Protein AF-A0A925CBU4-F1 (afdb_monomer)

Structure (mmCIF, N/CA/C/O backbone):
data_AF-A0A925CBU4-F1
#
_entry.id   AF-A0A925CBU4-F1
#
loop_
_atom_site.group_PDB
_atom_site.id
_atom_site.type_symbol
_atom_site.label_atom_id
_atom_site.label_alt_id
_atom_site.label_comp_id
_atom_site.label_asym_id
_atom_site.label_entity_id
_atom_site.label_seq_id
_atom_site.pdbx_PDB_ins_code
_atom_site.Cartn_x
_atom_site.Cartn_y
_atom_site.Cartn_z
_atom_site.occupancy
_atom_site.B_iso_or_equiv
_atom_site.auth_seq_id
_atom_site.auth_comp_id
_atom_site.auth_asym_id
_atom_site.auth_atom_id
_atom_site.pdbx_PDB_model_num
ATOM 1 N N . MET A 1 1 ? -2.554 -6.232 -23.516 1.00 69.06 1 MET A N 1
ATOM 2 C CA . MET A 1 1 ? -2.142 -7.247 -22.532 1.00 69.06 1 MET A CA 1
ATOM 3 C C . MET A 1 1 ? -1.722 -8.463 -23.324 1.00 69.06 1 MET A C 1
ATOM 5 O O . MET A 1 1 ? -2.559 -8.986 -24.052 1.00 69.06 1 MET A O 1
ATOM 9 N N . ASN A 1 2 ? -0.445 -8.835 -23.244 1.00 81.12 2 ASN A N 1
ATOM 10 C CA . ASN A 1 2 ? 0.099 -9.994 -23.947 1.00 81.12 2 ASN A CA 1
ATOM 11 C C . ASN A 1 2 ? -0.586 -11.289 -23.444 1.00 81.12 2 ASN A C 1
ATOM 13 O O . ASN A 1 2 ? -0.525 -11.562 -22.239 1.00 81.12 2 ASN A O 1
ATOM 17 N N . PRO A 1 3 ? -1.270 -12.054 -24.316 1.00 83.62 3 PRO A N 1
ATOM 18 C CA . PRO A 1 3 ? -2.003 -13.254 -23.916 1.00 83.62 3 PRO A CA 1
ATOM 19 C C . PRO A 1 3 ? -1.086 -14.376 -23.406 1.00 83.62 3 PRO A C 1
ATOM 21 O O . PRO A 1 3 ? -1.470 -15.073 -22.470 1.00 83.62 3 PRO A O 1
ATOM 24 N N . ASP A 1 4 ? 0.137 -14.492 -23.926 1.00 89.31 4 ASP A N 1
ATOM 25 C CA . ASP A 1 4 ? 1.077 -15.557 -23.556 1.00 89.31 4 ASP A CA 1
ATOM 26 C C . ASP A 1 4 ? 1.576 -15.376 -22.116 1.00 89.31 4 ASP A C 1
ATOM 28 O O . ASP A 1 4 ? 1.635 -16.318 -21.325 1.00 89.31 4 ASP A O 1
ATOM 32 N N . ILE A 1 5 ? 1.897 -14.133 -21.736 1.00 88.62 5 ILE A N 1
ATOM 33 C CA . ILE A 1 5 ? 2.295 -13.800 -20.360 1.00 88.62 5 ILE A CA 1
ATOM 34 C C . ILE A 1 5 ? 1.143 -14.074 -19.393 1.00 88.62 5 ILE A C 1
ATOM 36 O O . ILE A 1 5 ? 1.360 -14.598 -18.299 1.00 88.62 5 ILE A O 1
ATOM 40 N N . LEU A 1 6 ? -0.086 -13.751 -19.801 1.00 86.56 6 LEU A N 1
ATOM 41 C CA . LEU A 1 6 ? -1.270 -14.020 -18.998 1.00 86.56 6 LEU A CA 1
ATOM 42 C C . LEU A 1 6 ? -1.457 -15.518 -18.757 1.00 86.56 6 LEU A C 1
ATOM 44 O O . LEU A 1 6 ? -1.694 -15.923 -17.621 1.00 86.56 6 LEU A O 1
ATOM 48 N N . GLU A 1 7 ? -1.336 -16.328 -19.808 1.00 88.69 7 GLU A N 1
ATOM 49 C CA . GLU A 1 7 ? -1.465 -17.781 -19.728 1.00 88.69 7 GLU A CA 1
ATOM 50 C C . GLU A 1 7 ? -0.415 -18.374 -18.785 1.00 88.69 7 GLU A C 1
ATOM 52 O O . GLU A 1 7 ? -0.780 -19.089 -17.852 1.00 88.69 7 GLU A O 1
ATOM 57 N N . ARG A 1 8 ? 0.858 -17.976 -18.934 1.00 91.00 8 ARG A N 1
ATOM 58 C CA . ARG A 1 8 ? 1.961 -18.403 -18.053 1.00 91.00 8 ARG A CA 1
ATOM 59 C C . ARG A 1 8 ? 1.706 -18.070 -16.585 1.00 91.00 8 ARG A C 1
ATOM 61 O O . ARG A 1 8 ? 1.995 -18.881 -15.707 1.00 91.00 8 ARG A O 1
ATOM 68 N N . VAL A 1 9 ? 1.177 -16.877 -16.303 1.00 88.44 9 VAL A N 1
ATOM 69 C CA . VAL A 1 9 ? 0.805 -16.493 -14.935 1.00 88.44 9 VAL A CA 1
ATOM 70 C C . VAL A 1 9 ? -0.359 -17.352 -14.447 1.00 88.44 9 VAL A C 1
ATOM 72 O O . VAL A 1 9 ? -0.295 -17.908 -13.356 1.00 88.44 9 VAL A O 1
ATOM 75 N N . LEU A 1 10 ? -1.420 -17.506 -15.240 1.00 84.56 10 LEU A N 1
ATOM 76 C CA . LEU A 1 10 ? -2.619 -18.242 -14.835 1.00 84.56 10 LEU A CA 1
ATOM 77 C C . LEU A 1 10 ? -2.370 -19.735 -14.587 1.00 84.56 10 LEU A C 1
ATOM 79 O O . LEU A 1 10 ? -3.032 -20.297 -13.706 1.00 84.56 10 LEU A O 1
ATOM 83 N N . SER A 1 11 ? -1.432 -20.337 -15.324 1.00 87.69 11 SER A N 1
ATOM 84 C CA . SER A 1 11 ? -1.013 -21.736 -15.200 1.00 87.69 11 SER A CA 1
ATOM 85 C C . SER A 1 11 ? 0.062 -21.971 -14.133 1.00 87.69 11 SER A C 1
ATOM 87 O O . SER A 1 11 ? 0.516 -23.099 -13.971 1.00 87.69 11 SER A O 1
ATOM 89 N N . CYS A 1 12 ? 0.524 -20.932 -13.433 1.00 87.06 12 CYS A N 1
ATOM 90 C CA . CYS A 1 12 ? 1.582 -21.075 -12.440 1.00 87.06 12 CYS A CA 1
ATOM 91 C C . CYS A 1 12 ? 1.041 -21.642 -11.113 1.00 87.06 12 CYS A C 1
ATOM 93 O O . CYS A 1 12 ? 0.353 -20.961 -10.350 1.00 87.06 12 CYS A O 1
ATOM 95 N N . ASP A 1 13 ? 1.423 -22.882 -10.792 1.00 82.81 13 ASP A N 1
ATOM 96 C CA . ASP A 1 13 ? 1.032 -23.583 -9.554 1.00 82.81 13 ASP A CA 1
ATOM 97 C C . ASP A 1 13 ? 1.607 -22.943 -8.274 1.00 82.81 13 ASP A C 1
ATOM 99 O O . ASP A 1 13 ? 1.121 -23.149 -7.153 1.00 82.81 13 ASP A O 1
ATOM 103 N N . ARG A 1 14 ? 2.660 -22.132 -8.428 1.00 82.44 14 ARG A N 1
ATOM 104 C CA . ARG A 1 14 ? 3.319 -21.426 -7.322 1.00 82.44 14 ARG A CA 1
ATOM 105 C C . ARG A 1 14 ? 2.617 -20.134 -6.926 1.00 82.44 14 ARG A C 1
ATOM 107 O O . ARG A 1 14 ? 2.978 -19.554 -5.908 1.00 82.44 14 ARG A O 1
ATOM 114 N N . LEU A 1 15 ? 1.571 -19.710 -7.638 1.00 84.06 15 LEU A N 1
ATOM 115 C CA . LEU A 1 15 ? 0.820 -18.525 -7.236 1.00 84.06 15 LEU A CA 1
ATOM 116 C C . LEU A 1 15 ? 0.175 -18.689 -5.852 1.00 84.06 15 LEU A C 1
ATOM 118 O O . LEU A 1 15 ? -0.327 -19.771 -5.524 1.00 84.06 15 LEU A O 1
ATOM 122 N N . PRO A 1 16 ? 0.137 -17.625 -5.032 1.00 79.56 16 PRO A N 1
ATOM 123 C CA . PRO A 1 16 ? -0.575 -17.660 -3.766 1.00 79.56 16 PRO A CA 1
ATOM 124 C C . PRO A 1 16 ? -2.073 -17.909 -3.994 1.00 79.56 16 PRO A C 1
ATOM 126 O O . PRO A 1 16 ? -2.710 -17.338 -4.882 1.00 79.56 16 PRO A O 1
ATOM 129 N N . SER A 1 17 ? -2.645 -18.777 -3.168 1.00 83.31 17 SER A N 1
ATOM 130 C CA . SER A 1 17 ? -4.077 -19.085 -3.135 1.00 83.31 17 SER A CA 1
ATOM 131 C C . SER A 1 17 ? -4.667 -18.599 -1.818 1.00 83.31 17 SER A C 1
ATOM 133 O O . SER A 1 17 ? -4.005 -18.722 -0.786 1.00 83.31 17 SER A O 1
ATOM 135 N N . LEU A 1 18 ? -5.907 -18.091 -1.813 1.00 83.50 18 LEU A N 1
ATOM 136 C CA . LEU A 1 18 ? -6.533 -17.743 -0.536 1.00 83.50 18 LEU A CA 1
ATOM 137 C C . LEU A 1 18 ? -6.798 -18.997 0.301 1.00 83.50 18 LEU A C 1
ATOM 139 O O . LEU A 1 18 ? -7.388 -19.954 -0.209 1.00 83.50 18 LEU A O 1
ATOM 143 N N . PRO A 1 19 ? -6.465 -18.958 1.600 1.00 84.88 19 PRO A N 1
ATOM 144 C CA . PRO A 1 19 ? -6.929 -19.951 2.554 1.00 84.88 19 PRO A CA 1
ATOM 145 C C . PRO A 1 19 ? -8.461 -20.027 2.602 1.00 84.88 19 PRO A C 1
ATOM 147 O O . PRO A 1 19 ? -9.158 -19.025 2.410 1.00 84.88 19 PRO A O 1
ATOM 150 N N . ALA A 1 20 ? -8.991 -21.205 2.944 1.00 87.69 20 ALA A N 1
ATOM 151 C CA . ALA A 1 20 ? -10.433 -21.455 3.015 1.00 87.69 20 ALA A CA 1
ATOM 152 C C . ALA A 1 20 ? -11.174 -20.475 3.944 1.00 87.69 20 ALA A C 1
ATOM 154 O O . ALA A 1 20 ? -12.276 -20.035 3.620 1.00 87.69 20 ALA A O 1
ATOM 155 N N . VAL A 1 21 ? -10.554 -20.077 5.063 1.00 88.62 21 VAL A N 1
ATOM 156 C CA . VAL A 1 21 ? -11.125 -19.086 5.993 1.00 88.62 21 VAL A CA 1
ATOM 157 C C . VAL A 1 21 ? -11.371 -17.740 5.309 1.00 88.62 21 VAL A C 1
ATOM 159 O O . VAL A 1 21 ? -12.423 -17.136 5.494 1.00 88.62 21 VAL A O 1
ATOM 162 N N . ALA A 1 22 ? -10.451 -17.294 4.456 1.00 89.31 22 ALA A N 1
ATOM 163 C CA . ALA A 1 22 ? -10.549 -16.008 3.788 1.00 89.31 22 ALA A CA 1
ATOM 164 C C . ALA A 1 22 ? -11.579 -16.037 2.650 1.00 89.31 22 ALA A C 1
ATOM 166 O O . ALA A 1 22 ? -12.372 -15.107 2.524 1.00 89.31 22 ALA A O 1
ATOM 167 N N . LEU A 1 23 ? -11.648 -17.140 1.895 1.00 89.44 23 LEU A N 1
ATOM 168 C CA . LEU A 1 23 ? -12.730 -17.371 0.931 1.00 89.44 23 LEU A CA 1
ATOM 169 C C . LEU A 1 23 ? -14.099 -17.349 1.620 1.00 89.44 23 LEU A C 1
ATOM 171 O O . LEU A 1 23 ? -15.014 -16.677 1.148 1.00 89.44 23 LEU A O 1
ATOM 175 N N . ARG A 1 24 ? -14.222 -18.002 2.781 1.00 89.75 24 ARG A N 1
ATOM 176 C CA . ARG A 1 24 ? -15.473 -18.018 3.543 1.00 89.75 24 ARG A CA 1
ATOM 177 C C . ARG A 1 24 ? -15.860 -16.631 4.062 1.00 89.75 24 ARG A C 1
ATOM 179 O O . ARG A 1 24 ? -17.037 -16.284 4.037 1.00 89.75 24 ARG A O 1
ATOM 186 N N . VAL A 1 25 ? -14.887 -15.823 4.492 1.00 90.62 25 VAL A N 1
ATOM 187 C CA . VAL A 1 25 ? -15.104 -14.414 4.868 1.00 90.62 25 VAL A CA 1
ATOM 188 C C . VAL A 1 25 ? -15.645 -13.604 3.682 1.00 90.62 25 VAL A C 1
ATOM 190 O O . VAL A 1 25 ? -16.581 -12.826 3.861 1.00 90.62 25 VAL A O 1
ATOM 193 N N . ILE A 1 26 ? -15.111 -13.798 2.470 1.00 88.75 26 ILE A N 1
ATOM 194 C CA . ILE A 1 26 ? -15.615 -13.131 1.255 1.00 88.75 26 ILE A CA 1
ATOM 195 C C . ILE A 1 26 ? -17.060 -13.552 0.976 1.00 88.75 26 ILE A C 1
ATOM 197 O O . ILE A 1 26 ? -17.924 -12.693 0.839 1.00 88.75 26 ILE A O 1
ATOM 201 N N . GLU A 1 27 ? -17.340 -14.855 0.947 1.00 88.12 27 GLU A N 1
ATOM 202 C CA . GLU A 1 27 ? -18.681 -15.386 0.668 1.00 88.12 27 GLU A CA 1
ATOM 203 C C . GLU A 1 27 ? -19.734 -14.851 1.642 1.00 88.12 27 GLU A C 1
ATOM 205 O O . GLU A 1 27 ? -20.782 -14.365 1.222 1.00 88.12 27 GLU A O 1
ATOM 210 N N . LEU A 1 28 ? -19.439 -14.887 2.945 1.00 86.88 28 LEU A N 1
ATOM 211 C CA . LEU A 1 28 ? -20.370 -14.440 3.982 1.00 86.88 28 LEU A CA 1
ATOM 212 C C . LEU A 1 28 ? -20.632 -12.936 3.954 1.00 86.88 28 LEU A C 1
ATOM 214 O O . LEU A 1 28 ? -21.673 -12.493 4.430 1.00 86.88 28 LEU A O 1
ATOM 218 N N . THR A 1 29 ? -19.695 -12.148 3.427 1.00 83.88 29 THR A N 1
ATOM 219 C CA . THR A 1 29 ? -19.824 -10.685 3.363 1.00 83.88 29 THR A CA 1
ATOM 220 C C . THR A 1 29 ? -20.400 -10.184 2.042 1.00 83.88 29 THR A C 1
ATOM 222 O O . THR A 1 29 ? -20.734 -9.005 1.947 1.00 83.88 29 THR A O 1
ATOM 225 N N . GLN A 1 30 ? -20.554 -11.058 1.041 1.00 79.69 30 GLN A N 1
ATOM 226 C CA . GLN A 1 30 ? -21.267 -10.761 -0.206 1.00 79.69 30 GLN A CA 1
ATOM 227 C C . GLN A 1 30 ? -22.791 -10.920 -0.077 1.00 79.69 30 GLN A C 1
ATOM 229 O O . GLN A 1 30 ? -23.531 -10.376 -0.899 1.00 79.69 30 GLN A O 1
ATOM 234 N N . ASP A 1 31 ? -23.275 -11.635 0.943 1.00 76.94 31 ASP A N 1
ATOM 235 C CA . ASP A 1 31 ? -24.706 -11.741 1.231 1.00 76.94 31 ASP A CA 1
ATOM 236 C C . ASP A 1 31 ? -25.252 -10.405 1.769 1.00 76.94 31 ASP A C 1
ATOM 238 O O . ASP A 1 31 ? -24.652 -9.769 2.634 1.00 76.94 31 ASP A O 1
ATOM 242 N N . LYS A 1 32 ? -26.421 -9.971 1.283 1.00 68.25 32 LYS A N 1
ATOM 243 C CA . LYS A 1 32 ? -27.094 -8.754 1.771 1.00 68.25 32 LYS A CA 1
ATOM 244 C C . LYS A 1 32 ? -27.552 -8.891 3.227 1.00 68.25 32 LYS A C 1
ATOM 246 O O . LYS A 1 32 ? -27.708 -7.879 3.905 1.00 68.25 32 LYS A O 1
ATOM 251 N N . ASN A 1 33 ? -27.736 -10.120 3.707 1.00 76.44 33 ASN A N 1
ATOM 252 C CA . ASN A 1 33 ? -28.127 -10.433 5.078 1.00 76.44 33 ASN A CA 1
ATOM 253 C C . ASN A 1 33 ? -26.965 -11.086 5.842 1.00 76.44 33 ASN A C 1
ATOM 255 O O . ASN A 1 33 ? -27.086 -12.210 6.331 1.00 76.44 33 ASN A O 1
ATOM 259 N N . VAL A 1 34 ? -25.829 -10.386 5.946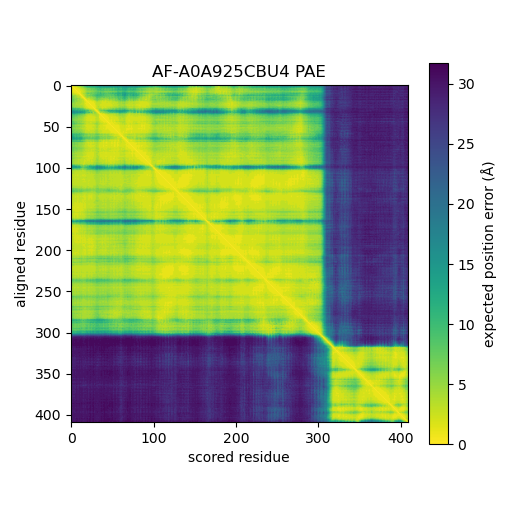 1.00 79.50 34 VAL A N 1
ATOM 260 C CA . VAL A 1 34 ? -24.635 -10.901 6.636 1.00 79.50 34 VAL A CA 1
ATOM 261 C C . VAL A 1 34 ? -24.966 -11.322 8.070 1.00 79.50 34 VAL A C 1
ATOM 263 O O . VAL A 1 34 ? -25.298 -10.498 8.928 1.00 79.50 34 VAL A O 1
ATOM 266 N N . ASN A 1 35 ? -24.790 -12.608 8.371 1.00 83.88 35 ASN A N 1
ATOM 267 C CA . ASN A 1 35 ? -24.858 -13.102 9.738 1.00 83.88 35 ASN A CA 1
ATOM 268 C C . ASN A 1 35 ? -23.527 -12.837 10.458 1.00 83.88 35 ASN A C 1
ATOM 270 O O . ASN A 1 35 ? -22.581 -13.622 10.372 1.00 83.88 35 ASN A O 1
ATOM 274 N N . LEU A 1 36 ? -23.463 -11.731 11.206 1.00 87.06 36 LEU A N 1
ATOM 275 C CA . LEU A 1 36 ? -22.259 -11.314 11.941 1.00 87.06 36 LEU A CA 1
ATOM 276 C C . LEU A 1 36 ? -21.736 -12.394 12.901 1.00 87.06 36 LEU A C 1
ATOM 278 O O . LEU A 1 36 ? -20.525 -12.536 13.060 1.00 87.06 36 LEU A O 1
ATOM 282 N N . LYS A 1 37 ? -22.633 -13.183 13.510 1.00 87.25 37 LYS A N 1
ATOM 283 C CA . LYS A 1 37 ? -22.247 -14.274 14.417 1.00 87.25 37 LYS A CA 1
ATOM 284 C C . LYS A 1 37 ? -21.584 -15.422 13.666 1.00 87.25 37 LYS A C 1
ATOM 286 O O . LYS A 1 37 ? -20.635 -16.011 14.174 1.00 87.25 37 LYS A O 1
ATOM 291 N N . GLU A 1 38 ? -22.079 -15.746 12.473 1.00 89.12 38 GLU A N 1
ATOM 292 C CA . GLU A 1 38 ? -21.472 -16.778 11.630 1.00 89.12 38 GLU A CA 1
ATOM 293 C C . GLU A 1 38 ? -20.084 -16.344 11.155 1.00 89.12 38 GLU A C 1
ATOM 295 O O . GLU A 1 38 ? -19.138 -17.120 11.265 1.00 89.12 38 GLU A O 1
ATOM 300 N N . LEU A 1 39 ? -19.934 -15.088 10.721 1.00 89.69 39 LEU A N 1
ATOM 301 C CA . LEU A 1 39 ? -18.632 -14.548 10.336 1.00 89.69 39 LEU A CA 1
ATOM 302 C C . LEU A 1 39 ? -17.633 -14.574 11.498 1.00 89.69 39 LEU A C 1
ATOM 304 O O . LEU A 1 39 ? -16.503 -15.030 11.324 1.00 89.69 39 LEU A O 1
ATOM 308 N N . ALA A 1 40 ? -18.051 -14.116 12.682 1.00 92.31 40 ALA A N 1
ATOM 309 C CA . ALA A 1 40 ? -17.212 -14.167 13.873 1.00 92.31 40 ALA A CA 1
ATOM 310 C C . ALA A 1 40 ? -16.771 -15.604 14.169 1.00 92.31 40 ALA A C 1
ATOM 312 O O . ALA A 1 40 ? -15.583 -15.837 14.357 1.00 92.31 40 ALA A O 1
ATOM 313 N N . LYS A 1 41 ? -17.691 -16.576 14.094 1.00 92.75 41 LYS A N 1
ATOM 314 C CA . LYS A 1 41 ? -17.389 -17.998 14.302 1.00 92.75 41 LYS A CA 1
ATOM 315 C C . LYS A 1 41 ? -16.394 -18.549 13.277 1.00 92.75 41 LYS A C 1
ATOM 317 O O . LYS A 1 41 ? -15.511 -19.317 13.641 1.00 92.75 41 LYS A O 1
ATOM 322 N N . VAL A 1 42 ? -16.517 -18.166 12.004 1.00 92.56 42 VAL A N 1
ATOM 323 C CA . VAL A 1 42 ? -15.570 -18.572 10.949 1.00 92.56 42 VAL A CA 1
ATOM 324 C C . VAL A 1 42 ? -14.158 -18.085 11.261 1.00 92.56 42 VAL A C 1
ATOM 326 O O . VAL A 1 42 ? -13.217 -18.863 11.134 1.00 92.56 42 VAL A O 1
ATOM 329 N N . ILE A 1 43 ? -14.014 -16.835 11.702 1.00 93.62 43 ILE A N 1
ATOM 330 C CA . ILE A 1 43 ? -12.716 -16.271 12.092 1.00 93.62 43 ILE A CA 1
ATOM 331 C C . ILE A 1 43 ? -12.207 -16.935 13.381 1.00 93.62 43 ILE A C 1
ATOM 333 O O . ILE A 1 43 ? -11.049 -17.331 13.436 1.00 93.62 43 ILE A O 1
ATOM 337 N N . GLU A 1 44 ? -13.075 -17.109 14.383 1.00 94.25 44 GLU A N 1
ATOM 338 C CA . GLU A 1 44 ? -12.764 -17.711 15.691 1.00 94.25 44 GLU A CA 1
ATOM 339 C C . GLU A 1 44 ? -12.297 -19.172 15.596 1.00 94.25 44 GLU A C 1
ATOM 341 O O . GLU A 1 44 ? -11.510 -19.618 16.432 1.00 94.25 44 GLU A O 1
ATOM 346 N N . ASN A 1 45 ? -12.715 -19.905 14.558 1.00 93.25 45 ASN A N 1
ATOM 347 C CA . ASN A 1 45 ? -12.219 -21.255 14.280 1.00 93.25 45 ASN A CA 1
ATOM 348 C C . ASN A 1 45 ? -10.728 -21.277 13.892 1.00 93.25 45 ASN A C 1
ATOM 350 O O . ASN A 1 45 ? -10.064 -22.293 14.095 1.00 93.25 45 ASN A O 1
ATOM 354 N N . ASP A 1 46 ? -10.192 -20.175 13.361 1.00 92.25 46 ASP A N 1
ATOM 355 C CA . ASP A 1 46 ? -8.760 -20.000 13.133 1.00 92.25 46 ASP A CA 1
ATOM 356 C C . ASP A 1 46 ? -8.147 -19.222 14.308 1.00 92.25 46 ASP A C 1
ATOM 358 O O . ASP A 1 46 ? -8.224 -17.991 14.410 1.00 92.25 46 ASP A O 1
ATOM 362 N N . GLN A 1 47 ? -7.527 -19.960 15.232 1.00 90.25 47 GLN A N 1
ATOM 363 C CA . GLN A 1 47 ? -6.931 -19.382 16.440 1.00 90.25 47 GLN A CA 1
ATOM 364 C C . GLN A 1 47 ? -5.792 -18.404 16.120 1.00 90.25 47 GLN A C 1
ATOM 366 O O . GLN A 1 47 ? -5.631 -17.395 16.813 1.00 90.25 47 GLN A O 1
ATOM 371 N N . GLY A 1 48 ? -5.011 -18.677 15.069 1.00 90.31 48 GLY A N 1
ATOM 372 C CA . GLY A 1 48 ? -3.898 -17.828 14.651 1.00 90.31 48 GLY A CA 1
ATOM 373 C C . GLY A 1 48 ? -4.392 -16.490 14.110 1.00 90.31 48 GLY A C 1
ATOM 374 O O . GLY A 1 48 ? -3.917 -15.431 14.533 1.00 90.31 48 GLY A O 1
ATOM 375 N N . LEU A 1 49 ? -5.388 -16.530 13.227 1.00 91.50 49 LEU A N 1
ATOM 376 C CA . LEU A 1 49 ? -6.045 -15.357 12.663 1.00 91.50 49 LEU A CA 1
ATOM 377 C C . LEU A 1 49 ? -6.752 -14.535 13.744 1.00 91.50 49 LEU A C 1
ATOM 379 O O . LEU A 1 49 ? -6.567 -13.320 13.817 1.00 91.50 49 LEU A O 1
ATOM 383 N N . THR A 1 50 ? -7.493 -15.197 14.632 1.00 94.12 50 THR A N 1
ATOM 384 C CA . THR A 1 50 ? -8.184 -14.557 15.758 1.00 94.12 50 THR A CA 1
ATOM 385 C C . THR A 1 50 ? -7.213 -13.814 16.662 1.00 94.12 50 THR A C 1
ATOM 387 O O . THR A 1 50 ? -7.421 -12.640 16.975 1.00 94.12 50 THR A O 1
ATOM 390 N N . ALA A 1 51 ? -6.109 -14.461 17.044 1.00 92.12 51 ALA A N 1
ATOM 391 C CA . ALA A 1 51 ? -5.089 -13.837 17.874 1.00 92.12 51 ALA A CA 1
ATOM 392 C C . ALA A 1 51 ? -4.442 -12.628 17.179 1.00 92.12 51 ALA A C 1
ATOM 394 O O . ALA A 1 51 ? -4.215 -11.607 17.833 1.00 92.12 51 ALA A O 1
ATOM 395 N N . LYS A 1 52 ? -4.166 -12.717 15.869 1.00 90.94 52 LYS A N 1
ATOM 396 C CA . LYS A 1 52 ? -3.620 -11.604 15.073 1.00 90.94 52 LYS A CA 1
ATOM 397 C C . LYS A 1 52 ? -4.589 -10.421 15.026 1.00 90.94 52 LYS A C 1
ATOM 399 O O . LYS A 1 52 ? -4.184 -9.306 15.351 1.00 90.94 52 LYS A O 1
ATOM 404 N N . ILE A 1 53 ? -5.869 -10.661 14.731 1.00 92.50 53 ILE A N 1
ATOM 405 C CA . ILE A 1 53 ? -6.902 -9.616 14.713 1.00 92.50 53 ILE A CA 1
ATOM 406 C C . ILE A 1 53 ? -7.020 -8.962 16.088 1.00 92.50 53 ILE A C 1
ATOM 408 O O . ILE A 1 53 ? -6.839 -7.753 16.195 1.00 92.50 53 ILE A O 1
ATOM 412 N N . LEU A 1 54 ? -7.246 -9.730 17.157 1.00 93.19 54 LEU A N 1
ATOM 413 C CA . LEU A 1 54 ? -7.419 -9.162 18.497 1.00 93.19 54 LEU A CA 1
ATOM 414 C C . LEU A 1 54 ? -6.185 -8.389 18.969 1.00 93.19 54 LEU A C 1
ATOM 416 O O . LEU A 1 54 ? -6.325 -7.345 19.607 1.00 93.19 54 LEU A O 1
ATOM 420 N N . ARG A 1 55 ? -4.973 -8.861 18.657 1.00 91.19 55 ARG A N 1
ATOM 421 C CA . ARG A 1 55 ? -3.736 -8.148 19.002 1.00 91.19 55 ARG A CA 1
ATOM 422 C C . ARG A 1 55 ? -3.634 -6.816 18.268 1.00 91.19 55 ARG A C 1
ATOM 424 O O . ARG A 1 55 ? -3.291 -5.821 18.894 1.00 91.19 55 ARG A O 1
ATOM 431 N N . THR A 1 56 ? -3.960 -6.800 16.980 1.00 89.44 56 THR A N 1
ATOM 432 C CA . THR A 1 56 ? -3.942 -5.589 16.156 1.00 89.44 56 THR A CA 1
ATOM 433 C C . THR A 1 56 ? -5.007 -4.590 16.586 1.00 89.44 56 THR A C 1
ATOM 435 O O . THR A 1 56 ? -4.703 -3.419 16.769 1.00 89.44 56 THR A O 1
ATOM 438 N N . VAL A 1 57 ? -6.234 -5.042 16.834 1.00 91.25 57 VAL A N 1
ATOM 439 C CA . VAL A 1 57 ? -7.335 -4.186 17.300 1.00 91.25 57 VAL A CA 1
ATOM 440 C C . VAL A 1 57 ? -7.016 -3.537 18.654 1.00 91.25 57 VAL A C 1
ATOM 442 O O . VAL A 1 57 ? -7.363 -2.385 18.884 1.00 91.25 57 VAL A O 1
ATOM 445 N N . ASN A 1 58 ? -6.314 -4.246 19.541 1.00 91.44 58 ASN A N 1
ATOM 446 C CA . ASN A 1 58 ? -5.880 -3.726 20.843 1.00 91.44 58 ASN A CA 1
ATOM 447 C C . ASN A 1 58 ? -4.560 -2.939 20.809 1.00 91.44 58 ASN A C 1
ATOM 449 O O . ASN A 1 58 ? -4.058 -2.550 21.863 1.00 91.44 58 ASN A O 1
ATOM 453 N N . SER A 1 59 ? -3.961 -2.759 19.636 1.00 88.94 59 SER A N 1
ATOM 454 C CA . SER A 1 59 ? -2.661 -2.115 19.502 1.00 88.94 59 SER A CA 1
ATOM 455 C C . SER A 1 59 ? -2.786 -0.586 19.492 1.00 88.94 59 SER A C 1
ATOM 457 O O . SER A 1 59 ? -3.877 -0.024 19.317 1.00 88.94 59 SER A O 1
ATOM 459 N N . SER A 1 60 ? -1.659 0.111 19.669 1.00 84.94 60 SER A N 1
ATOM 460 C CA . SER A 1 60 ? -1.659 1.581 19.686 1.00 84.94 60 SER A CA 1
ATOM 461 C C . SER A 1 60 ? -2.121 2.178 18.347 1.00 84.94 60 SER A C 1
ATOM 463 O O . SER A 1 60 ? -2.710 3.256 18.310 1.00 84.94 60 SER A O 1
ATOM 465 N N . PHE A 1 61 ? -1.986 1.404 17.267 1.00 79.50 61 PHE A N 1
ATOM 466 C CA . PHE A 1 61 ? -2.451 1.708 15.915 1.00 79.50 61 PHE A CA 1
ATOM 467 C C . PHE A 1 61 ? -3.965 1.981 15.793 1.00 79.50 61 PHE A C 1
ATOM 469 O O . PHE A 1 61 ? -4.391 2.764 14.932 1.00 79.50 61 PHE A O 1
ATOM 476 N N . TYR A 1 62 ? -4.786 1.339 16.634 1.00 82.94 62 TYR A N 1
ATOM 477 C CA . TYR A 1 62 ? -6.237 1.573 16.697 1.00 82.94 62 TYR A CA 1
ATOM 478 C C . TYR A 1 62 ? -6.650 2.472 17.866 1.00 82.94 62 TYR A C 1
ATOM 480 O O . TYR A 1 62 ? -7.680 3.135 17.765 1.00 82.94 62 TYR A O 1
ATOM 488 N N . GLY A 1 63 ? -5.853 2.546 18.938 1.00 83.75 63 GLY A N 1
ATOM 489 C CA . GLY A 1 63 ? -6.050 3.525 20.014 1.00 83.75 63 GLY A CA 1
ATOM 490 C C . GLY A 1 63 ? -7.379 3.380 20.767 1.00 83.75 63 GLY A C 1
ATOM 491 O O . GLY A 1 63 ? -7.985 4.378 21.158 1.00 83.75 63 GLY A O 1
ATOM 492 N N . LEU A 1 64 ? -7.868 2.148 20.942 1.00 84.50 64 LEU A N 1
ATOM 493 C CA . LEU A 1 64 ? -9.145 1.886 21.609 1.00 84.50 64 LEU A CA 1
ATOM 494 C C . LEU A 1 64 ? -9.116 2.273 23.095 1.00 84.50 64 LEU A C 1
ATOM 496 O O . LEU A 1 64 ? -8.148 2.007 23.804 1.00 84.50 64 LEU A O 1
ATOM 500 N N . ARG A 1 65 ? -10.228 2.835 23.594 1.00 83.38 65 ARG A N 1
ATOM 501 C CA . ARG A 1 65 ? -10.396 3.184 25.022 1.00 83.38 65 ARG A CA 1
ATOM 502 C C . ARG A 1 65 ? -10.542 1.964 25.934 1.00 83.38 65 ARG A C 1
ATOM 504 O O . ARG A 1 65 ? -10.204 2.033 27.109 1.00 83.38 65 ARG A O 1
ATOM 511 N N . GLN A 1 66 ? -11.100 0.876 25.410 1.00 87.44 66 GLN A N 1
ATOM 512 C CA . GLN A 1 66 ? -11.340 -0.370 26.134 1.00 87.44 66 GLN A CA 1
ATOM 513 C C . GLN A 1 66 ? -10.774 -1.545 25.347 1.00 87.44 66 GLN A C 1
ATOM 515 O O . GLN A 1 66 ? -10.798 -1.548 24.116 1.00 87.44 66 GLN A O 1
ATOM 520 N N . ARG A 1 67 ? -10.293 -2.557 26.073 1.00 91.38 67 ARG A N 1
ATOM 521 C CA . ARG A 1 67 ? -9.737 -3.770 25.477 1.00 91.38 67 ARG A CA 1
ATOM 522 C C . ARG A 1 67 ? -10.834 -4.570 24.764 1.00 91.38 67 ARG A C 1
ATOM 524 O O . ARG A 1 67 ? -11.891 -4.837 25.336 1.00 91.38 67 ARG A O 1
ATOM 531 N N . CYS A 1 68 ? -10.550 -4.985 23.537 1.00 94.56 68 CYS A N 1
ATOM 532 C CA . CYS A 1 68 ? -11.361 -5.898 22.747 1.00 94.56 68 CYS A CA 1
ATOM 533 C C . CYS A 1 68 ? -11.000 -7.359 23.071 1.00 94.56 68 CYS A C 1
ATOM 535 O O . CYS A 1 68 ? -9.830 -7.740 22.994 1.00 94.56 68 CYS A O 1
ATOM 537 N N . ALA A 1 69 ? -11.988 -8.173 23.443 1.00 93.94 69 ALA A N 1
ATOM 538 C CA . ALA A 1 69 ? -11.805 -9.550 23.905 1.00 93.94 69 ALA A CA 1
ATOM 539 C C . ALA A 1 69 ? -12.351 -10.620 22.940 1.00 93.94 69 ALA A C 1
ATOM 541 O O . ALA A 1 69 ? -12.076 -11.799 23.142 1.00 93.94 69 ALA A O 1
ATOM 542 N N . SER A 1 70 ? -13.118 -10.245 21.909 1.00 95.25 70 SER A N 1
ATOM 543 C CA . SER A 1 70 ? -13.711 -11.192 20.949 1.00 95.25 70 SER A CA 1
ATOM 544 C C . SER A 1 70 ? -13.873 -10.586 19.556 1.00 95.25 70 SER A C 1
ATOM 546 O O . SER A 1 70 ? -13.884 -9.362 19.403 1.00 95.25 70 SER A O 1
ATOM 548 N N . ILE A 1 71 ? -14.042 -11.432 18.536 1.00 95.75 71 ILE A N 1
ATOM 549 C CA . ILE A 1 71 ? -14.266 -10.962 17.162 1.00 95.75 71 ILE A CA 1
ATOM 550 C C . ILE A 1 71 ? -15.610 -10.242 17.049 1.00 95.75 71 ILE A C 1
ATOM 552 O O . ILE A 1 71 ? -15.688 -9.190 16.421 1.00 95.75 71 ILE A O 1
ATOM 556 N N . ASN A 1 72 ? -16.645 -10.730 17.737 1.00 94.12 72 ASN A N 1
ATOM 557 C CA . ASN A 1 72 ? -17.928 -10.028 17.827 1.00 94.12 72 ASN A CA 1
ATOM 558 C C . ASN A 1 72 ? -17.766 -8.604 18.379 1.00 94.12 72 ASN A C 1
ATOM 560 O O . ASN A 1 72 ? -18.313 -7.656 17.820 1.00 94.12 72 ASN A O 1
ATOM 564 N N . GLN A 1 73 ? -16.972 -8.433 19.440 1.00 93.38 73 GLN A N 1
ATOM 565 C CA . GLN A 1 73 ? -16.689 -7.106 19.984 1.00 93.38 73 GLN A CA 1
ATOM 566 C C . GLN A 1 73 ? -15.899 -6.245 18.986 1.00 93.38 73 GLN A C 1
ATOM 568 O O . GLN A 1 73 ? -16.216 -5.070 18.827 1.00 93.38 73 GLN A O 1
ATOM 573 N N . ALA A 1 74 ? -14.927 -6.815 18.265 1.00 93.31 74 ALA A N 1
ATOM 574 C CA . ALA A 1 74 ? -14.188 -6.095 17.227 1.00 93.31 74 ALA A CA 1
ATOM 575 C C . ALA A 1 74 ? -15.112 -5.596 16.102 1.00 93.31 74 ALA A C 1
ATOM 577 O O . ALA A 1 74 ? -14.981 -4.450 15.680 1.00 93.31 74 ALA A O 1
ATOM 578 N N . ILE A 1 75 ? -16.077 -6.417 15.668 1.00 92.25 75 ILE A N 1
ATOM 579 C CA . ILE A 1 75 ? -17.078 -6.040 14.657 1.00 92.25 75 ILE A CA 1
ATOM 580 C C . ILE A 1 75 ? -17.932 -4.869 15.154 1.00 92.25 75 ILE A C 1
ATOM 582 O O . ILE A 1 75 ? -18.195 -3.946 14.391 1.00 92.25 75 ILE A O 1
ATOM 586 N N . VAL A 1 76 ? -18.338 -4.869 16.427 1.00 90.44 76 VAL A N 1
ATOM 587 C CA . VAL A 1 76 ? -19.117 -3.765 17.016 1.00 90.44 76 VAL A CA 1
ATOM 588 C C . VAL A 1 76 ? -18.286 -2.484 17.137 1.00 90.44 76 VAL A C 1
ATOM 590 O O . VAL A 1 76 ? -18.805 -1.397 16.906 1.00 90.44 76 VAL A O 1
ATOM 593 N N . MET A 1 77 ? -17.005 -2.595 17.499 1.00 90.25 77 MET A N 1
ATOM 594 C CA . MET A 1 77 ? -16.141 -1.436 17.754 1.00 90.25 77 MET A CA 1
ATOM 595 C C . MET A 1 77 ? -15.585 -0.791 16.482 1.00 90.25 77 MET A C 1
ATOM 597 O O . MET A 1 77 ? -15.476 0.430 16.427 1.00 90.25 77 MET A O 1
ATOM 601 N N . LEU A 1 78 ? -15.189 -1.598 15.494 1.00 87.31 78 LEU A N 1
ATOM 602 C CA . LEU A 1 78 ? -14.531 -1.135 14.266 1.00 87.31 78 LEU A CA 1
ATOM 603 C C . LEU A 1 78 ? -15.437 -1.193 13.035 1.00 87.31 78 LEU A C 1
ATOM 605 O O . LEU A 1 78 ? -15.128 -0.590 12.013 1.00 87.31 78 LEU A O 1
ATOM 609 N N . GLY A 1 79 ? -16.535 -1.938 13.116 1.00 89.06 79 GLY A N 1
ATOM 610 C CA . GLY A 1 79 ? -17.378 -2.251 11.975 1.00 89.06 79 GLY A CA 1
ATOM 611 C C . GLY A 1 79 ? -16.970 -3.542 11.264 1.00 89.06 79 GLY A C 1
ATOM 612 O O . GLY A 1 79 ? -15.840 -4.035 11.343 1.00 89.06 79 GLY A O 1
ATOM 613 N N . LEU A 1 80 ? -17.936 -4.089 10.528 1.00 88.56 80 LEU A N 1
ATOM 614 C CA . LEU A 1 80 ? -17.786 -5.315 9.748 1.00 88.56 80 LEU A CA 1
ATOM 615 C C . LEU A 1 80 ? -16.668 -5.207 8.700 1.00 88.56 80 LEU A C 1
ATOM 617 O O . LEU A 1 80 ? -15.880 -6.142 8.554 1.00 88.56 80 LEU A O 1
ATOM 621 N N . SER A 1 81 ? -16.590 -4.079 7.984 1.00 87.50 81 SER A N 1
ATOM 622 C CA . SER A 1 81 ? -15.630 -3.923 6.884 1.00 87.50 81 SER A CA 1
ATOM 623 C C . SER A 1 81 ? -14.186 -3.966 7.375 1.00 87.50 81 SER A C 1
ATOM 625 O O . SER A 1 81 ? -13.376 -4.702 6.820 1.00 87.50 81 SER A O 1
ATOM 627 N N . ALA A 1 82 ? -13.886 -3.299 8.492 1.00 88.94 82 ALA A N 1
ATOM 628 C CA . ALA A 1 82 ? -12.560 -3.317 9.098 1.00 88.94 82 ALA A CA 1
ATOM 629 C C . ALA A 1 82 ? -12.121 -4.737 9.500 1.00 88.94 82 ALA A C 1
ATOM 631 O O . ALA A 1 82 ? -11.021 -5.174 9.159 1.00 88.94 82 ALA A O 1
ATOM 632 N N . VAL A 1 83 ? -12.993 -5.496 10.176 1.00 91.56 83 VAL A N 1
ATOM 633 C CA . VAL A 1 83 ? -12.685 -6.877 10.591 1.00 91.56 83 VAL A CA 1
ATOM 634 C C . VAL A 1 83 ? -12.523 -7.803 9.385 1.00 91.56 83 VAL A C 1
ATOM 636 O O . VAL A 1 83 ? -11.575 -8.590 9.353 1.00 91.56 83 VAL A O 1
ATOM 639 N N . LYS A 1 84 ? -13.392 -7.679 8.372 1.00 90.81 84 LYS A N 1
ATOM 640 C CA . LYS A 1 84 ? -13.268 -8.392 7.090 1.00 90.81 84 LYS A CA 1
ATOM 641 C C . LYS A 1 84 ? -11.901 -8.120 6.463 1.00 90.81 84 LYS A C 1
ATOM 643 O O . LYS A 1 84 ? -11.174 -9.052 6.136 1.00 90.81 84 LYS A O 1
ATOM 648 N N . THR A 1 85 ? -11.534 -6.852 6.335 1.00 89.62 85 THR A N 1
ATOM 649 C CA . THR A 1 85 ? -10.295 -6.426 5.686 1.00 89.62 85 THR A CA 1
ATOM 650 C C . THR A 1 85 ? -9.054 -6.891 6.449 1.00 89.62 85 THR A C 1
ATOM 652 O O . THR A 1 85 ? -8.107 -7.377 5.834 1.00 89.62 85 THR A O 1
ATOM 655 N N . LEU A 1 86 ? -9.074 -6.870 7.786 1.00 90.75 86 LEU A N 1
ATOM 656 C CA . LEU A 1 86 ? -8.011 -7.469 8.600 1.00 90.75 86 LEU A CA 1
ATOM 657 C C . LEU A 1 86 ? -7.900 -8.983 8.381 1.00 90.75 86 LEU A C 1
ATOM 659 O O . LEU A 1 86 ? -6.795 -9.492 8.190 1.00 90.75 86 LEU A O 1
ATOM 663 N N . ALA A 1 87 ? -9.027 -9.701 8.381 1.00 92.56 87 ALA A N 1
ATOM 664 C CA . ALA A 1 87 ? -9.043 -11.146 8.169 1.00 92.56 87 ALA A CA 1
ATOM 665 C C . ALA A 1 87 ? -8.455 -11.532 6.800 1.00 92.56 87 ALA A C 1
ATOM 667 O O . ALA A 1 87 ? -7.621 -12.439 6.709 1.00 92.56 87 ALA A O 1
ATOM 668 N N . LEU A 1 88 ? -8.837 -10.798 5.749 1.00 91.19 88 LEU A N 1
ATOM 669 C CA . LEU A 1 88 ? -8.289 -10.959 4.402 1.00 91.19 88 LEU A CA 1
ATOM 670 C C . LEU A 1 88 ? -6.795 -10.636 4.360 1.00 91.19 88 LEU A C 1
ATOM 672 O O . LEU A 1 88 ? -6.018 -11.432 3.838 1.00 91.19 88 LEU A O 1
ATOM 676 N N . GLY A 1 89 ? -6.385 -9.514 4.954 1.00 89.62 89 GLY A N 1
ATOM 677 C CA . GLY A 1 89 ? -4.994 -9.071 4.962 1.00 89.62 89 GLY A CA 1
ATOM 678 C C . GLY A 1 89 ? -4.050 -10.074 5.609 1.00 89.62 89 GLY A C 1
ATOM 679 O O . GLY A 1 89 ? -3.061 -10.459 4.992 1.00 89.62 89 GLY A O 1
ATOM 680 N N . PHE A 1 90 ? -4.371 -10.572 6.806 1.00 91.38 90 PHE A N 1
ATOM 681 C CA . PHE A 1 90 ? -3.539 -11.585 7.465 1.00 91.38 90 PHE A CA 1
ATOM 682 C C . PHE A 1 90 ? -3.451 -12.887 6.670 1.00 91.38 90 PHE A C 1
ATOM 684 O O . PHE A 1 90 ? -2.377 -13.485 6.601 1.00 91.38 90 PHE A O 1
ATOM 691 N N . SER A 1 91 ? -4.563 -13.315 6.072 1.00 91.25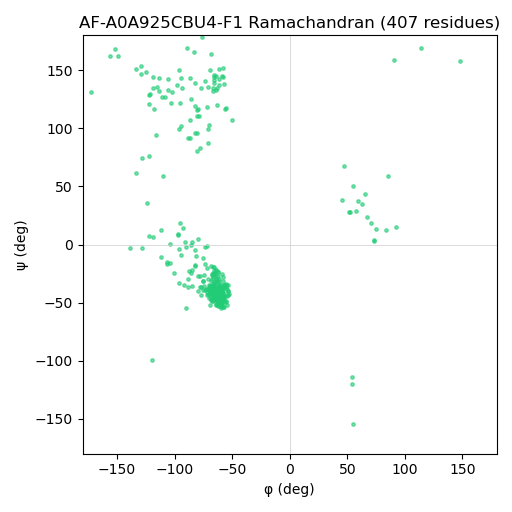 91 SER A N 1
ATOM 692 C CA . SER A 1 91 ? -4.614 -14.551 5.289 1.00 91.25 91 SER A CA 1
ATOM 693 C C . SER A 1 91 ? -3.792 -14.442 4.002 1.00 91.25 91 SER A C 1
ATOM 695 O O . SER A 1 91 ? -3.062 -15.366 3.655 1.00 91.25 91 SER A O 1
ATOM 697 N N . LEU A 1 92 ? -3.871 -13.300 3.314 1.00 89.88 92 LEU A N 1
ATOM 698 C CA . LEU A 1 92 ? -3.124 -13.038 2.082 1.00 89.88 92 LEU A CA 1
ATOM 699 C C . LEU A 1 92 ? -1.632 -12.849 2.339 1.00 89.88 92 LEU A C 1
ATOM 701 O O . LEU A 1 92 ? -0.815 -13.418 1.621 1.00 89.88 92 LEU A O 1
ATOM 705 N N . VAL A 1 93 ? -1.270 -12.108 3.389 1.00 90.75 93 VAL A N 1
ATOM 706 C CA . VAL A 1 93 ? 0.130 -11.948 3.799 1.00 90.75 93 VAL A CA 1
ATOM 707 C C . VAL A 1 93 ? 0.766 -13.302 4.101 1.00 90.75 93 VAL A C 1
ATOM 709 O O . VAL A 1 93 ? 1.864 -13.578 3.619 1.00 90.75 93 VAL A O 1
ATOM 712 N N . ALA A 1 94 ? 0.071 -14.167 4.845 1.00 88.75 94 ALA A N 1
ATOM 713 C CA . ALA A 1 94 ? 0.548 -15.519 5.123 1.00 88.75 94 ALA A CA 1
ATOM 714 C C . ALA A 1 94 ? 0.747 -16.335 3.833 1.00 88.75 94 ALA A C 1
ATOM 716 O O . ALA A 1 94 ? 1.828 -16.882 3.629 1.00 88.75 94 ALA A O 1
ATOM 717 N N . ALA A 1 95 ? -0.242 -16.339 2.931 1.00 88.12 95 ALA A N 1
ATOM 718 C CA . ALA A 1 95 ? -0.178 -17.084 1.671 1.00 88.12 95 ALA A CA 1
ATOM 719 C C . ALA A 1 95 ? 0.964 -16.628 0.744 1.00 88.12 95 ALA A C 1
ATOM 721 O O . ALA A 1 95 ? 1.575 -17.453 0.067 1.00 88.12 95 ALA A O 1
ATOM 722 N N . ILE A 1 96 ? 1.261 -15.325 0.706 1.00 88.00 96 ILE A N 1
ATOM 723 C CA . ILE A 1 96 ? 2.374 -14.775 -0.085 1.00 88.00 96 ILE A CA 1
ATOM 724 C C . ILE A 1 96 ? 3.722 -15.125 0.559 1.00 88.00 96 ILE A C 1
ATOM 726 O O . ILE A 1 96 ? 4.678 -15.430 -0.148 1.00 88.00 96 ILE A O 1
ATOM 730 N N . SER A 1 97 ? 3.801 -15.096 1.892 1.00 84.94 97 SER A N 1
ATOM 731 C CA . SER A 1 97 ? 5.058 -15.307 2.624 1.00 84.94 97 SER A CA 1
ATOM 732 C C . SER A 1 97 ? 5.487 -16.778 2.661 1.00 84.94 97 SER A C 1
ATOM 734 O O . SER A 1 97 ? 6.678 -17.065 2.672 1.00 84.94 97 SER A O 1
ATOM 736 N N . GLU A 1 98 ? 4.535 -17.716 2.658 1.00 80.19 98 GLU A N 1
ATOM 737 C CA . GLU A 1 98 ? 4.808 -19.161 2.661 1.00 80.19 98 GLU A CA 1
ATOM 738 C C . GLU A 1 98 ? 5.431 -19.651 1.344 1.00 80.19 98 GLU A C 1
ATOM 740 O O . GLU A 1 98 ? 6.243 -20.573 1.342 1.00 80.19 98 GLU A O 1
ATOM 745 N N . LYS A 1 99 ? 5.088 -19.011 0.219 1.00 69.50 99 LYS A N 1
ATOM 746 C CA . LYS A 1 99 ? 5.559 -19.389 -1.122 1.00 69.50 99 LYS A CA 1
ATOM 747 C C . LYS A 1 99 ? 6.794 -18.611 -1.591 1.00 69.50 99 LYS A C 1
ATOM 749 O O . LYS A 1 99 ? 7.060 -18.575 -2.788 1.00 69.50 99 LYS A O 1
ATOM 754 N N . GLY A 1 100 ? 7.535 -17.985 -0.675 1.00 68.19 100 GLY A N 1
ATOM 755 C CA . GLY A 1 100 ? 8.694 -17.163 -1.020 1.00 68.19 100 GLY A CA 1
ATOM 756 C C . GLY A 1 100 ? 9.740 -17.926 -1.839 1.00 68.19 100 GLY A C 1
ATOM 757 O O . GLY A 1 100 ? 10.325 -18.887 -1.340 1.00 68.19 100 GLY A O 1
ATOM 758 N N . SER A 1 101 ? 9.992 -17.508 -3.082 1.00 74.44 101 SER A N 1
ATOM 759 C CA . SER A 1 101 ? 11.027 -18.111 -3.929 1.00 74.44 101 SER A CA 1
ATOM 760 C C . SER A 1 101 ? 12.349 -17.340 -3.874 1.00 74.44 101 SER A C 1
ATOM 762 O O . SER A 1 101 ? 12.396 -16.125 -3.674 1.00 74.44 101 SER A O 1
ATOM 764 N N . GLU A 1 102 ? 13.465 -18.051 -4.056 1.00 80.25 102 GLU A N 1
ATOM 765 C CA . GLU A 1 102 ? 14.793 -17.430 -4.070 1.00 80.25 102 GLU A CA 1
ATOM 766 C C . GLU A 1 102 ? 14.906 -16.363 -5.164 1.00 80.25 102 GLU A C 1
ATOM 768 O O . GLU A 1 102 ? 14.387 -16.534 -6.265 1.00 80.25 102 GLU A O 1
ATOM 773 N N . GLY A 1 103 ? 15.649 -15.286 -4.905 1.00 83.62 103 GLY A N 1
ATOM 774 C CA . GLY A 1 103 ? 15.940 -14.249 -5.901 1.00 83.62 103 GLY A CA 1
ATOM 775 C C . GLY A 1 103 ? 14.867 -13.170 -6.066 1.00 83.62 103 GLY A C 1
ATOM 776 O O . GLY A 1 103 ? 14.950 -12.407 -7.027 1.00 83.62 103 GLY A O 1
ATOM 777 N N . PHE A 1 104 ? 13.897 -13.089 -5.150 1.00 89.25 104 PHE A N 1
ATOM 778 C CA . PHE A 1 104 ? 13.029 -11.924 -4.967 1.00 89.25 104 PHE A CA 1
ATOM 779 C C . PHE A 1 104 ? 13.311 -11.278 -3.607 1.00 89.25 104 PHE A C 1
ATOM 781 O O . PHE A 1 104 ? 13.389 -11.965 -2.588 1.00 89.25 104 PHE A O 1
ATOM 788 N N . ASP A 1 105 ? 13.474 -9.957 -3.579 1.00 90.81 105 ASP A N 1
ATOM 789 C CA . ASP A 1 105 ? 13.709 -9.215 -2.338 1.00 90.81 105 ASP A CA 1
ATOM 790 C C . ASP A 1 105 ? 12.381 -8.969 -1.602 1.00 90.81 105 ASP A C 1
ATOM 792 O O . ASP A 1 105 ? 11.773 -7.896 -1.684 1.00 90.81 105 ASP A O 1
ATOM 796 N N . TYR A 1 106 ? 11.921 -9.997 -0.882 1.00 91.81 106 TYR A N 1
ATOM 797 C CA . TYR A 1 106 ? 10.702 -9.925 -0.077 1.00 91.81 106 TYR A CA 1
ATOM 798 C C . TYR A 1 106 ? 10.788 -8.871 1.030 1.00 91.81 106 TYR A C 1
ATOM 800 O O . TYR A 1 106 ? 9.766 -8.278 1.373 1.00 91.81 106 TYR A O 1
ATOM 808 N N . THR A 1 107 ? 11.980 -8.593 1.562 1.00 92.38 107 THR A N 1
ATOM 809 C CA . THR A 1 107 ? 12.167 -7.583 2.608 1.00 92.38 107 THR A CA 1
ATOM 810 C C . THR A 1 107 ? 11.855 -6.184 2.069 1.00 92.38 107 THR A C 1
ATOM 812 O O . THR A 1 107 ? 11.103 -5.430 2.695 1.00 92.38 107 THR A O 1
ATOM 815 N N . SER A 1 108 ? 12.370 -5.832 0.886 1.00 91.69 108 SER A N 1
ATOM 816 C CA . SER A 1 108 ? 12.055 -4.555 0.227 1.00 91.69 108 SER A CA 1
ATOM 817 C C . SER A 1 108 ? 10.603 -4.487 -0.252 1.00 91.69 108 SER A C 1
ATOM 819 O O . SER A 1 108 ? 9.958 -3.449 -0.080 1.00 91.69 108 SER A O 1
ATOM 821 N N . TYR A 1 109 ? 10.070 -5.588 -0.792 1.00 93.62 109 TYR A N 1
ATOM 822 C CA . TYR A 1 109 ? 8.666 -5.702 -1.198 1.00 93.62 109 TYR A CA 1
ATOM 823 C C . TYR A 1 109 ? 7.712 -5.422 -0.028 1.00 93.62 109 TYR A C 1
ATOM 825 O O . TYR A 1 109 ? 6.876 -4.519 -0.101 1.00 93.62 109 TYR A O 1
ATOM 833 N N . TRP A 1 110 ? 7.884 -6.126 1.096 1.00 95.19 110 TRP A N 1
ATOM 834 C CA . TRP A 1 110 ? 7.030 -5.941 2.266 1.00 95.19 110 TRP A CA 1
ATOM 835 C C . TRP A 1 110 ? 7.221 -4.579 2.916 1.00 95.19 110 TRP A C 1
ATOM 837 O O . TRP A 1 110 ? 6.243 -3.989 3.373 1.00 95.19 110 TRP A O 1
ATOM 847 N N . ARG A 1 111 ? 8.446 -4.038 2.927 1.00 95.12 111 ARG A N 1
ATOM 848 C CA . ARG A 1 111 ? 8.694 -2.672 3.403 1.00 95.12 111 ARG A CA 1
ATOM 849 C C . ARG A 1 111 ? 7.893 -1.653 2.590 1.00 95.12 111 ARG A C 1
ATOM 851 O O . ARG A 1 111 ? 7.231 -0.807 3.189 1.00 95.12 111 ARG A O 1
ATOM 858 N N . ARG A 1 112 ? 7.920 -1.7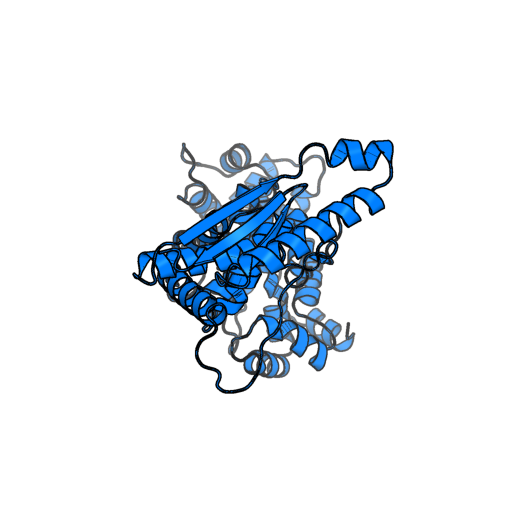43 1.254 1.00 94.75 112 ARG A N 1
ATOM 859 C CA . ARG A 1 112 ? 7.164 -0.842 0.368 1.00 94.75 112 ARG A CA 1
ATOM 860 C C . ARG A 1 112 ? 5.661 -0.966 0.591 1.00 94.75 112 ARG A C 1
ATOM 862 O O . ARG A 1 112 ? 5.025 0.047 0.881 1.00 94.75 112 ARG A O 1
ATOM 869 N N . GLY A 1 113 ? 5.117 -2.182 0.524 1.00 96.25 113 GLY A N 1
ATOM 870 C CA . GLY A 1 113 ? 3.686 -2.419 0.721 1.00 96.25 113 GLY A CA 1
ATOM 871 C C . GLY A 1 113 ? 3.209 -1.943 2.095 1.00 96.25 113 GLY A C 1
ATOM 872 O O . GLY A 1 113 ? 2.195 -1.257 2.206 1.00 96.25 113 GLY A O 1
ATOM 873 N N . LEU A 1 114 ? 3.979 -2.212 3.155 1.00 96.00 114 LEU A N 1
ATOM 874 C CA . LEU A 1 114 ? 3.642 -1.755 4.501 1.00 96.00 114 LEU A CA 1
ATOM 875 C C . LEU A 1 114 ? 3.615 -0.225 4.603 1.00 96.00 114 LEU A C 1
ATOM 877 O O . LEU A 1 114 ? 2.693 0.334 5.194 1.00 96.00 114 LEU A O 1
ATOM 881 N N . TYR A 1 115 ? 4.613 0.455 4.038 1.00 96.75 115 TYR A N 1
ATOM 882 C CA . TYR A 1 115 ? 4.690 1.915 4.082 1.00 96.75 115 TYR A CA 1
ATOM 883 C C . TYR A 1 115 ? 3.551 2.544 3.276 1.00 96.75 115 TYR A C 1
ATOM 885 O O . TYR A 1 115 ? 2.883 3.445 3.785 1.00 96.75 115 TYR A O 1
ATOM 893 N N . SER A 1 116 ? 3.283 2.020 2.074 1.00 97.50 116 SER A N 1
ATOM 894 C CA . SER A 1 116 ? 2.168 2.454 1.224 1.00 97.50 116 SER A CA 1
ATOM 895 C C . SER A 1 116 ? 0.822 2.253 1.924 1.00 97.50 116 SER A C 1
ATOM 897 O O . SER A 1 116 ? 0.033 3.190 2.027 1.00 97.50 116 SER A O 1
ATOM 899 N N . GLY A 1 117 ? 0.586 1.075 2.511 1.00 97.31 117 GLY A N 1
ATOM 900 C CA . GLY A 1 117 ? -0.643 0.770 3.246 1.00 97.31 117 GLY A CA 1
ATOM 901 C C . GLY A 1 117 ? -0.857 1.669 4.466 1.00 97.31 117 GLY A C 1
ATOM 902 O O . GLY A 1 117 ? -1.940 2.229 4.647 1.00 97.31 117 GLY A O 1
ATOM 903 N N . ILE A 1 118 ? 0.168 1.866 5.305 1.00 96.50 118 ILE A N 1
ATOM 904 C CA . ILE A 1 118 ? 0.059 2.764 6.468 1.00 96.50 118 ILE A CA 1
ATOM 905 C C . ILE A 1 118 ? -0.241 4.194 6.011 1.00 96.50 118 ILE A C 1
ATOM 907 O O . ILE A 1 118 ? -1.146 4.827 6.555 1.00 96.50 118 ILE A O 1
ATOM 911 N N . ALA A 1 119 ? 0.475 4.687 5.001 1.00 97.19 119 ALA A N 1
ATOM 912 C CA . ALA A 1 119 ? 0.265 6.019 4.449 1.00 97.19 119 ALA A CA 1
ATOM 913 C C . ALA A 1 119 ? -1.156 6.190 3.899 1.00 97.19 119 ALA A C 1
ATOM 915 O O . ALA A 1 119 ? -1.850 7.136 4.268 1.00 97.19 119 ALA A O 1
ATOM 916 N N . ALA A 1 120 ? -1.619 5.241 3.083 1.00 98.06 120 ALA A N 1
ATOM 917 C CA . ALA A 1 120 ? -2.946 5.258 2.485 1.00 98.06 120 ALA A CA 1
ATOM 918 C C . ALA A 1 120 ? -4.049 5.300 3.549 1.00 98.06 120 ALA A C 1
ATOM 920 O O . ALA A 1 120 ? -4.994 6.079 3.436 1.00 98.06 120 ALA A O 1
ATOM 921 N N . ARG A 1 121 ? -3.893 4.526 4.630 1.00 95.94 121 ARG A N 1
ATOM 922 C CA . ARG A 1 121 ? -4.810 4.555 5.774 1.00 95.94 121 ARG A CA 1
ATOM 923 C C . ARG A 1 121 ? -4.816 5.895 6.500 1.00 95.94 121 ARG A C 1
ATOM 925 O O . ARG A 1 121 ? -5.880 6.389 6.865 1.00 95.94 121 ARG A O 1
ATOM 932 N N . LEU A 1 122 ? -3.639 6.464 6.756 1.00 95.25 122 LEU A N 1
ATOM 933 C CA . LEU A 1 122 ? -3.516 7.755 7.436 1.00 95.25 122 LEU A CA 1
ATOM 934 C C . LEU A 1 122 ? -4.152 8.872 6.608 1.00 95.25 122 LEU A C 1
ATOM 936 O O . LEU A 1 122 ? -4.921 9.661 7.150 1.00 95.25 122 LEU A O 1
ATOM 940 N N . VAL A 1 123 ? -3.904 8.885 5.297 1.00 95.56 123 VAL A N 1
ATOM 941 C CA . VAL A 1 123 ? -4.544 9.812 4.358 1.00 95.56 123 VAL A CA 1
ATOM 942 C C . VAL A 1 123 ? -6.059 9.629 4.391 1.00 95.56 123 VAL A C 1
ATOM 944 O O . VAL A 1 123 ? -6.770 10.594 4.661 1.00 95.56 123 VAL A O 1
ATOM 947 N N . ALA A 1 124 ? -6.551 8.398 4.212 1.00 95.12 124 ALA A N 1
ATOM 948 C CA . ALA A 1 124 ? -7.976 8.066 4.254 1.00 95.12 124 ALA A CA 1
ATOM 949 C C . ALA A 1 124 ? -8.658 8.552 5.543 1.00 95.12 124 ALA A C 1
ATOM 951 O O . ALA A 1 124 ? -9.754 9.106 5.483 1.00 95.12 124 ALA A O 1
ATOM 952 N N . ARG A 1 125 ? -7.979 8.427 6.690 1.00 92.50 125 ARG A N 1
ATOM 953 C CA . ARG A 1 125 ? -8.460 8.914 7.988 1.00 92.50 125 ARG A CA 1
ATOM 954 C C . ARG A 1 125 ? -8.507 10.441 8.061 1.00 92.50 125 ARG A C 1
ATOM 956 O O . ARG A 1 125 ? -9.497 10.994 8.531 1.00 92.50 125 ARG A O 1
ATOM 963 N N . VAL A 1 126 ? -7.444 11.127 7.634 1.00 89.56 126 VAL A N 1
ATOM 964 C CA . VAL A 1 126 ? -7.372 12.601 7.667 1.00 89.56 126 VAL A CA 1
ATOM 965 C C . VAL A 1 126 ? -8.462 13.207 6.786 1.00 89.56 126 VAL A C 1
ATOM 967 O O . VAL A 1 126 ? -9.143 14.144 7.201 1.00 89.56 126 VAL A O 1
ATOM 970 N N . VAL A 1 127 ? -8.670 12.631 5.602 1.00 88.75 127 VAL A N 1
ATOM 971 C CA . VAL A 1 127 ? -9.652 13.113 4.620 1.00 88.75 127 VAL A CA 1
ATOM 972 C C . VAL A 1 127 ? -11.040 12.484 4.791 1.00 88.75 127 VAL A C 1
ATOM 974 O O . VAL A 1 127 ? -11.971 12.860 4.086 1.00 88.75 127 VAL A O 1
ATOM 977 N N . LYS A 1 128 ? -11.189 11.562 5.753 1.00 90.62 128 LYS A N 1
ATOM 978 C CA . LYS A 1 128 ? -12.436 10.888 6.147 1.00 90.62 128 LYS A CA 1
ATOM 979 C C . LYS A 1 128 ? -13.153 10.198 4.982 1.00 90.62 128 LYS A C 1
ATOM 981 O O . LYS A 1 128 ? -14.349 10.394 4.779 1.00 90.62 128 LYS A O 1
ATOM 986 N N . THR A 1 129 ? -12.431 9.381 4.215 1.00 87.25 129 THR A N 1
ATOM 987 C CA . THR A 1 129 ? -13.031 8.637 3.091 1.00 87.25 129 THR A CA 1
ATOM 988 C C . THR A 1 129 ? -13.948 7.501 3.536 1.00 87.25 129 THR A C 1
ATOM 990 O O . THR A 1 129 ? -14.761 7.059 2.729 1.00 87.25 129 THR A O 1
ATOM 993 N N . GLY A 1 130 ? -13.819 7.021 4.780 1.00 88.12 130 GLY A N 1
ATOM 994 C CA . GLY A 1 130 ? -14.545 5.851 5.291 1.00 88.12 130 GLY A CA 1
ATOM 995 C C . GLY A 1 130 ? -14.020 4.509 4.767 1.00 88.12 130 GLY A C 1
ATOM 996 O O . GLY A 1 130 ? -14.709 3.500 4.892 1.00 88.12 130 GLY A O 1
ATOM 997 N N . PHE A 1 131 ? -12.833 4.513 4.152 1.00 91.12 131 PHE A N 1
ATOM 998 C CA . PHE A 1 131 ? -12.170 3.344 3.573 1.00 91.12 131 PHE A CA 1
ATOM 999 C C . PHE A 1 131 ? -10.767 3.147 4.156 1.00 91.12 131 PHE A C 1
ATOM 1001 O O . PHE A 1 131 ? -9.821 2.828 3.435 1.00 91.12 131 PHE A O 1
ATOM 1008 N N . GLU A 1 132 ? -10.568 3.443 5.437 1.00 93.31 132 GLU A N 1
ATOM 1009 C CA . GLU A 1 132 ? -9.263 3.406 6.094 1.00 93.31 132 GLU A CA 1
ATOM 1010 C C . GLU A 1 132 ? -8.606 2.024 5.987 1.00 93.31 132 GLU A C 1
ATOM 1012 O O . GLU A 1 132 ? -7.441 1.906 5.593 1.00 93.31 132 GLU A O 1
ATOM 1017 N N . GLU A 1 133 ? -9.347 0.969 6.315 1.00 92.81 133 GLU A N 1
ATOM 1018 C CA . GLU A 1 133 ? -8.842 -0.398 6.297 1.00 92.81 133 GLU A CA 1
ATOM 1019 C C . GLU A 1 133 ? -8.681 -0.927 4.867 1.00 92.81 133 GLU A C 1
ATOM 1021 O O . GLU A 1 133 ? -7.675 -1.577 4.576 1.00 92.81 133 GLU A O 1
ATOM 1026 N N . GLU A 1 134 ? -9.598 -0.617 3.948 1.00 95.50 134 GLU A N 1
ATOM 1027 C CA . GLU A 1 134 ? -9.458 -0.974 2.532 1.00 95.50 134 GLU A CA 1
ATOM 1028 C C . GLU A 1 134 ? -8.274 -0.249 1.887 1.00 95.50 134 GLU A C 1
ATOM 1030 O O . GLU A 1 134 ? -7.538 -0.858 1.115 1.00 95.50 134 GLU A O 1
ATOM 1035 N N . SER A 1 135 ? -8.028 1.015 2.246 1.00 97.31 135 SER A N 1
ATOM 1036 C CA . SER A 1 135 ? -6.851 1.770 1.793 1.00 97.31 135 SER A CA 1
ATOM 1037 C C . SER A 1 135 ? -5.563 1.146 2.330 1.00 97.31 135 SER A C 1
ATOM 1039 O O . SER A 1 135 ? -4.592 1.005 1.588 1.00 97.31 135 SER A O 1
ATOM 1041 N N . PHE A 1 136 ? -5.560 0.715 3.598 1.00 96.44 136 PHE A N 1
ATOM 1042 C CA . PHE A 1 136 ? -4.431 -0.013 4.176 1.00 96.44 136 PHE A CA 1
ATOM 1043 C C . PHE A 1 136 ? -4.116 -1.282 3.393 1.00 96.44 136 PHE A C 1
ATOM 1045 O O . PHE A 1 136 ? -2.978 -1.488 2.971 1.00 96.44 136 PHE A O 1
ATOM 1052 N N . LEU A 1 137 ? -5.124 -2.134 3.200 1.00 96.25 137 LEU A N 1
ATOM 1053 C CA . LEU A 1 137 ? -4.927 -3.411 2.532 1.00 96.25 137 LEU A CA 1
ATOM 1054 C C . LEU A 1 137 ? -4.611 -3.228 1.043 1.00 96.25 137 LEU A C 1
ATOM 1056 O O . LEU A 1 137 ? -3.754 -3.931 0.516 1.00 96.25 137 LEU A O 1
ATOM 1060 N N . GLY A 1 138 ? -5.251 -2.260 0.386 1.00 97.31 138 GLY A N 1
ATOM 1061 C CA . GLY A 1 138 ? -4.975 -1.888 -0.997 1.00 97.31 138 GLY A CA 1
ATOM 1062 C C . GLY A 1 138 ? -3.523 -1.463 -1.198 1.00 97.31 138 GLY A C 1
ATOM 1063 O O . GLY A 1 138 ? -2.884 -1.959 -2.117 1.00 97.31 138 GLY A O 1
ATOM 1064 N N . GLY A 1 139 ? -2.971 -0.628 -0.309 1.00 97.62 139 GLY A N 1
ATOM 1065 C CA . GLY A 1 139 ? -1.553 -0.248 -0.352 1.00 97.62 139 GLY A CA 1
ATOM 1066 C C . GLY A 1 139 ? -0.600 -1.392 0.002 1.00 97.62 139 GLY A C 1
ATOM 1067 O O . GLY A 1 139 ? 0.450 -1.524 -0.617 1.00 97.62 139 GLY A O 1
ATOM 1068 N N . LEU A 1 140 ? -0.982 -2.271 0.936 1.00 96.62 140 LEU A N 1
ATOM 1069 C CA . LEU A 1 140 ? -0.187 -3.451 1.294 1.00 96.62 140 LEU A CA 1
ATOM 1070 C C . LEU A 1 140 ? -0.086 -4.473 0.151 1.00 96.62 140 LEU A C 1
ATOM 1072 O O . LEU A 1 140 ? 0.935 -5.146 0.027 1.00 96.62 140 LEU A O 1
ATOM 1076 N N . LEU A 1 141 ? -1.138 -4.599 -0.661 1.00 95.94 141 LEU A N 1
ATOM 1077 C CA . LEU A 1 141 ? -1.241 -5.580 -1.746 1.00 95.94 141 LEU A CA 1
ATOM 1078 C C . LEU A 1 141 ? -1.045 -4.992 -3.148 1.00 95.94 141 LEU A C 1
ATOM 1080 O O . LEU A 1 141 ? -1.143 -5.743 -4.118 1.00 95.94 141 LEU A O 1
ATOM 1084 N N . GLN A 1 142 ? -0.789 -3.687 -3.279 1.00 96.62 142 GLN A N 1
ATOM 1085 C CA . GLN A 1 142 ? -0.723 -3.003 -4.580 1.00 96.62 142 GLN A CA 1
ATOM 1086 C C . GLN A 1 142 ? 0.258 -3.681 -5.557 1.00 96.62 142 GLN A C 1
ATOM 1088 O O . GLN A 1 142 ? -0.028 -3.803 -6.746 1.00 96.62 142 GLN A O 1
ATOM 1093 N N . ASP A 1 143 ? 1.352 -4.223 -5.015 1.00 95.69 143 ASP A N 1
ATOM 1094 C CA . ASP A 1 143 ? 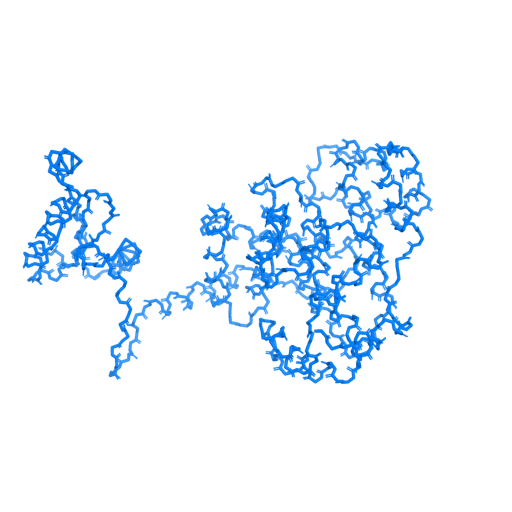2.464 -4.811 -5.758 1.00 95.69 143 ASP A CA 1
ATOM 1095 C C . ASP A 1 143 ? 2.361 -6.345 -5.875 1.00 95.69 143 ASP A C 1
ATOM 1097 O O . ASP A 1 143 ? 3.291 -7.002 -6.338 1.00 95.69 143 ASP A O 1
ATOM 1101 N N . VAL A 1 144 ? 1.237 -6.967 -5.487 1.00 94.88 144 VAL A N 1
ATOM 1102 C CA . VAL A 1 144 ? 1.096 -8.442 -5.473 1.00 94.88 144 VAL A CA 1
ATOM 1103 C C . VAL A 1 144 ? 1.313 -9.083 -6.850 1.00 94.88 144 VAL A C 1
ATOM 1105 O O . VAL A 1 144 ? 1.735 -10.237 -6.955 1.00 94.88 144 VAL A O 1
ATOM 1108 N N . GLY A 1 145 ? 1.078 -8.326 -7.925 1.00 95.00 145 GLY A N 1
ATOM 1109 C CA . GLY A 1 145 ? 1.388 -8.760 -9.282 1.00 95.00 145 GLY A CA 1
ATOM 1110 C C . GLY A 1 145 ? 2.881 -8.975 -9.534 1.00 95.00 145 GLY A C 1
ATOM 1111 O O . GLY A 1 145 ? 3.213 -9.832 -10.343 1.00 95.00 145 GLY A O 1
ATOM 1112 N N . MET A 1 146 ? 3.776 -8.290 -8.811 1.00 94.69 146 MET A N 1
ATOM 1113 C CA . MET A 1 146 ? 5.224 -8.501 -8.919 1.00 94.69 146 MET A CA 1
ATOM 1114 C C . MET A 1 146 ? 5.602 -9.912 -8.466 1.00 94.69 146 MET A C 1
ATOM 1116 O O . MET A 1 146 ? 6.395 -10.581 -9.123 1.00 94.69 146 MET A O 1
ATOM 1120 N N . VAL A 1 147 ? 4.990 -10.394 -7.377 1.00 93.31 147 VAL A N 1
ATOM 1121 C CA . VAL A 1 147 ? 5.183 -11.771 -6.896 1.00 93.31 147 VAL A CA 1
ATOM 1122 C C . VAL A 1 147 ? 4.676 -12.759 -7.943 1.00 93.31 147 VAL A C 1
ATOM 1124 O O . VAL A 1 147 ? 5.378 -13.700 -8.296 1.00 93.31 147 VAL A O 1
ATOM 1127 N N . ALA A 1 148 ? 3.486 -12.519 -8.500 1.00 93.25 148 ALA A N 1
ATOM 1128 C CA . ALA A 1 148 ? 2.922 -13.386 -9.530 1.00 93.25 148 ALA A CA 1
ATOM 1129 C C . ALA A 1 148 ? 3.788 -13.444 -10.801 1.00 93.25 148 ALA A C 1
ATOM 1131 O O . ALA A 1 148 ? 4.014 -14.524 -11.347 1.00 93.25 148 ALA A O 1
ATOM 1132 N N . MET A 1 149 ? 4.298 -12.297 -11.256 1.00 94.19 149 MET A N 1
ATOM 1133 C CA . MET A 1 149 ? 5.195 -12.220 -12.409 1.00 94.19 149 MET A CA 1
ATOM 1134 C C . MET A 1 149 ? 6.544 -12.878 -12.118 1.00 94.19 149 MET A C 1
ATOM 1136 O O . MET A 1 149 ? 7.057 -13.596 -12.972 1.00 94.19 149 MET A O 1
ATOM 1140 N N . HIS A 1 150 ? 7.099 -12.714 -10.917 1.00 93.69 150 HIS A N 1
ATOM 1141 C CA . HIS A 1 150 ? 8.336 -13.386 -10.519 1.00 93.69 150 HIS A CA 1
ATOM 1142 C C . HIS A 1 150 ? 8.189 -14.912 -10.494 1.00 93.69 150 HIS A C 1
ATOM 1144 O O . HIS A 1 150 ? 9.025 -15.608 -11.068 1.00 93.69 150 HIS A O 1
ATOM 1150 N N . GLU A 1 151 ? 7.111 -15.436 -9.904 1.00 91.44 151 GLU A N 1
ATOM 1151 C CA . GLU A 1 151 ? 6.861 -16.884 -9.856 1.00 91.44 151 GLU A CA 1
ATOM 1152 C C . GLU A 1 151 ? 6.631 -17.491 -11.248 1.00 91.44 151 GLU A C 1
ATOM 1154 O O . GLU A 1 151 ? 7.058 -18.613 -11.516 1.00 91.44 151 GLU A O 1
ATOM 1159 N N . ALA A 1 152 ? 5.957 -16.768 -12.145 1.00 92.38 152 ALA A N 1
ATOM 1160 C CA . ALA A 1 152 ? 5.614 -17.271 -13.475 1.00 92.38 152 ALA A CA 1
ATOM 1161 C C . ALA A 1 152 ? 6.733 -17.096 -14.517 1.00 92.38 152 ALA A C 1
ATOM 1163 O O . ALA A 1 152 ? 6.891 -17.929 -15.413 1.00 92.38 152 ALA A O 1
ATOM 1164 N N . LEU A 1 153 ? 7.491 -15.999 -14.436 1.00 92.94 153 LEU A N 1
ATOM 1165 C CA . LEU A 1 153 ? 8.473 -15.609 -15.455 1.00 92.94 153 LEU A CA 1
ATOM 1166 C C . LEU A 1 153 ? 9.925 -15.836 -15.008 1.00 92.94 153 LEU A C 1
ATOM 1168 O O . LEU A 1 153 ? 10.837 -15.835 -15.835 1.00 92.94 153 LEU A O 1
ATOM 1172 N N . GLY A 1 154 ? 10.165 -16.040 -13.710 1.00 92.06 154 GLY A N 1
ATOM 1173 C CA . GLY A 1 154 ? 11.481 -16.354 -13.165 1.00 92.06 154 GLY A CA 1
ATOM 1174 C C . GLY A 1 154 ? 12.544 -15.331 -13.568 1.00 92.06 154 GLY A C 1
ATOM 1175 O O . GLY A 1 154 ? 12.448 -14.146 -13.249 1.00 92.06 154 GLY A O 1
ATOM 1176 N N . ASN A 1 155 ? 13.586 -15.789 -14.268 1.00 92.25 155 ASN A N 1
ATOM 1177 C CA . ASN A 1 155 ? 14.731 -14.949 -14.619 1.00 92.25 155 ASN A CA 1
ATOM 1178 C C . ASN A 1 155 ? 14.375 -13.781 -15.557 1.00 92.25 155 ASN A C 1
ATOM 1180 O O . ASN A 1 155 ? 14.991 -12.725 -15.449 1.00 92.25 155 ASN A O 1
ATOM 1184 N N . GLU A 1 156 ? 13.374 -13.934 -16.432 1.00 93.94 156 GLU A N 1
ATOM 1185 C CA . GLU A 1 156 ? 12.934 -12.856 -17.332 1.00 93.94 156 GLU A CA 1
ATOM 1186 C C . GLU A 1 156 ? 12.494 -11.622 -16.533 1.00 93.94 156 GLU A C 1
ATOM 1188 O O . GLU A 1 156 ? 12.904 -10.502 -16.833 1.00 93.94 156 GLU A O 1
ATOM 1193 N N . TYR A 1 157 ? 11.728 -11.828 -15.457 1.00 94.31 157 TYR A N 1
ATOM 1194 C CA . TYR A 1 157 ? 11.273 -10.734 -14.603 1.00 94.31 157 TYR A CA 1
ATOM 1195 C C . TYR A 1 157 ? 12.395 -10.180 -13.717 1.00 94.31 157 TYR A C 1
ATOM 1197 O O . TYR A 1 157 ? 12.498 -8.968 -13.538 1.00 94.31 157 TYR A O 1
ATOM 1205 N N . ARG A 1 158 ? 13.311 -11.032 -13.234 1.00 91.88 158 ARG A N 1
ATOM 1206 C CA . ARG A 1 158 ? 14.477 -10.590 -12.439 1.00 91.88 158 ARG A CA 1
ATOM 1207 C C . ARG A 1 158 ? 15.368 -9.608 -13.190 1.00 91.88 158 ARG A C 1
ATOM 1209 O O . ARG A 1 158 ? 15.868 -8.665 -12.582 1.00 91.88 158 ARG A O 1
ATOM 1216 N N . VAL A 1 159 ? 15.555 -9.803 -14.497 1.00 92.75 159 VAL A N 1
ATOM 1217 C CA . VAL A 1 159 ? 16.319 -8.868 -15.338 1.00 92.75 159 VAL A CA 1
ATOM 1218 C C . VAL A 1 159 ? 15.663 -7.484 -15.345 1.00 92.75 159 VAL A C 1
ATOM 1220 O O . VAL A 1 159 ? 16.362 -6.478 -15.225 1.00 92.75 159 VAL A O 1
ATOM 1223 N N . ILE A 1 160 ? 14.330 -7.426 -15.410 1.00 93.44 160 ILE A N 1
ATOM 1224 C CA . ILE A 1 160 ? 13.579 -6.166 -15.355 1.00 93.44 160 ILE A CA 1
ATOM 1225 C C . ILE A 1 160 ? 13.693 -5.511 -13.975 1.00 93.44 160 ILE A C 1
ATOM 1227 O O . ILE A 1 160 ? 14.025 -4.328 -13.894 1.00 93.44 160 ILE A O 1
ATOM 1231 N N . LEU A 1 161 ? 13.525 -6.277 -12.892 1.00 90.56 161 LEU A N 1
ATOM 1232 C CA . LEU A 1 161 ? 13.691 -5.772 -11.523 1.00 90.56 161 LEU A CA 1
ATOM 1233 C C . LEU A 1 161 ? 15.101 -5.206 -11.282 1.00 90.56 161 LEU A C 1
ATOM 1235 O O . LEU A 1 161 ? 15.254 -4.147 -10.673 1.00 90.56 161 LEU A O 1
ATOM 1239 N N . ALA A 1 162 ? 16.138 -5.873 -11.795 1.00 88.62 162 ALA A N 1
ATOM 1240 C CA . ALA A 1 162 ? 17.516 -5.395 -11.702 1.00 88.62 162 ALA A CA 1
ATOM 1241 C C . ALA A 1 162 ? 17.745 -4.105 -12.515 1.00 88.62 162 ALA A C 1
ATOM 1243 O O . ALA A 1 162 ? 18.487 -3.218 -12.081 1.00 88.62 162 ALA A O 1
ATOM 1244 N N . ALA A 1 163 ? 17.085 -3.965 -13.670 1.00 87.31 163 ALA A N 1
ATOM 1245 C CA . ALA A 1 163 ? 17.177 -2.776 -14.515 1.00 87.31 163 ALA A CA 1
ATOM 1246 C C . ALA A 1 163 ? 16.579 -1.518 -13.858 1.00 87.31 163 ALA A C 1
ATOM 1248 O O . ALA A 1 163 ? 17.031 -0.413 -14.163 1.00 87.31 163 ALA A O 1
ATOM 1249 N N . CYS A 1 164 ? 15.638 -1.668 -12.918 1.00 81.88 164 CYS A N 1
ATOM 1250 C CA . CYS A 1 164 ? 15.059 -0.547 -12.174 1.00 81.88 164 CYS A CA 1
ATOM 1251 C C . CYS A 1 164 ? 16.070 0.193 -11.286 1.00 81.88 164 CYS A C 1
ATOM 1253 O O . CYS A 1 164 ? 15.822 1.346 -10.955 1.00 81.88 164 CYS A O 1
ATOM 1255 N N . LYS A 1 165 ? 17.206 -0.412 -10.892 1.00 70.31 165 LYS A N 1
ATOM 1256 C CA . LYS A 1 165 ? 18.257 0.234 -10.065 1.00 70.31 165 LYS A CA 1
ATOM 1257 C C . LYS A 1 165 ? 17.712 1.023 -8.852 1.00 70.31 165 LYS A C 1
ATOM 1259 O O . LYS A 1 165 ? 18.231 2.087 -8.525 1.00 70.31 165 LYS A O 1
ATOM 1264 N N . HIS A 1 166 ? 16.675 0.497 -8.194 1.00 67.56 166 HIS A N 1
ATOM 1265 C CA . HIS A 1 166 ? 15.930 1.118 -7.082 1.00 67.56 166 HIS A CA 1
ATOM 1266 C C . HIS A 1 166 ? 14.978 2.283 -7.431 1.00 67.56 166 HIS A C 1
ATOM 1268 O O . HIS A 1 166 ? 14.343 2.820 -6.525 1.00 67.56 166 HIS A O 1
ATOM 1274 N N . ASP A 1 167 ? 14.800 2.640 -8.705 1.00 75.12 167 ASP A N 1
ATOM 1275 C CA . ASP A 1 167 ? 13.731 3.539 -9.156 1.00 75.12 167 ASP A CA 1
ATOM 1276 C C . ASP A 1 167 ? 12.457 2.747 -9.480 1.00 75.12 167 ASP A C 1
ATOM 1278 O O . ASP A 1 167 ? 12.251 2.259 -10.595 1.00 75.12 167 ASP A O 1
ATOM 1282 N N . GLN A 1 168 ? 11.588 2.614 -8.478 1.00 77.50 168 GLN A N 1
ATOM 1283 C CA . GLN A 1 168 ? 10.316 1.904 -8.629 1.00 77.50 168 GLN A CA 1
ATOM 1284 C C . GLN A 1 168 ? 9.353 2.611 -9.593 1.00 77.50 168 GLN A C 1
ATOM 1286 O O . GLN A 1 168 ? 8.557 1.946 -10.247 1.00 77.50 168 GLN A O 1
ATOM 1291 N N . ALA A 1 169 ? 9.472 3.931 -9.784 1.00 76.75 169 ALA A N 1
ATOM 1292 C CA . ALA A 1 169 ? 8.617 4.659 -10.722 1.00 76.75 169 ALA A CA 1
ATOM 1293 C C . ALA A 1 169 ? 8.897 4.287 -12.193 1.00 76.75 169 ALA A C 1
ATOM 1295 O O . ALA A 1 169 ? 8.063 4.532 -13.068 1.00 76.75 169 ALA A O 1
ATOM 1296 N N . ALA A 1 170 ? 10.057 3.686 -12.482 1.00 85.06 170 ALA A N 1
ATOM 1297 C CA . ALA A 1 170 ? 10.412 3.206 -13.814 1.00 85.06 170 ALA A CA 1
ATOM 1298 C C . ALA A 1 170 ? 9.875 1.796 -14.120 1.00 85.06 170 ALA A C 1
ATOM 1300 O O . ALA A 1 170 ? 9.728 1.453 -15.298 1.00 85.06 170 ALA A O 1
ATOM 1301 N N . LEU A 1 171 ? 9.567 0.989 -13.093 1.00 90.69 171 LEU A N 1
ATOM 1302 C CA . LEU A 1 171 ? 9.175 -0.416 -13.247 1.00 90.69 171 LEU A CA 1
ATOM 1303 C C . LEU A 1 171 ? 7.980 -0.609 -14.196 1.00 90.69 171 LEU A C 1
ATOM 1305 O O . LEU A 1 171 ? 8.128 -1.373 -15.154 1.00 90.69 171 LEU A O 1
ATOM 1309 N N . PRO A 1 172 ? 6.855 0.124 -14.060 1.00 91.12 172 PRO A N 1
ATOM 1310 C CA . PRO A 1 172 ? 5.694 -0.105 -14.918 1.00 91.12 172 PRO A CA 1
ATOM 1311 C C . PRO A 1 172 ? 6.002 0.132 -16.403 1.00 91.12 172 PRO A C 1
ATOM 1313 O O . PRO A 1 172 ? 5.416 -0.505 -17.277 1.00 91.12 172 PRO A O 1
ATOM 1316 N N . LYS A 1 173 ? 6.917 1.060 -16.714 1.00 90.81 173 LYS A N 1
ATOM 1317 C CA . LYS A 1 173 ? 7.330 1.346 -18.093 1.00 90.81 173 LYS A CA 1
ATOM 1318 C C . LYS A 1 173 ? 8.190 0.219 -18.661 1.00 90.81 173 LYS A C 1
ATOM 1320 O O . LYS A 1 173 ? 7.995 -0.157 -19.814 1.00 90.81 173 LYS A O 1
ATOM 1325 N N . LEU A 1 174 ? 9.129 -0.299 -17.871 1.00 92.94 174 LEU A N 1
ATOM 1326 C CA . LEU A 1 174 ? 10.001 -1.399 -18.287 1.00 92.94 174 LEU A CA 1
ATOM 1327 C C . LEU A 1 174 ? 9.204 -2.692 -18.495 1.00 92.94 174 LEU A C 1
ATOM 1329 O O . LEU A 1 174 ? 9.423 -3.392 -19.480 1.00 92.94 174 LEU A O 1
ATOM 1333 N N . GLU A 1 175 ? 8.227 -2.966 -17.631 1.00 94.50 175 GLU A N 1
ATOM 1334 C CA . GLU A 1 175 ? 7.316 -4.102 -17.789 1.00 94.50 175 GLU A CA 1
ATOM 1335 C C . GLU A 1 175 ? 6.479 -3.999 -19.064 1.00 94.50 175 GLU A C 1
ATOM 1337 O O . GLU A 1 175 ? 6.409 -4.966 -19.818 1.00 94.50 175 GLU A O 1
ATOM 1342 N N . LEU A 1 176 ? 5.910 -2.823 -19.367 1.00 92.44 176 LEU A N 1
ATOM 1343 C CA . LEU A 1 176 ? 5.177 -2.622 -20.622 1.00 92.44 176 LEU A CA 1
ATOM 1344 C C . LEU A 1 176 ? 6.053 -2.866 -21.850 1.00 92.44 176 LEU A C 1
ATOM 1346 O O . LEU A 1 176 ? 5.577 -3.438 -22.825 1.00 92.44 176 LEU A O 1
ATOM 1350 N N . GLN A 1 177 ? 7.311 -2.426 -21.814 1.00 93.06 177 GLN A N 1
ATOM 1351 C CA . GLN A 1 177 ? 8.243 -2.606 -22.926 1.00 93.06 177 GLN A CA 1
ATOM 1352 C C . GLN A 1 177 ? 8.649 -4.070 -23.122 1.00 93.06 177 GLN A C 1
ATOM 1354 O O . GLN A 1 177 ? 8.839 -4.490 -24.258 1.00 93.06 177 GLN A O 1
ATOM 1359 N N . ALA A 1 178 ? 8.795 -4.829 -22.034 1.00 93.06 178 ALA A N 1
ATOM 1360 C CA . ALA A 1 178 ? 9.251 -6.216 -22.083 1.00 93.06 178 ALA A CA 1
ATOM 1361 C C . ALA A 1 178 ? 8.112 -7.230 -22.273 1.00 93.06 178 ALA A C 1
ATOM 1363 O O . ALA A 1 178 ? 8.295 -8.238 -22.948 1.00 93.06 178 ALA A O 1
ATOM 1364 N N . PHE A 1 179 ? 6.947 -6.979 -21.671 1.00 93.12 179 PHE A N 1
ATOM 1365 C CA . PHE A 1 179 ? 5.872 -7.965 -21.519 1.00 93.12 179 PHE A CA 1
ATOM 1366 C C . PHE A 1 179 ? 4.505 -7.476 -22.013 1.00 93.12 179 PHE A C 1
ATOM 1368 O O . PHE A 1 179 ? 3.533 -8.227 -21.944 1.00 93.12 179 PHE A O 1
ATOM 1375 N N . GLU A 1 180 ? 4.388 -6.218 -22.460 1.00 92.38 180 GLU A N 1
ATOM 1376 C CA . GLU A 1 180 ? 3.121 -5.576 -22.866 1.00 92.38 180 GLU A CA 1
ATOM 1377 C C . GLU A 1 180 ? 1.998 -5.690 -21.809 1.00 92.38 180 GLU A C 1
ATOM 1379 O O . GLU A 1 180 ? 0.794 -5.722 -22.109 1.00 92.38 180 GLU A O 1
ATOM 1384 N N . THR A 1 181 ? 2.407 -5.789 -20.546 1.00 92.88 181 THR A N 1
ATOM 1385 C CA . THR A 1 181 ? 1.565 -5.821 -19.352 1.00 92.88 181 THR A CA 1
ATOM 1386 C C . THR A 1 181 ? 2.350 -5.251 -18.173 1.00 92.88 181 THR A C 1
ATOM 1388 O O . THR A 1 181 ? 3.557 -5.048 -18.273 1.00 92.88 181 THR A O 1
ATOM 1391 N N . GLN A 1 182 ? 1.663 -4.975 -17.070 1.00 93.88 182 GLN A N 1
ATOM 1392 C CA . GLN A 1 182 ? 2.241 -4.397 -15.856 1.00 93.88 182 GLN A CA 1
ATOM 1393 C C . GLN A 1 182 ? 1.837 -5.226 -14.645 1.00 93.88 182 GLN A C 1
ATOM 1395 O O . GLN A 1 182 ? 0.758 -5.833 -14.637 1.00 93.88 182 GLN A O 1
ATOM 1400 N N . HIS A 1 183 ? 2.650 -5.198 -13.591 1.00 95.62 183 HIS A N 1
ATOM 1401 C CA . HIS A 1 183 ? 2.327 -5.881 -12.341 1.00 95.62 183 HIS A CA 1
ATOM 1402 C C . HIS A 1 183 ? 0.987 -5.408 -11.759 1.00 95.62 183 HIS A C 1
ATOM 1404 O O . HIS A 1 183 ? 0.237 -6.231 -11.245 1.00 95.62 183 HIS A O 1
ATOM 1410 N N . ALA A 1 184 ? 0.619 -4.131 -11.903 1.00 96.31 184 ALA A N 1
ATOM 1411 C CA . ALA A 1 184 ? -0.676 -3.617 -11.452 1.00 96.31 184 ALA A CA 1
ATOM 1412 C C . ALA A 1 184 ? -1.871 -4.324 -12.132 1.00 96.31 184 ALA A C 1
ATOM 1414 O O . ALA A 1 184 ? -2.865 -4.657 -11.479 1.00 96.31 184 ALA A O 1
ATOM 1415 N N . ASP A 1 185 ? -1.775 -4.611 -13.436 1.00 95.00 185 ASP A N 1
ATOM 1416 C CA . ASP A 1 185 ? -2.829 -5.311 -14.181 1.00 95.00 185 ASP A CA 1
ATOM 1417 C C . ASP A 1 185 ? -2.891 -6.801 -13.795 1.00 95.00 185 ASP A C 1
ATOM 1419 O O . ASP A 1 185 ? -3.982 -7.339 -13.573 1.00 95.00 185 ASP A O 1
ATOM 1423 N N . ILE A 1 186 ? -1.732 -7.451 -13.627 1.00 95.69 186 ILE A N 1
ATOM 1424 C CA . ILE A 1 186 ? -1.638 -8.843 -13.154 1.00 95.69 186 ILE A CA 1
ATOM 1425 C C . ILE A 1 186 ? -2.152 -8.981 -11.715 1.00 95.69 186 ILE A C 1
ATOM 1427 O O . ILE A 1 186 ? -2.917 -9.897 -11.411 1.00 95.69 186 ILE A O 1
ATOM 1431 N N . GLY A 1 187 ? -1.790 -8.052 -10.832 1.00 95.56 187 GLY A N 1
ATOM 1432 C CA . GLY A 1 187 ? -2.243 -8.016 -9.445 1.00 95.56 187 GLY A CA 1
ATOM 1433 C C . GLY A 1 187 ? -3.755 -7.834 -9.351 1.00 95.56 187 GLY A C 1
ATOM 1434 O O . GLY A 1 187 ? -4.421 -8.558 -8.612 1.00 95.56 187 GLY A O 1
ATOM 1435 N N . ALA A 1 188 ? -4.329 -6.942 -10.162 1.00 96.31 188 ALA A N 1
ATOM 1436 C CA . ALA A 1 188 ? -5.775 -6.753 -10.227 1.00 96.31 188 ALA A CA 1
ATOM 1437 C C . ALA A 1 188 ? -6.506 -7.993 -10.764 1.00 96.31 188 ALA A C 1
ATOM 1439 O O . ALA A 1 188 ? -7.577 -8.345 -10.266 1.00 96.31 188 ALA A O 1
ATOM 1440 N N . MET A 1 189 ? -5.939 -8.681 -11.760 1.00 93.81 189 MET A N 1
ATOM 1441 C CA . MET A 1 189 ? -6.468 -9.965 -12.226 1.00 93.81 189 MET A CA 1
ATOM 1442 C C . MET A 1 189 ? -6.462 -11.003 -11.097 1.00 93.81 189 MET A C 1
ATOM 1444 O O . MET A 1 189 ? -7.476 -11.669 -10.872 1.00 93.81 189 MET A O 1
ATOM 1448 N N . LEU A 1 190 ? -5.346 -11.132 -10.377 1.00 92.69 190 LEU A N 1
ATOM 1449 C CA . LEU A 1 190 ? -5.211 -12.078 -9.273 1.00 92.69 190 LEU A CA 1
ATOM 1450 C C . LEU A 1 190 ? -6.215 -11.770 -8.151 1.00 92.69 190 LEU A C 1
ATOM 1452 O O . LEU A 1 190 ? -6.942 -12.661 -7.713 1.00 92.69 190 LEU A O 1
ATOM 1456 N N . ALA A 1 191 ? -6.352 -10.496 -7.779 1.00 93.94 191 ALA A N 1
ATOM 1457 C CA . ALA A 1 191 ? -7.340 -10.023 -6.814 1.00 93.94 191 ALA A CA 1
ATOM 1458 C C . ALA A 1 191 ? -8.789 -10.353 -7.228 1.00 93.94 191 ALA A C 1
ATOM 1460 O O . ALA A 1 191 ? -9.596 -10.760 -6.390 1.00 93.94 191 ALA A O 1
ATOM 1461 N N . ARG A 1 192 ? -9.130 -10.262 -8.521 1.00 93.94 192 ARG A N 1
ATOM 1462 C CA . ARG A 1 192 ? -10.450 -10.688 -9.026 1.00 93.94 192 ARG A CA 1
ATOM 1463 C C . ARG A 1 192 ? -10.634 -12.200 -9.014 1.00 93.94 192 ARG A C 1
ATOM 1465 O O . ARG A 1 192 ? -11.715 -12.668 -8.664 1.00 93.94 192 ARG A O 1
ATOM 1472 N N . ARG A 1 193 ? -9.598 -12.981 -9.342 1.00 89.94 193 ARG A N 1
ATOM 1473 C CA . ARG A 1 193 ? -9.632 -14.456 -9.239 1.00 89.94 193 ARG A CA 1
ATOM 1474 C C . ARG A 1 193 ? -9.897 -14.903 -7.801 1.00 89.94 193 ARG A C 1
ATOM 1476 O O . ARG A 1 193 ? -10.611 -15.871 -7.562 1.00 89.94 193 ARG A O 1
ATOM 1483 N N . TRP A 1 194 ? -9.364 -14.147 -6.855 1.00 90.81 194 TRP A N 1
ATOM 1484 C CA . TRP A 1 194 ? -9.601 -14.272 -5.424 1.00 90.81 194 TRP A CA 1
ATOM 1485 C C . TRP A 1 194 ? -10.974 -13.779 -4.955 1.00 90.81 194 TRP A C 1
ATOM 1487 O O . TRP A 1 194 ? -11.285 -13.906 -3.774 1.00 90.81 194 TRP A O 1
ATOM 1497 N N . LYS A 1 195 ? -11.799 -13.246 -5.865 1.00 91.12 195 LYS A N 1
ATOM 1498 C CA . LYS A 1 195 ? -13.116 -12.656 -5.591 1.00 91.12 195 LYS A CA 1
ATOM 1499 C C . LYS A 1 195 ? -13.061 -11.500 -4.587 1.00 91.12 195 LYS A C 1
ATOM 1501 O O . LYS A 1 195 ? -14.032 -11.267 -3.865 1.00 91.12 195 LYS A O 1
ATOM 1506 N N . LEU A 1 196 ? -11.937 -10.781 -4.528 1.00 92.81 196 LEU A N 1
ATOM 1507 C CA . LEU A 1 196 ? -11.835 -9.598 -3.684 1.00 92.81 196 LEU A CA 1
ATOM 1508 C C . LEU A 1 196 ? -12.816 -8.514 -4.165 1.00 92.81 196 LEU A C 1
ATOM 1510 O O . LEU A 1 196 ? -13.049 -8.391 -5.370 1.00 92.81 196 LEU A O 1
ATOM 1514 N N . PRO A 1 197 ? -13.391 -7.731 -3.237 1.00 91.81 197 PRO A N 1
ATOM 1515 C CA . PRO A 1 197 ? -14.267 -6.613 -3.576 1.00 91.81 197 PRO A CA 1
ATOM 1516 C C . PRO A 1 197 ? -13.528 -5.551 -4.408 1.00 91.81 197 PRO A C 1
ATOM 1518 O O . PRO A 1 197 ? -12.312 -5.386 -4.269 1.00 91.81 197 PRO A O 1
ATOM 1521 N N . GLU A 1 198 ? -14.245 -4.817 -5.268 1.00 93.88 198 GLU A N 1
ATOM 1522 C CA . GLU A 1 198 ? -13.623 -3.829 -6.169 1.00 93.88 198 GLU A CA 1
ATOM 1523 C C . GLU A 1 198 ? -12.967 -2.667 -5.402 1.00 93.88 198 GLU A C 1
ATOM 1525 O O . GLU A 1 198 ? -11.992 -2.094 -5.883 1.00 93.88 198 GLU A O 1
ATOM 1530 N N . GLU A 1 199 ? -13.378 -2.407 -4.159 1.00 93.75 199 GLU A N 1
ATOM 1531 C CA . GLU A 1 199 ? -12.698 -1.501 -3.232 1.00 93.75 199 GLU A CA 1
ATOM 1532 C C . GLU A 1 199 ? -11.238 -1.912 -2.968 1.00 93.75 199 GLU A C 1
ATOM 1534 O O . GLU A 1 199 ? -10.397 -1.058 -2.726 1.00 93.75 199 GLU A O 1
ATOM 1539 N N . LEU A 1 200 ? -10.892 -3.198 -3.074 1.00 95.12 200 LEU A N 1
ATOM 1540 C CA . LEU A 1 200 ? -9.504 -3.669 -2.979 1.00 95.12 200 LEU A CA 1
ATOM 1541 C C . LEU A 1 200 ? -8.851 -3.850 -4.353 1.00 95.12 200 LEU A C 1
ATOM 1543 O O . LEU A 1 200 ? -7.656 -3.608 -4.503 1.00 95.12 200 LEU A O 1
ATOM 1547 N N . VAL A 1 201 ? -9.619 -4.243 -5.371 1.00 97.06 201 VAL A N 1
ATOM 1548 C CA . VAL A 1 201 ? -9.090 -4.461 -6.728 1.00 97.06 201 VAL A CA 1
ATOM 1549 C C . VAL A 1 201 ? -8.685 -3.144 -7.398 1.00 97.06 201 VAL A C 1
ATOM 1551 O O . VAL A 1 201 ? -7.647 -3.080 -8.061 1.00 97.06 201 VAL A O 1
ATOM 1554 N N . MET A 1 202 ? -9.489 -2.087 -7.251 1.00 97.81 202 MET A N 1
ATOM 1555 C CA . MET A 1 202 ? -9.260 -0.813 -7.936 1.00 97.81 202 MET A CA 1
ATOM 1556 C C . MET A 1 202 ? -7.959 -0.132 -7.494 1.00 97.81 202 MET A C 1
ATOM 1558 O O . MET A 1 202 ? -7.197 0.273 -8.376 1.00 97.81 202 MET A O 1
ATOM 1562 N N . PRO A 1 203 ? -7.629 -0.041 -6.192 1.00 97.69 203 PRO A N 1
ATOM 1563 C CA . PRO A 1 203 ? -6.336 0.486 -5.769 1.00 97.69 203 PRO A CA 1
ATOM 1564 C C . PRO A 1 203 ? -5.156 -0.322 -6.306 1.00 97.69 203 PRO A C 1
ATOM 1566 O O . PRO A 1 203 ? -4.220 0.276 -6.823 1.00 97.69 203 PRO A O 1
ATOM 1569 N N . ILE A 1 204 ? -5.235 -1.658 -6.307 1.00 97.75 204 ILE A N 1
ATOM 1570 C CA . ILE A 1 204 ? -4.184 -2.513 -6.887 1.00 97.75 204 ILE A CA 1
ATOM 1571 C C . ILE A 1 204 ? -3.982 -2.187 -8.374 1.00 97.75 204 ILE A C 1
ATOM 1573 O O . ILE A 1 204 ? -2.854 -2.018 -8.822 1.00 97.75 204 ILE A O 1
ATOM 1577 N N . LYS A 1 205 ? -5.061 -2.010 -9.144 1.00 97.50 205 LYS A N 1
ATOM 1578 C CA . LYS A 1 205 ? -4.977 -1.726 -10.586 1.00 97.50 205 LYS A CA 1
ATOM 1579 C C . LYS A 1 205 ? -4.434 -0.332 -10.929 1.00 97.50 205 LYS A C 1
ATOM 1581 O O . LYS A 1 205 ? -3.831 -0.142 -11.989 1.00 97.50 205 LYS A O 1
ATOM 1586 N N . TYR A 1 206 ? -4.747 0.665 -10.105 1.00 96.81 206 TYR A N 1
ATOM 1587 C CA . TYR A 1 206 ? -4.594 2.079 -10.459 1.00 96.81 206 TYR A CA 1
ATOM 1588 C C . TYR A 1 206 ? -3.629 2.857 -9.551 1.00 96.81 206 TYR A C 1
ATOM 1590 O O . TYR A 1 206 ? -3.516 4.067 -9.733 1.00 96.81 206 TYR A O 1
ATOM 1598 N N . HIS A 1 207 ? -2.915 2.218 -8.618 1.00 95.19 207 HIS A N 1
ATOM 1599 C CA . HIS A 1 207 ? -2.008 2.905 -7.684 1.00 95.19 207 HIS A CA 1
ATOM 1600 C C . HIS A 1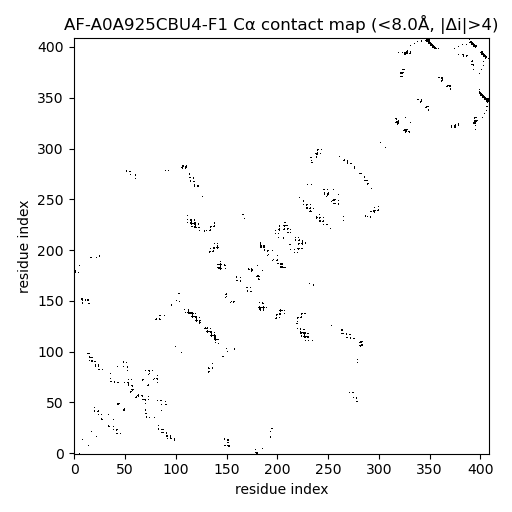 207 ? -0.926 3.762 -8.375 1.00 95.19 207 HIS A C 1
ATOM 1602 O O . HIS A 1 207 ? -0.642 4.863 -7.907 1.00 95.19 207 HIS A O 1
ATOM 1608 N N . ASP A 1 208 ? -0.399 3.332 -9.528 1.00 89.94 208 ASP A N 1
ATOM 1609 C CA . ASP A 1 208 ? 0.557 4.118 -10.334 1.00 89.94 208 ASP A CA 1
ATOM 1610 C C . ASP A 1 208 ? -0.099 5.166 -11.246 1.00 89.94 208 ASP A C 1
ATOM 1612 O O . ASP A 1 208 ? 0.546 6.103 -11.720 1.00 89.94 208 ASP A O 1
ATOM 1616 N N . ARG A 1 209 ? -1.407 5.036 -11.494 1.00 90.69 209 ARG A N 1
ATOM 1617 C CA . ARG A 1 209 ? -2.196 5.944 -12.341 1.00 90.69 209 ARG A CA 1
ATOM 1618 C C . ARG A 1 209 ? -3.529 6.341 -11.687 1.00 90.69 209 ARG A C 1
ATOM 1620 O O . ARG A 1 209 ? -4.587 6.095 -12.278 1.00 90.69 209 ARG A O 1
ATOM 1627 N N . PRO A 1 210 ? -3.526 7.006 -10.511 1.00 91.19 210 PRO A N 1
ATOM 1628 C CA . PRO A 1 210 ? -4.757 7.250 -9.753 1.00 91.19 210 PRO A CA 1
ATOM 1629 C C . PRO A 1 210 ? -5.790 8.120 -10.474 1.00 91.19 210 PRO A C 1
ATOM 1631 O O . PRO A 1 210 ? -6.980 8.050 -10.185 1.00 91.19 210 PRO A O 1
ATOM 1634 N N . THR A 1 211 ? -5.355 8.944 -11.429 1.00 87.56 211 THR A N 1
ATOM 1635 C CA . THR A 1 211 ? -6.235 9.794 -12.246 1.00 87.56 211 THR A CA 1
ATOM 1636 C C . THR A 1 211 ? -7.038 9.019 -13.290 1.00 87.56 211 THR A C 1
ATOM 1638 O O . THR A 1 211 ? -8.021 9.553 -13.790 1.00 87.56 211 THR A O 1
ATOM 1641 N N . ALA A 1 212 ? -6.648 7.781 -13.612 1.00 89.62 212 ALA A N 1
ATOM 1642 C CA . ALA A 1 212 ? -7.355 6.912 -14.554 1.00 89.62 212 ALA A CA 1
ATOM 1643 C C . ALA A 1 212 ? -8.406 6.010 -13.875 1.00 89.62 212 ALA A C 1
ATOM 1645 O O . ALA A 1 212 ? -9.024 5.176 -14.539 1.00 89.62 212 ALA A O 1
ATOM 1646 N N . ALA A 1 213 ? -8.582 6.140 -12.557 1.00 91.56 213 ALA A N 1
ATOM 1647 C CA . ALA A 1 213 ? -9.529 5.342 -11.794 1.00 91.56 213 ALA A CA 1
ATOM 1648 C C . ALA A 1 213 ? -10.991 5.699 -12.125 1.00 91.56 213 ALA A C 1
ATOM 1650 O O . ALA A 1 213 ? -11.294 6.861 -12.412 1.00 91.56 213 ALA A O 1
ATOM 1651 N N . PRO A 1 214 ? -11.925 4.735 -12.025 1.00 91.69 214 PRO A N 1
ATOM 1652 C CA . PRO A 1 214 ? -13.353 5.020 -12.094 1.00 91.69 214 PRO A CA 1
ATOM 1653 C C . PRO A 1 214 ? -13.788 6.020 -11.017 1.00 91.69 214 PRO A C 1
ATOM 1655 O O . PRO A 1 214 ? -13.330 5.949 -9.874 1.00 91.69 214 PRO A O 1
ATOM 1658 N N . SER A 1 215 ? -14.741 6.895 -11.352 1.00 91.31 215 SER A N 1
ATOM 1659 C CA . SER A 1 215 ? -15.219 7.962 -10.460 1.00 91.31 215 SER A CA 1
ATOM 1660 C C . SER A 1 215 ? -15.704 7.451 -9.099 1.00 91.31 215 SER A C 1
ATOM 1662 O O . SER A 1 215 ? -15.457 8.107 -8.089 1.00 91.31 215 SER A O 1
ATOM 1664 N N . SER A 1 216 ? -16.310 6.260 -9.061 1.00 93.06 216 SER A N 1
ATOM 1665 C CA . SER A 1 216 ? -16.803 5.602 -7.844 1.00 93.06 216 SER A CA 1
ATOM 1666 C C . SER A 1 216 ? -15.708 5.169 -6.864 1.00 93.06 216 SER A C 1
ATOM 1668 O O . SER A 1 216 ? -16.005 4.968 -5.694 1.00 93.06 216 SER A O 1
ATOM 1670 N N . HIS A 1 217 ? -14.452 5.051 -7.310 1.00 94.56 217 HIS A N 1
ATOM 1671 C CA . HIS A 1 217 ? -13.328 4.567 -6.497 1.00 94.56 217 HIS A CA 1
ATOM 1672 C C . HIS A 1 217 ? -12.177 5.583 -6.406 1.00 94.56 217 HIS A C 1
ATOM 1674 O O . HIS A 1 217 ? -11.120 5.284 -5.852 1.00 94.56 217 HIS A O 1
ATOM 1680 N N . THR A 1 218 ? -12.360 6.804 -6.920 1.00 94.25 218 THR A N 1
ATOM 1681 C CA . THR A 1 218 ? -11.312 7.837 -6.967 1.00 94.25 218 THR A CA 1
ATOM 1682 C C . THR A 1 218 ? -10.671 8.099 -5.604 1.00 94.25 218 THR A C 1
ATOM 1684 O O . THR A 1 218 ? -9.453 8.233 -5.521 1.00 94.25 218 THR A O 1
ATOM 1687 N N . ALA A 1 219 ? -11.467 8.168 -4.533 1.00 93.81 219 ALA A N 1
ATOM 1688 C CA . ALA A 1 219 ? -10.975 8.518 -3.201 1.00 93.81 219 ALA A CA 1
ATOM 1689 C C . ALA A 1 219 ? -9.986 7.476 -2.653 1.00 93.81 219 ALA A C 1
ATOM 1691 O O . ALA A 1 219 ? -8.866 7.824 -2.282 1.00 93.81 219 ALA A O 1
ATOM 1692 N N . ILE A 1 220 ? -10.374 6.197 -2.663 1.00 96.25 220 ILE A N 1
ATOM 1693 C CA . ILE A 1 220 ? -9.534 5.098 -2.176 1.00 96.25 220 ILE A CA 1
ATOM 1694 C C . ILE A 1 220 ? -8.303 4.887 -3.066 1.00 96.25 220 ILE A C 1
ATOM 1696 O O . ILE A 1 220 ? -7.195 4.721 -2.559 1.00 96.25 220 ILE A O 1
ATOM 1700 N N . VAL A 1 221 ? -8.454 4.986 -4.392 1.00 97.69 221 VAL A N 1
ATOM 1701 C CA . VAL A 1 221 ? -7.315 4.853 -5.310 1.00 97.69 221 VAL A CA 1
ATOM 1702 C C . VAL A 1 221 ? -6.320 5.997 -5.123 1.00 97.69 221 VAL A C 1
ATOM 1704 O O . VAL A 1 221 ? -5.118 5.752 -5.104 1.00 97.69 221 VAL A O 1
ATOM 1707 N N . ARG A 1 222 ? -6.779 7.243 -4.953 1.00 96.75 222 ARG A N 1
ATOM 1708 C CA . ARG A 1 222 ? -5.883 8.375 -4.668 1.00 96.75 222 ARG A CA 1
ATOM 1709 C C . ARG A 1 222 ? -5.214 8.251 -3.304 1.00 96.75 222 ARG A C 1
ATOM 1711 O O . ARG A 1 222 ? -4.066 8.660 -3.185 1.00 96.75 222 ARG A O 1
ATOM 1718 N N . ALA A 1 223 ? -5.888 7.685 -2.300 1.00 97.56 223 ALA A N 1
ATOM 1719 C CA . ALA A 1 223 ? -5.284 7.452 -0.990 1.00 97.56 223 ALA A CA 1
ATOM 1720 C C . ALA A 1 223 ? -4.123 6.453 -1.100 1.00 97.56 223 ALA A C 1
ATOM 1722 O O . ALA A 1 223 ? -3.022 6.740 -0.634 1.00 97.56 223 ALA A O 1
ATOM 1723 N N . VAL A 1 224 ? -4.335 5.334 -1.802 1.00 98.12 224 VAL A N 1
ATOM 1724 C CA . VAL A 1 224 ? -3.280 4.346 -2.079 1.00 98.12 224 VAL A CA 1
ATOM 1725 C C . VAL A 1 224 ? -2.189 4.917 -2.980 1.00 98.12 224 VAL A C 1
ATOM 1727 O O . VAL A 1 224 ? -1.013 4.777 -2.670 1.00 98.12 224 VAL A O 1
ATOM 1730 N N . GLY A 1 225 ? -2.545 5.647 -4.036 1.00 96.94 225 GLY A N 1
ATOM 1731 C CA . GLY A 1 225 ? -1.575 6.303 -4.912 1.00 96.94 225 GLY A CA 1
ATOM 1732 C C . GLY A 1 225 ? -0.717 7.346 -4.191 1.00 96.94 225 GLY A C 1
ATOM 1733 O O . GLY A 1 225 ? 0.480 7.440 -4.443 1.00 96.94 225 GLY A O 1
ATOM 1734 N N . LEU A 1 226 ? -1.288 8.107 -3.252 1.00 96.88 226 LEU A N 1
ATOM 1735 C CA . LEU A 1 226 ? -0.513 9.030 -2.423 1.00 96.88 226 LEU A CA 1
ATOM 1736 C C . LEU A 1 226 ? 0.384 8.269 -1.437 1.00 96.88 226 LEU A C 1
ATOM 1738 O O . LEU A 1 226 ? 1.526 8.674 -1.222 1.00 96.88 226 LEU A O 1
ATOM 1742 N N . GLY A 1 227 ? -0.095 7.144 -0.899 1.00 97.38 227 GLY A N 1
ATOM 1743 C CA . GLY A 1 227 ? 0.711 6.231 -0.089 1.00 97.38 227 GLY A CA 1
ATOM 1744 C C . GLY A 1 227 ? 1.888 5.616 -0.852 1.00 97.38 227 GLY A C 1
ATOM 1745 O O . GLY A 1 227 ? 2.992 5.545 -0.316 1.00 97.38 227 GLY A O 1
ATOM 1746 N N . ASN A 1 228 ? 1.695 5.281 -2.127 1.00 95.56 228 ASN A N 1
ATOM 1747 C CA . ASN A 1 228 ? 2.745 4.802 -3.022 1.00 95.56 228 ASN A CA 1
ATOM 1748 C C . ASN A 1 228 ? 3.863 5.851 -3.176 1.00 95.56 228 ASN A C 1
ATOM 1750 O O . ASN A 1 228 ? 5.042 5.545 -3.004 1.00 95.56 228 ASN A O 1
ATOM 1754 N N . ILE A 1 229 ? 3.493 7.121 -3.389 1.00 95.38 229 ILE A N 1
ATOM 1755 C CA . ILE A 1 229 ? 4.461 8.226 -3.470 1.00 95.38 229 ILE A CA 1
ATOM 1756 C C . ILE A 1 229 ? 5.132 8.468 -2.105 1.00 95.38 229 ILE A C 1
ATOM 1758 O O . ILE A 1 229 ? 6.332 8.727 -2.050 1.00 95.38 229 ILE A O 1
ATOM 1762 N N . ALA A 1 230 ? 4.404 8.347 -0.991 1.00 96.31 230 ALA A N 1
ATOM 1763 C CA . ALA A 1 230 ? 4.984 8.445 0.351 1.00 96.31 230 ALA A CA 1
ATOM 1764 C C . ALA A 1 230 ? 6.050 7.361 0.598 1.00 96.31 230 ALA A C 1
ATOM 1766 O O . ALA A 1 230 ? 7.108 7.638 1.170 1.00 96.31 230 ALA A O 1
ATOM 1767 N N . ALA A 1 231 ? 5.805 6.136 0.127 1.00 95.00 231 ALA A N 1
ATOM 1768 C CA . ALA A 1 231 ? 6.794 5.066 0.162 1.00 95.00 231 ALA A CA 1
ATOM 1769 C C . ALA A 1 231 ? 8.020 5.408 -0.706 1.00 95.00 231 ALA A C 1
ATOM 1771 O O . ALA A 1 231 ? 9.143 5.220 -0.243 1.00 95.00 231 ALA A O 1
ATOM 1772 N N . ASP A 1 232 ? 7.842 5.984 -1.902 1.00 92.62 232 ASP A N 1
ATOM 1773 C CA . ASP A 1 232 ? 8.966 6.458 -2.728 1.00 92.62 232 ASP A CA 1
ATOM 1774 C C . ASP A 1 232 ? 9.820 7.504 -2.000 1.00 92.62 232 ASP A C 1
ATOM 1776 O O . ASP A 1 232 ? 11.046 7.453 -2.072 1.00 92.62 232 ASP A O 1
ATOM 1780 N N . VAL A 1 233 ? 9.198 8.440 -1.275 1.00 93.50 233 VAL A N 1
ATOM 1781 C CA . VAL A 1 233 ? 9.922 9.439 -0.470 1.00 93.50 233 VAL A CA 1
ATOM 1782 C C . VAL A 1 233 ? 10.805 8.756 0.566 1.00 93.50 233 VAL A C 1
ATOM 1784 O O . VAL A 1 233 ? 11.987 9.072 0.671 1.00 93.50 233 VAL A O 1
ATOM 1787 N N . LEU A 1 234 ? 10.242 7.824 1.334 1.00 93.62 234 LEU A N 1
ATOM 1788 C CA . LEU A 1 234 ? 10.934 7.194 2.457 1.00 93.62 234 LEU A CA 1
ATOM 1789 C C . LEU A 1 234 ? 11.987 6.167 2.020 1.00 93.62 234 LEU A C 1
ATOM 1791 O O . LEU A 1 234 ? 12.931 5.911 2.763 1.00 93.62 234 LEU A O 1
ATOM 1795 N N . LEU A 1 235 ? 11.830 5.564 0.842 1.00 91.50 235 LEU A N 1
ATOM 1796 C CA . LEU A 1 235 ? 12.685 4.469 0.378 1.00 91.50 235 LEU A CA 1
ATOM 1797 C C . LEU A 1 235 ? 13.711 4.894 -0.679 1.00 91.50 235 LEU A C 1
ATOM 1799 O O . LEU A 1 235 ? 14.671 4.161 -0.914 1.00 91.50 235 LEU A O 1
ATOM 1803 N N . SER A 1 236 ? 13.546 6.063 -1.301 1.00 87.69 236 SER A N 1
ATOM 1804 C CA . SER A 1 236 ? 14.473 6.561 -2.318 1.00 87.69 236 SER A CA 1
ATOM 1805 C C . SER A 1 236 ? 15.796 7.046 -1.718 1.00 87.69 236 SER A C 1
ATOM 1807 O O . SER A 1 236 ? 15.842 7.753 -0.710 1.00 87.69 236 SER A O 1
ATOM 1809 N N . SER A 1 237 ? 16.898 6.758 -2.414 1.00 84.75 237 SER A N 1
ATOM 1810 C CA . SER A 1 237 ? 18.203 7.372 -2.140 1.00 84.75 237 SER A CA 1
ATOM 1811 C C . SER A 1 237 ? 18.215 8.883 -2.424 1.00 84.75 237 SER A C 1
ATOM 1813 O O . SER A 1 237 ? 18.992 9.630 -1.810 1.00 84.75 237 SER A O 1
ATOM 1815 N N . GLU A 1 238 ? 17.337 9.332 -3.328 1.00 86.81 238 GLU A N 1
ATOM 1816 C CA . GLU A 1 238 ? 17.147 10.715 -3.777 1.00 86.81 238 GLU A CA 1
ATOM 1817 C C . GLU A 1 238 ? 15.692 11.175 -3.539 1.00 86.81 238 GLU A C 1
ATOM 1819 O O . GLU A 1 238 ? 14.884 11.246 -4.470 1.00 86.81 238 GLU A O 1
ATOM 1824 N N . PRO A 1 239 ? 15.327 11.491 -2.283 1.00 87.50 239 PRO A N 1
ATOM 1825 C CA . PRO A 1 239 ? 13.935 11.711 -1.881 1.00 87.50 239 PRO A CA 1
ATOM 1826 C C . PRO A 1 239 ? 13.340 13.053 -2.337 1.00 87.50 239 PRO A C 1
ATOM 1828 O O . PRO A 1 239 ? 12.130 13.229 -2.268 1.00 87.50 239 PRO A O 1
ATOM 1831 N N . ALA A 1 240 ? 14.153 13.996 -2.828 1.00 83.50 240 ALA A N 1
ATOM 1832 C CA . ALA A 1 240 ? 13.705 15.342 -3.206 1.00 83.50 240 ALA A CA 1
ATOM 1833 C C . ALA A 1 240 ? 12.620 15.329 -4.300 1.00 83.50 240 ALA A C 1
ATOM 1835 O O . ALA A 1 240 ? 11.557 15.919 -4.128 1.00 83.50 240 ALA A O 1
ATOM 1836 N N . GLY A 1 241 ? 12.856 14.610 -5.402 1.00 86.56 241 GLY A N 1
ATOM 1837 C CA . GLY A 1 241 ? 11.889 14.497 -6.500 1.00 86.56 241 GLY A CA 1
ATOM 1838 C C . GLY A 1 241 ? 10.560 13.863 -6.065 1.00 86.56 241 GLY A C 1
ATOM 1839 O O . GLY A 1 241 ? 9.508 14.469 -6.280 1.00 86.56 241 GLY A O 1
ATOM 1840 N N . PRO A 1 242 ? 10.581 12.673 -5.429 1.00 89.62 242 PRO A N 1
ATOM 1841 C CA . PRO A 1 242 ? 9.390 12.076 -4.832 1.00 89.62 242 PRO A CA 1
ATOM 1842 C C . PRO A 1 242 ? 8.667 12.999 -3.846 1.00 89.62 242 PRO A C 1
ATOM 1844 O O . PRO A 1 242 ? 7.443 13.064 -3.892 1.00 89.62 242 PRO A O 1
ATOM 1847 N N . LEU A 1 243 ? 9.392 13.755 -3.013 1.00 89.12 243 LEU A N 1
ATOM 1848 C CA . LEU A 1 243 ? 8.787 14.636 -2.011 1.00 89.12 243 LEU A CA 1
ATOM 1849 C C . LEU A 1 243 ? 8.033 15.805 -2.656 1.00 89.12 243 LEU A C 1
ATOM 1851 O O . LEU A 1 243 ? 6.906 16.096 -2.264 1.00 89.12 243 LEU A O 1
ATOM 1855 N N . GLY A 1 244 ? 8.592 16.413 -3.705 1.00 85.94 244 GLY A N 1
ATOM 1856 C CA . GLY A 1 244 ? 7.881 17.435 -4.479 1.00 85.94 244 GLY A CA 1
ATOM 1857 C C . GLY A 1 244 ? 6.592 16.897 -5.115 1.00 85.94 244 GLY A C 1
ATOM 1858 O O . GLY A 1 244 ? 5.543 17.536 -5.034 1.00 85.94 244 GLY A O 1
ATOM 1859 N N . ARG A 1 245 ? 6.635 15.682 -5.687 1.00 88.75 245 ARG A N 1
ATOM 1860 C CA . ARG A 1 245 ? 5.427 15.015 -6.210 1.00 88.75 245 ARG A CA 1
ATOM 1861 C C . ARG A 1 245 ? 4.423 14.713 -5.103 1.00 88.75 245 ARG A C 1
ATOM 1863 O O . ARG A 1 245 ? 3.228 14.888 -5.320 1.00 88.75 245 ARG A O 1
ATOM 1870 N N . TYR A 1 246 ? 4.897 14.263 -3.945 1.00 93.06 246 TYR A N 1
ATOM 1871 C CA . TYR A 1 246 ? 4.064 13.949 -2.793 1.00 93.06 246 TYR A CA 1
ATOM 1872 C C . TYR A 1 246 ? 3.281 15.179 -2.332 1.00 93.06 246 TYR A C 1
ATOM 1874 O O . TYR A 1 246 ? 2.058 15.108 -2.277 1.00 93.06 246 TYR A O 1
ATOM 1882 N N . TYR A 1 247 ? 3.948 16.319 -2.113 1.00 87.81 247 TYR A N 1
ATOM 1883 C CA . TYR A 1 247 ? 3.271 17.567 -1.749 1.00 87.81 247 TYR A CA 1
ATOM 1884 C C . TYR A 1 247 ? 2.268 18.013 -2.813 1.00 87.81 247 TYR A C 1
ATOM 1886 O O . TYR A 1 247 ? 1.103 18.238 -2.495 1.00 87.81 247 TYR A O 1
ATOM 1894 N N . GLY A 1 248 ? 2.680 18.049 -4.086 1.00 84.25 248 GLY A N 1
ATOM 1895 C CA . GLY A 1 248 ? 1.794 18.471 -5.170 1.00 84.25 248 GLY A CA 1
ATOM 1896 C C . GLY A 1 248 ? 0.544 17.594 -5.297 1.00 84.25 248 GLY A C 1
ATOM 1897 O O . GLY A 1 248 ? -0.548 18.103 -5.534 1.00 84.25 248 GLY A O 1
ATOM 1898 N N . ARG A 1 249 ? 0.664 16.272 -5.104 1.00 90.12 249 ARG A N 1
ATOM 1899 C CA . ARG A 1 249 ? -0.495 15.364 -5.128 1.00 90.12 249 ARG A CA 1
ATOM 1900 C C . ARG A 1 249 ? -1.323 15.426 -3.850 1.00 90.12 249 ARG A C 1
ATOM 1902 O O . ARG A 1 249 ? -2.543 15.341 -3.950 1.00 90.12 249 ARG A O 1
ATOM 1909 N N . ALA A 1 250 ? -0.704 15.592 -2.684 1.00 88.69 250 ALA A N 1
ATOM 1910 C CA . ALA A 1 250 ? -1.409 15.747 -1.414 1.00 88.69 250 ALA A CA 1
ATOM 1911 C C . ALA A 1 250 ? -2.328 16.981 -1.436 1.00 88.69 250 ALA A C 1
ATOM 1913 O O . ALA A 1 250 ? -3.508 16.883 -1.091 1.00 88.69 250 ALA A O 1
ATOM 1914 N N . GLU A 1 251 ? -1.827 18.107 -1.943 1.00 87.75 251 GLU A N 1
ATOM 1915 C CA . GLU A 1 251 ? -2.611 19.328 -2.122 1.00 87.75 251 GLU A CA 1
ATOM 1916 C C . GLU A 1 251 ? -3.661 19.164 -3.230 1.00 87.75 251 GLU A C 1
ATOM 1918 O O . GLU A 1 251 ? -4.851 19.358 -2.993 1.00 87.75 251 GLU A O 1
ATOM 1923 N N . GLN A 1 252 ? -3.264 18.716 -4.425 1.00 87.38 252 GLN A N 1
ATOM 1924 C CA . GLN A 1 252 ? -4.180 18.614 -5.566 1.00 87.38 252 GLN A CA 1
ATOM 1925 C C . GLN A 1 252 ? -5.338 17.629 -5.336 1.00 87.38 252 GLN A C 1
ATOM 1927 O O . GLN A 1 252 ? -6.450 17.848 -5.820 1.00 87.38 252 GLN A O 1
ATOM 1932 N N . TRP A 1 253 ? -5.084 16.492 -4.687 1.00 91.12 253 TRP A N 1
ATOM 1933 C CA . TRP A 1 253 ? -6.090 15.439 -4.532 1.00 91.12 253 TRP A CA 1
ATOM 1934 C C . TRP A 1 253 ? -6.954 15.602 -3.293 1.00 91.12 253 TRP A C 1
ATOM 1936 O O . TRP A 1 253 ? -8.101 15.153 -3.321 1.00 91.12 253 TRP A O 1
ATOM 1946 N N . PHE A 1 254 ? -6.410 16.208 -2.238 1.00 89.25 254 PHE A N 1
ATOM 1947 C CA . PHE A 1 254 ? -7.010 16.191 -0.908 1.00 89.25 254 PHE A CA 1
ATOM 1948 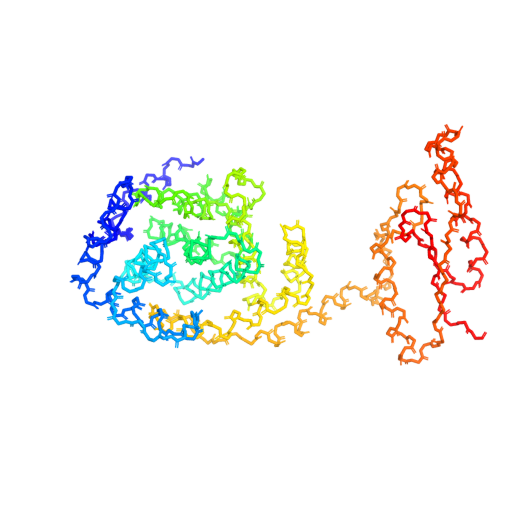C C . PHE A 1 254 ? -6.950 17.532 -0.166 1.00 89.25 254 PHE A C 1
ATOM 1950 O O . PHE A 1 254 ? -7.483 17.624 0.937 1.00 89.25 254 PHE A O 1
ATOM 1957 N N . GLY A 1 255 ? -6.319 18.562 -0.737 1.00 84.31 255 GLY A N 1
ATOM 1958 C CA . GLY A 1 255 ? -6.143 19.861 -0.085 1.00 84.31 255 GLY A CA 1
ATOM 1959 C C . GLY A 1 255 ? -5.224 19.812 1.136 1.00 84.31 255 GLY A C 1
ATOM 1960 O O . GLY A 1 255 ? -5.355 20.647 2.026 1.00 84.31 255 GLY A O 1
ATOM 1961 N N . LEU A 1 256 ? -4.331 18.818 1.219 1.00 83.88 256 LEU A N 1
ATOM 1962 C CA . LEU A 1 256 ? -3.407 18.680 2.342 1.00 83.88 256 LEU A CA 1
ATOM 1963 C C . LEU A 1 256 ? -2.197 19.593 2.144 1.00 83.88 256 LEU A C 1
ATOM 1965 O O . LEU A 1 256 ? -1.438 19.423 1.190 1.00 83.88 256 LEU A O 1
ATOM 1969 N N . GLY A 1 257 ? -1.999 20.527 3.075 1.00 82.75 257 GLY A N 1
ATOM 1970 C CA . GLY A 1 257 ? -0.803 21.368 3.101 1.00 82.75 257 GLY A CA 1
ATOM 1971 C C . GLY A 1 257 ? 0.460 20.572 3.454 1.00 82.75 257 GLY A C 1
ATOM 1972 O O . GLY A 1 257 ? 0.387 19.476 4.016 1.00 82.75 257 GLY A O 1
ATOM 1973 N N . SER A 1 258 ? 1.635 21.148 3.188 1.00 82.19 258 SER A N 1
ATOM 1974 C CA . SER A 1 258 ? 2.940 20.500 3.421 1.00 82.19 258 SER A CA 1
ATOM 1975 C C . SER A 1 258 ? 3.133 20.004 4.858 1.00 82.19 258 SER A C 1
ATOM 1977 O O . SER A 1 258 ? 3.636 18.904 5.058 1.00 82.19 258 SER A O 1
ATOM 1979 N N . MET A 1 259 ? 2.659 20.755 5.857 1.00 82.31 259 MET A N 1
ATOM 1980 C CA . MET A 1 259 ? 2.732 20.358 7.268 1.00 82.31 259 MET A CA 1
ATOM 1981 C C . MET A 1 259 ? 1.936 19.074 7.555 1.00 82.31 259 MET A C 1
ATOM 1983 O O . MET A 1 259 ? 2.460 18.144 8.158 1.00 82.31 259 MET A O 1
ATOM 1987 N N . GLN A 1 260 ? 0.697 18.982 7.061 1.00 86.44 260 GLN A N 1
ATOM 1988 C CA . GLN A 1 260 ? -0.127 17.776 7.220 1.00 86.44 260 GLN A CA 1
ATOM 1989 C C . GLN A 1 260 ? 0.474 16.590 6.455 1.00 86.44 260 GLN A C 1
ATOM 1991 O O . GLN A 1 260 ? 0.427 15.450 6.918 1.00 86.44 260 GLN A O 1
ATOM 1996 N N . ALA A 1 261 ? 1.052 16.856 5.283 1.00 88.88 261 ALA A N 1
ATOM 1997 C CA . ALA A 1 261 ? 1.717 15.849 4.472 1.00 88.88 261 ALA A CA 1
ATOM 1998 C C . ALA A 1 261 ? 2.971 15.287 5.179 1.00 88.88 261 ALA A C 1
ATOM 2000 O O . ALA A 1 261 ? 3.181 14.069 5.169 1.00 88.88 261 ALA A O 1
ATOM 2001 N N . ASP A 1 262 ? 3.758 16.142 5.841 1.00 88.44 262 ASP A N 1
ATOM 2002 C CA . ASP A 1 262 ? 4.916 15.755 6.657 1.00 88.44 262 ASP A CA 1
ATOM 2003 C C . ASP A 1 262 ? 4.515 14.915 7.873 1.00 88.44 262 ASP A C 1
ATOM 2005 O O . ASP A 1 262 ? 5.168 13.911 8.173 1.00 88.44 262 ASP A O 1
ATOM 2009 N N . ASP A 1 263 ? 3.423 15.274 8.549 1.00 90.12 263 ASP A N 1
ATOM 2010 C CA . ASP A 1 263 ? 2.903 14.517 9.692 1.00 90.12 263 ASP A CA 1
ATOM 2011 C C . ASP A 1 263 ? 2.523 13.083 9.303 1.00 90.12 263 ASP A C 1
ATOM 2013 O O . ASP A 1 263 ? 2.808 12.135 10.047 1.00 90.12 263 ASP A O 1
ATOM 2017 N N . VAL A 1 264 ? 1.948 12.894 8.110 1.00 92.44 264 VAL A N 1
ATOM 2018 C CA . VAL A 1 264 ? 1.692 11.556 7.558 1.00 92.44 264 VAL A CA 1
ATOM 2019 C C . VAL A 1 264 ? 3.010 10.797 7.375 1.00 92.44 264 VAL A C 1
ATOM 2021 O O . VAL A 1 264 ? 3.121 9.672 7.862 1.00 92.44 264 VAL A O 1
ATOM 2024 N N . LEU A 1 265 ? 4.035 11.403 6.762 1.00 93.94 265 LEU A N 1
ATOM 2025 C CA . LEU A 1 265 ? 5.336 10.750 6.537 1.00 93.94 265 LEU A CA 1
ATOM 2026 C C . LEU A 1 265 ? 6.018 10.315 7.843 1.00 93.94 265 LEU A C 1
ATOM 2028 O O . LEU A 1 265 ? 6.557 9.209 7.937 1.00 93.94 265 LEU A O 1
ATOM 2032 N N . ARG A 1 266 ? 5.952 11.160 8.874 1.00 92.38 266 ARG A N 1
ATOM 2033 C CA . ARG A 1 266 ? 6.484 10.876 10.217 1.00 92.38 266 ARG A CA 1
ATOM 2034 C C . ARG A 1 266 ? 5.723 9.742 10.898 1.00 92.38 266 ARG A C 1
ATOM 2036 O O . ARG A 1 266 ? 6.327 8.861 11.507 1.00 92.38 266 ARG A O 1
ATOM 2043 N N . SER A 1 267 ? 4.402 9.735 10.755 1.00 92.25 267 SER A N 1
ATOM 2044 C CA . SER A 1 267 ? 3.533 8.717 11.345 1.00 92.25 267 SER A CA 1
ATOM 2045 C C . SER A 1 267 ? 3.742 7.331 10.722 1.00 92.25 267 SER A C 1
ATOM 2047 O O . SER A 1 267 ? 3.606 6.325 11.420 1.00 92.25 267 SER A O 1
ATOM 2049 N N . ILE A 1 268 ? 4.130 7.252 9.440 1.00 93.19 268 ILE A N 1
ATOM 2050 C CA . ILE A 1 268 ? 4.431 5.973 8.774 1.00 93.19 268 ILE A CA 1
ATOM 2051 C C . ILE A 1 268 ? 5.551 5.232 9.501 1.00 93.19 268 ILE A C 1
ATOM 2053 O O . ILE A 1 268 ? 5.383 4.069 9.866 1.00 93.19 268 ILE A O 1
ATOM 2057 N N . THR A 1 269 ? 6.691 5.884 9.742 1.00 87.94 269 THR A N 1
ATOM 2058 C CA . THR A 1 269 ? 7.854 5.213 10.345 1.00 87.94 269 THR A CA 1
ATOM 2059 C C . THR A 1 269 ? 7.598 4.837 11.801 1.00 87.94 269 THR A C 1
ATOM 2061 O O . THR A 1 269 ? 7.988 3.742 12.214 1.00 87.94 269 THR A O 1
ATOM 2064 N N . GLN A 1 270 ? 6.854 5.663 12.546 1.00 87.62 270 GLN A N 1
ATOM 2065 C CA . GLN A 1 270 ? 6.414 5.356 13.911 1.00 87.62 270 GLN A CA 1
ATOM 2066 C C . GLN A 1 270 ? 5.522 4.107 13.964 1.00 87.62 270 GLN A C 1
ATOM 2068 O O . GLN A 1 270 ? 5.772 3.207 14.767 1.00 87.62 270 GLN A O 1
ATOM 2073 N N . ALA A 1 271 ? 4.524 4.015 13.080 1.00 89.06 271 ALA A N 1
ATOM 2074 C CA . ALA A 1 271 ? 3.599 2.884 13.042 1.00 89.06 271 ALA A CA 1
ATOM 2075 C C . ALA A 1 271 ? 4.219 1.618 12.421 1.00 89.06 271 ALA A C 1
ATOM 2077 O O . ALA A 1 271 ? 3.878 0.504 12.823 1.00 89.06 271 ALA A O 1
ATOM 2078 N N . SER A 1 272 ? 5.151 1.764 11.472 1.00 91.06 272 SER A N 1
ATOM 2079 C CA . SER A 1 272 ? 5.699 0.654 10.677 1.00 91.06 272 SER A CA 1
ATOM 2080 C C . SER A 1 272 ? 6.247 -0.492 11.526 1.00 91.06 272 SER A C 1
ATOM 2082 O O . SER A 1 272 ? 5.942 -1.651 11.260 1.00 91.06 272 SER A O 1
ATOM 2084 N N . ARG A 1 273 ? 6.987 -0.190 12.600 1.00 87.44 273 ARG A N 1
ATOM 2085 C CA . ARG A 1 273 ? 7.595 -1.213 13.463 1.00 87.44 273 ARG A CA 1
ATOM 2086 C C . ARG A 1 273 ? 6.547 -2.060 14.184 1.00 87.44 273 ARG A C 1
ATOM 2088 O O . ARG A 1 273 ? 6.712 -3.274 14.303 1.00 87.44 273 ARG A O 1
ATOM 2095 N N . GLU A 1 274 ? 5.495 -1.424 14.697 1.00 88.25 274 GLU A N 1
ATOM 2096 C CA . GLU A 1 274 ? 4.410 -2.127 15.383 1.00 88.25 274 GLU A CA 1
ATOM 2097 C C . GLU A 1 274 ? 3.633 -2.990 14.385 1.00 88.25 274 GLU A C 1
ATOM 2099 O O . GLU A 1 274 ? 3.451 -4.185 14.618 1.00 88.25 274 GLU A O 1
ATOM 2104 N N . VAL A 1 275 ? 3.250 -2.419 13.240 1.00 89.50 275 VAL A N 1
ATOM 2105 C CA . VAL A 1 275 ? 2.436 -3.115 12.236 1.00 89.50 275 VAL A CA 1
ATOM 2106 C C . VAL A 1 275 ? 3.207 -4.262 11.571 1.00 89.50 275 VAL A C 1
ATOM 2108 O O . VAL A 1 275 ? 2.645 -5.346 11.418 1.00 89.50 275 VAL A O 1
ATOM 2111 N N . ALA A 1 276 ? 4.500 -4.097 11.270 1.00 91.25 276 ALA A N 1
ATOM 2112 C CA . ALA A 1 276 ? 5.353 -5.178 10.763 1.00 91.25 276 ALA A CA 1
ATOM 2113 C C . ALA A 1 276 ? 5.378 -6.372 11.729 1.00 91.25 276 ALA A C 1
ATOM 2115 O O . ALA A 1 276 ? 5.186 -7.516 11.321 1.00 91.25 276 ALA A O 1
ATOM 2116 N N . ARG A 1 277 ? 5.522 -6.111 13.037 1.00 89.69 277 ARG A N 1
ATOM 2117 C CA . ARG A 1 277 ? 5.497 -7.155 14.073 1.00 89.69 277 ARG A CA 1
ATOM 2118 C C . ARG A 1 277 ? 4.135 -7.847 14.162 1.00 89.69 277 ARG A C 1
ATOM 2120 O O . ARG A 1 277 ? 4.085 -9.059 14.366 1.00 89.69 277 ARG A O 1
ATOM 2127 N N . LEU A 1 278 ? 3.042 -7.095 14.040 1.00 86.88 278 LEU A N 1
ATOM 2128 C CA . LEU A 1 278 ? 1.682 -7.642 14.061 1.00 86.88 278 LEU A CA 1
ATOM 2129 C C . LEU A 1 278 ? 1.419 -8.555 12.857 1.00 86.88 278 LEU A C 1
ATOM 2131 O O . LEU A 1 278 ? 0.822 -9.620 13.019 1.00 86.88 278 LEU A O 1
ATOM 2135 N N . LEU A 1 279 ? 1.904 -8.164 11.677 1.00 86.00 279 LEU A N 1
ATOM 2136 C CA . LEU A 1 279 ? 1.792 -8.941 10.442 1.00 86.00 279 LEU A CA 1
ATOM 2137 C C . LEU A 1 279 ? 2.850 -10.046 10.310 1.00 86.00 279 LEU A C 1
ATOM 2139 O O . LEU A 1 279 ? 2.700 -10.900 9.444 1.00 86.00 279 LEU A O 1
ATOM 2143 N N . GLN A 1 280 ? 3.862 -10.070 11.187 1.00 89.12 280 GLN A N 1
ATOM 2144 C CA . GLN A 1 280 ? 5.021 -10.975 11.118 1.00 89.12 280 GLN A CA 1
ATOM 2145 C C . GLN A 1 280 ? 5.818 -10.812 9.814 1.00 89.12 280 GLN A C 1
ATOM 2147 O O . GLN A 1 280 ? 6.305 -11.786 9.250 1.00 89.12 280 GLN A O 1
ATOM 2152 N N . LEU A 1 281 ? 5.940 -9.572 9.342 1.00 90.69 281 LEU A N 1
ATOM 2153 C CA . LEU A 1 281 ? 6.683 -9.235 8.135 1.00 90.69 281 LEU A CA 1
ATOM 2154 C C . LEU A 1 281 ? 8.119 -8.851 8.475 1.00 90.69 281 LEU A C 1
ATOM 2156 O O . LEU A 1 281 ? 8.350 -8.038 9.374 1.00 90.69 281 LEU A O 1
ATOM 2160 N N . ASP A 1 282 ? 9.072 -9.382 7.711 1.00 90.81 282 ASP A N 1
ATOM 2161 C CA . ASP A 1 282 ? 10.411 -8.809 7.662 1.00 90.81 282 ASP A CA 1
ATOM 2162 C C . ASP A 1 282 ? 10.407 -7.606 6.718 1.00 90.81 282 ASP A C 1
ATOM 2164 O O . ASP A 1 282 ? 10.267 -7.738 5.505 1.00 90.81 282 ASP A O 1
ATOM 2168 N N . THR A 1 283 ? 10.553 -6.419 7.295 1.00 91.06 283 THR A N 1
ATOM 2169 C CA . THR A 1 283 ? 10.735 -5.172 6.551 1.00 91.06 283 THR A CA 1
ATOM 2170 C C . THR A 1 283 ? 12.134 -4.605 6.757 1.00 91.06 283 THR A C 1
ATOM 2172 O O . THR A 1 283 ? 12.361 -3.442 6.443 1.00 91.06 283 THR A O 1
ATOM 2175 N N . GLY A 1 284 ? 13.077 -5.360 7.327 1.00 90.19 284 GLY A N 1
ATOM 2176 C CA . GLY A 1 284 ? 14.422 -4.913 7.686 1.00 90.19 284 GLY A CA 1
ATOM 2177 C C . GLY A 1 284 ? 14.450 -3.681 8.603 1.00 90.19 284 GLY A C 1
ATOM 2178 O O . GLY A 1 284 ? 13.513 -3.410 9.357 1.00 90.19 284 GLY A O 1
ATOM 2179 N N . SER A 1 285 ? 15.546 -2.920 8.543 1.00 86.44 285 SER A N 1
ATOM 2180 C CA . SER A 1 285 ? 15.751 -1.760 9.416 1.00 86.44 285 SER A CA 1
ATOM 2181 C C . SER A 1 285 ? 14.750 -0.625 9.153 1.00 86.44 285 SER A C 1
ATOM 2183 O O . SER A 1 285 ? 14.479 -0.300 7.994 1.00 86.44 285 SER A O 1
ATOM 2185 N N . PRO A 1 286 ? 14.234 0.020 10.216 1.00 81.69 286 PRO A N 1
ATOM 2186 C CA . PRO A 1 286 ? 13.326 1.150 10.085 1.00 81.69 286 PRO A CA 1
ATOM 2187 C C . PRO A 1 286 ? 14.029 2.349 9.444 1.00 81.69 286 PRO A C 1
ATOM 2189 O O . PRO A 1 286 ? 15.203 2.615 9.701 1.00 81.69 286 PRO A O 1
ATOM 2192 N N . VAL A 1 287 ? 13.275 3.089 8.637 1.00 87.19 287 VAL A N 1
ATOM 2193 C CA . VAL A 1 287 ? 13.737 4.322 7.987 1.00 87.19 287 VAL A CA 1
ATOM 2194 C C . VAL A 1 287 ? 13.626 5.500 8.955 1.00 87.19 287 VAL A C 1
ATOM 2196 O O . VAL A 1 287 ? 12.623 5.637 9.655 1.00 87.19 287 VAL A O 1
ATOM 2199 N N . ASP A 1 288 ? 14.627 6.380 8.954 1.00 86.88 288 ASP A N 1
ATOM 2200 C CA . ASP A 1 288 ? 14.571 7.672 9.641 1.00 86.88 288 ASP A CA 1
ATOM 2201 C C . ASP A 1 288 ? 13.846 8.717 8.773 1.00 86.88 288 ASP A C 1
ATOM 2203 O O . ASP A 1 288 ? 14.445 9.341 7.894 1.00 86.88 288 ASP A O 1
ATOM 2207 N N . ALA A 1 289 ? 12.544 8.903 9.013 1.00 83.38 289 ALA A N 1
ATOM 2208 C CA . ALA A 1 289 ? 11.743 9.888 8.283 1.00 83.38 289 ALA A CA 1
ATOM 2209 C C . ALA A 1 289 ? 12.257 11.325 8.464 1.00 83.38 289 ALA A C 1
ATOM 2211 O O . ALA A 1 289 ? 12.216 12.097 7.508 1.00 83.38 289 ALA A O 1
ATOM 2212 N N . GLU A 1 290 ? 12.753 11.693 9.652 1.00 83.88 290 GLU A N 1
ATOM 2213 C CA . GLU A 1 290 ? 13.256 13.048 9.913 1.00 83.88 290 GLU A CA 1
ATOM 2214 C C . GLU A 1 290 ? 14.502 13.324 9.071 1.00 83.88 290 GLU A C 1
ATOM 2216 O O . GLU A 1 290 ? 14.590 14.343 8.383 1.00 83.88 290 GLU A O 1
ATOM 2221 N N . GLY A 1 291 ? 15.452 12.387 9.080 1.00 83.12 291 GLY A N 1
ATOM 2222 C CA . GLY A 1 291 ? 16.658 12.467 8.265 1.00 83.12 291 GLY A CA 1
ATOM 2223 C C . GLY A 1 291 ? 16.344 12.553 6.771 1.00 83.12 291 GLY A C 1
ATOM 2224 O O . GLY A 1 291 ? 16.927 13.384 6.066 1.00 83.12 291 GLY A O 1
ATOM 2225 N N . VAL A 1 292 ? 15.387 11.747 6.294 1.00 86.12 292 VAL A N 1
ATOM 2226 C CA . VAL A 1 292 ? 14.923 11.766 4.898 1.00 86.12 292 VAL A CA 1
ATOM 2227 C C . VAL A 1 292 ? 14.306 13.117 4.539 1.00 86.12 292 VAL A C 1
ATOM 2229 O O . VAL A 1 292 ? 14.748 13.730 3.567 1.00 86.12 292 VAL A O 1
ATOM 2232 N N . LEU A 1 293 ? 13.351 13.617 5.329 1.00 78.12 293 LEU A N 1
ATOM 2233 C CA . LEU A 1 293 ? 12.692 14.908 5.099 1.00 78.12 293 LEU A CA 1
ATOM 2234 C C . LEU A 1 293 ? 13.693 16.062 5.118 1.00 78.12 293 LEU A C 1
ATOM 2236 O O . LEU A 1 293 ? 13.701 16.893 4.213 1.00 78.12 293 LEU A O 1
ATOM 2240 N N . LYS A 1 294 ? 14.605 16.087 6.094 1.00 80.12 294 LYS A N 1
ATOM 2241 C CA . LYS A 1 294 ? 15.650 17.112 6.191 1.00 80.12 294 LYS A CA 1
ATOM 2242 C C . LYS A 1 294 ? 16.569 17.105 4.968 1.00 80.12 294 LYS A C 1
ATOM 2244 O O . LYS A 1 294 ? 16.871 18.168 4.422 1.00 80.12 294 LYS A O 1
ATOM 2249 N N . LYS A 1 295 ? 17.009 15.923 4.514 1.00 82.56 295 LYS A N 1
ATOM 2250 C CA . LYS A 1 295 ? 17.835 15.771 3.302 1.00 82.56 295 LYS A CA 1
ATOM 2251 C C . LYS A 1 295 ? 17.066 16.212 2.054 1.00 82.56 295 LYS A C 1
ATOM 2253 O O . LYS A 1 295 ? 17.612 16.953 1.236 1.00 82.56 295 LYS A O 1
ATOM 2258 N N . ALA A 1 296 ? 15.818 15.768 1.921 1.00 79.81 296 ALA A N 1
ATOM 2259 C CA . ALA A 1 296 ? 14.949 16.061 0.790 1.00 79.81 296 ALA A CA 1
ATOM 2260 C C . ALA A 1 296 ? 14.656 17.560 0.684 1.00 79.81 296 ALA A C 1
ATOM 2262 O O . ALA A 1 296 ? 14.925 18.146 -0.358 1.00 79.81 296 ALA A O 1
ATOM 2263 N N . ASN A 1 297 ? 14.218 18.193 1.775 1.00 74.25 297 ASN A N 1
ATOM 2264 C CA . ASN A 1 297 ? 13.917 19.622 1.825 1.00 74.25 297 ASN A CA 1
ATOM 2265 C C . ASN A 1 297 ? 15.162 20.477 1.585 1.00 74.25 297 ASN A C 1
ATOM 2267 O O . ASN A 1 297 ? 15.099 21.421 0.805 1.00 74.25 297 ASN A O 1
ATOM 2271 N N . LYS A 1 298 ? 16.328 20.115 2.143 1.00 75.38 298 LYS A N 1
ATOM 2272 C CA . LYS A 1 298 ? 17.587 20.815 1.829 1.00 75.38 298 LYS A CA 1
ATOM 2273 C C . LYS A 1 298 ? 17.905 20.768 0.333 1.00 75.38 298 LYS A C 1
ATOM 2275 O O . LYS A 1 298 ? 18.366 21.759 -0.226 1.00 75.38 298 LYS A O 1
ATOM 2280 N N . ARG A 1 299 ? 17.686 19.621 -0.315 1.00 73.56 299 ARG A N 1
ATOM 2281 C CA . ARG A 1 299 ? 17.987 19.447 -1.739 1.00 73.56 299 ARG A CA 1
ATOM 2282 C C . ARG A 1 299 ? 16.930 20.079 -2.643 1.00 73.56 299 ARG A C 1
ATOM 2284 O O . ARG A 1 299 ? 17.313 20.657 -3.647 1.00 73.56 299 ARG A O 1
ATOM 2291 N N . LEU A 1 300 ? 15.652 20.033 -2.266 1.00 72.25 300 LEU A N 1
ATOM 2292 C CA . LEU A 1 300 ? 14.584 20.790 -2.921 1.00 72.25 300 LEU A CA 1
ATOM 2293 C C . LEU A 1 300 ? 14.884 22.287 -2.864 1.00 72.25 300 LEU A C 1
ATOM 2295 O O . LEU A 1 300 ? 14.911 22.925 -3.903 1.00 72.25 300 LEU A O 1
ATOM 2299 N N . LEU A 1 301 ? 15.245 22.817 -1.692 1.00 65.94 301 LEU A N 1
ATOM 2300 C CA . LEU A 1 301 ? 15.683 24.207 -1.554 1.00 65.94 301 LEU A CA 1
ATOM 2301 C C . LEU A 1 301 ? 16.909 24.505 -2.423 1.00 65.94 301 LEU A C 1
ATOM 2303 O O . LEU A 1 301 ? 16.922 25.517 -3.102 1.00 65.94 301 LEU A O 1
ATOM 2307 N N . ALA A 1 302 ? 17.909 23.622 -2.474 1.00 58.84 302 ALA A N 1
ATOM 2308 C CA . ALA A 1 302 ? 19.070 23.797 -3.353 1.00 58.84 302 ALA A CA 1
ATOM 2309 C C . ALA A 1 302 ? 18.734 23.713 -4.856 1.00 58.84 302 ALA A C 1
ATOM 2311 O O . ALA A 1 302 ? 19.469 24.260 -5.668 1.00 58.84 302 ALA A O 1
ATOM 2312 N N . MET A 1 303 ? 17.649 23.028 -5.231 1.00 53.31 303 MET A N 1
ATOM 2313 C CA . MET A 1 303 ? 17.110 23.020 -6.597 1.00 53.31 303 MET A CA 1
ATOM 2314 C C . MET A 1 303 ? 16.288 24.284 -6.893 1.00 53.31 303 MET A C 1
ATOM 2316 O O . MET A 1 303 ? 16.209 24.689 -8.049 1.00 53.31 303 MET A O 1
ATOM 2320 N N . THR A 1 304 ? 15.705 24.906 -5.864 1.00 43.59 304 THR A N 1
ATOM 2321 C CA . THR A 1 304 ? 14.955 26.170 -5.937 1.00 43.59 304 THR A CA 1
ATOM 2322 C C . THR A 1 304 ? 15.865 27.404 -5.836 1.00 43.59 304 THR A C 1
ATOM 2324 O O . THR A 1 304 ? 15.514 28.463 -6.344 1.00 43.59 304 THR A O 1
ATOM 2327 N N . ILE A 1 305 ? 17.047 27.286 -5.219 1.00 33.16 305 ILE A N 1
ATOM 2328 C CA . ILE A 1 305 ? 18.085 28.324 -5.180 1.00 33.16 305 ILE A CA 1
ATOM 2329 C C . ILE A 1 305 ? 18.850 28.281 -6.516 1.00 33.16 305 ILE A C 1
ATOM 2331 O O . ILE A 1 305 ? 19.524 27.285 -6.789 1.00 33.16 305 ILE A O 1
ATOM 2335 N N . PRO A 1 306 ? 18.820 29.341 -7.346 1.00 34.19 306 PRO A N 1
ATOM 2336 C CA . PRO A 1 306 ? 19.682 29.436 -8.515 1.00 34.19 306 PRO A CA 1
ATOM 2337 C C . PRO A 1 306 ? 21.129 29.660 -8.049 1.00 34.19 306 PRO A C 1
ATOM 2339 O O . PRO A 1 306 ? 21.583 30.786 -7.879 1.00 34.19 306 PRO A O 1
ATOM 2342 N N . GLY A 1 307 ? 21.850 28.574 -7.777 1.00 35.88 307 GLY A N 1
ATOM 2343 C CA . GLY A 1 307 ? 23.276 28.597 -7.463 1.00 35.88 307 GLY A CA 1
ATOM 2344 C C . GLY A 1 307 ? 24.112 28.335 -8.712 1.00 35.88 307 GLY A C 1
ATOM 2345 O O . GLY A 1 307 ? 23.960 27.291 -9.340 1.00 35.88 307 GLY A O 1
ATOM 2346 N N . GLU A 1 308 ? 24.994 29.276 -9.052 1.00 31.12 308 GLU A N 1
ATOM 2347 C CA . GLU A 1 308 ? 26.208 29.039 -9.850 1.00 31.12 308 GLU A CA 1
ATOM 2348 C C . GLU A 1 308 ? 26.024 28.193 -11.124 1.00 31.12 308 GLU A C 1
ATOM 2350 O O . GLU A 1 308 ? 26.569 27.102 -11.284 1.00 31.12 308 GLU A O 1
ATOM 2355 N N . ARG A 1 309 ? 25.313 28.745 -12.107 1.00 29.84 309 ARG A N 1
ATOM 2356 C CA . ARG A 1 309 ? 25.559 28.406 -13.513 1.00 29.84 309 ARG A CA 1
ATOM 2357 C C . ARG A 1 309 ? 26.028 29.655 -14.237 1.00 29.84 309 ARG A C 1
ATOM 2359 O O . ARG A 1 309 ? 25.229 30.456 -14.711 1.00 29.84 309 ARG A O 1
ATOM 2366 N N . LEU A 1 310 ? 27.351 29.800 -14.327 1.00 35.50 310 LEU A N 1
ATOM 2367 C CA . LEU A 1 310 ? 27.979 30.532 -15.422 1.00 35.50 310 LEU A CA 1
ATOM 2368 C C . LEU A 1 310 ? 27.392 29.984 -16.734 1.00 35.50 310 LEU A C 1
ATOM 2370 O O . LEU A 1 310 ? 27.683 28.858 -17.126 1.00 35.50 310 LEU A O 1
ATOM 2374 N N . GLY A 1 311 ? 26.530 30.777 -17.372 1.00 32.25 311 GLY A N 1
ATOM 2375 C CA . GLY A 1 311 ? 26.173 30.628 -18.782 1.00 32.25 311 GLY A CA 1
ATOM 2376 C C . GLY A 1 311 ? 25.058 29.639 -19.137 1.00 32.25 311 GLY A C 1
ATOM 2377 O O . GLY A 1 311 ? 25.298 28.759 -19.953 1.00 32.25 311 GLY A O 1
ATOM 2378 N N . ALA A 1 312 ? 23.839 29.807 -18.610 1.00 26.30 312 ALA A N 1
ATOM 2379 C CA . ALA A 1 312 ? 22.594 29.589 -19.377 1.00 26.30 312 ALA A CA 1
ATOM 2380 C C . ALA A 1 312 ? 21.360 30.044 -18.566 1.00 26.30 312 ALA A C 1
ATOM 2382 O O . ALA A 1 312 ? 21.230 29.633 -17.412 1.00 26.30 312 ALA A O 1
ATOM 2383 N N . PRO A 1 313 ? 20.430 30.843 -19.127 1.00 35.34 313 PRO A N 1
ATOM 2384 C CA . PRO A 1 313 ? 19.221 31.239 -18.412 1.00 35.34 313 PRO A CA 1
ATOM 2385 C C . PRO A 1 313 ? 18.259 30.046 -18.284 1.00 35.34 313 PRO A C 1
ATOM 2387 O O . PRO A 1 313 ? 17.789 29.505 -19.283 1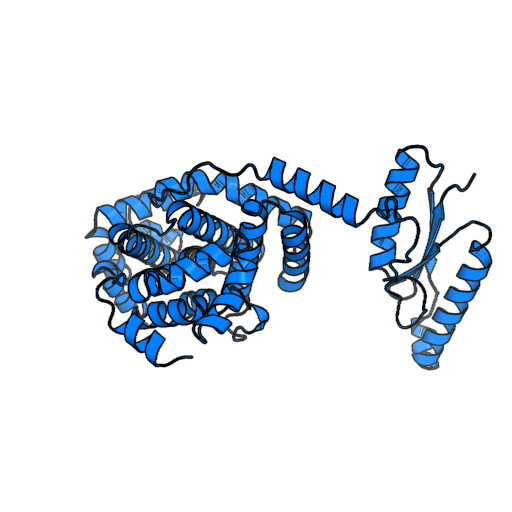.00 35.34 313 PRO A O 1
ATOM 2390 N N . LEU A 1 314 ? 17.954 29.636 -17.049 1.00 35.12 314 LEU A N 1
ATOM 2391 C CA . LEU A 1 314 ? 16.817 28.766 -16.740 1.00 35.12 314 LEU A CA 1
ATOM 2392 C C . LEU A 1 314 ? 15.586 29.654 -16.548 1.00 35.12 314 LEU A C 1
ATOM 2394 O O . LEU A 1 314 ? 15.333 30.164 -15.462 1.00 35.12 314 LEU A O 1
ATOM 2398 N N . SER A 1 315 ? 14.849 29.868 -17.631 1.00 38.09 315 SER A N 1
ATOM 2399 C CA . SER A 1 315 ? 13.579 30.586 -17.637 1.00 38.09 315 SER A CA 1
ATOM 2400 C C . SER A 1 315 ? 12.415 29.603 -17.529 1.00 38.09 315 SER A C 1
ATOM 2402 O O . SER A 1 315 ? 12.023 29.002 -18.528 1.00 38.09 315 SER A O 1
ATOM 2404 N N . ILE A 1 316 ? 11.830 29.487 -16.339 1.00 43.66 316 ILE A N 1
ATOM 2405 C CA . ILE A 1 316 ? 10.381 29.296 -16.213 1.00 43.66 316 ILE A CA 1
ATOM 2406 C C . ILE A 1 316 ? 9.889 30.354 -15.221 1.00 43.66 316 ILE A C 1
ATOM 2408 O O . ILE A 1 316 ? 9.628 30.079 -14.057 1.00 43.66 316 ILE A O 1
ATOM 2412 N N . GLU A 1 317 ? 9.839 31.603 -15.684 1.00 52.28 317 GLU A N 1
ATOM 2413 C CA . GLU A 1 317 ? 8.984 32.620 -15.073 1.00 52.28 317 GLU A CA 1
ATOM 2414 C C . GLU A 1 317 ? 7.540 32.241 -15.422 1.00 52.28 317 GLU A C 1
ATOM 2416 O O . GLU A 1 317 ? 7.092 32.479 -16.547 1.00 52.28 317 GLU A O 1
ATOM 2421 N N . GLU A 1 318 ? 6.811 31.606 -14.505 1.00 69.19 318 GLU A N 1
ATOM 2422 C CA . GLU A 1 318 ? 5.378 31.401 -14.705 1.00 69.19 318 GLU A CA 1
ATOM 2423 C C . GLU A 1 318 ? 4.665 32.753 -14.577 1.00 69.19 318 GLU A C 1
ATOM 2425 O O . GLU A 1 318 ? 4.487 33.309 -13.490 1.00 69.19 318 GLU A O 1
ATOM 2430 N N . LYS A 1 319 ? 4.298 33.321 -15.725 1.00 81.00 319 LYS A N 1
ATOM 2431 C CA . LYS A 1 319 ? 3.619 34.614 -15.813 1.00 81.00 319 LYS A CA 1
ATOM 2432 C C . LYS A 1 319 ? 2.115 34.446 -15.678 1.00 81.00 319 LYS A C 1
ATOM 2434 O O . LYS A 1 319 ? 1.529 33.491 -16.183 1.00 81.00 319 LYS A O 1
ATOM 2439 N N . ASP A 1 320 ? 1.492 35.403 -15.009 1.00 85.44 320 ASP A N 1
ATOM 2440 C CA . ASP A 1 320 ? 0.049 35.551 -14.993 1.00 85.44 320 ASP A CA 1
ATOM 2441 C C . ASP A 1 320 ? -0.466 35.867 -16.402 1.00 85.44 320 ASP A C 1
ATOM 2443 O O . ASP A 1 320 ? 0.066 36.733 -17.101 1.00 85.44 320 ASP A O 1
ATOM 2447 N N . VAL A 1 321 ? -1.519 35.159 -16.806 1.00 77.38 321 VAL A N 1
ATOM 2448 C CA . VAL A 1 321 ? -2.044 35.177 -18.179 1.00 77.38 321 VAL A CA 1
ATOM 2449 C C . VAL A 1 321 ? -2.662 36.530 -18.544 1.00 77.38 321 VAL A C 1
ATOM 2451 O O . VAL A 1 321 ? -2.701 36.892 -19.718 1.00 77.38 321 VAL A O 1
ATOM 2454 N N . VAL A 1 322 ? -3.135 37.282 -17.545 1.00 79.62 322 VAL A N 1
ATOM 2455 C CA . VAL A 1 322 ? -3.794 38.576 -17.737 1.00 79.62 322 VAL A CA 1
ATOM 2456 C C . VAL A 1 322 ? -2.763 39.696 -17.702 1.00 79.62 322 VAL A C 1
ATOM 2458 O O . VAL A 1 322 ? -2.663 40.474 -18.648 1.00 79.62 322 VAL A O 1
ATOM 2461 N N . CYS A 1 323 ? -1.970 39.777 -16.636 1.00 83.31 323 CYS A N 1
ATOM 2462 C CA . CYS A 1 323 ? -1.085 40.912 -16.382 1.00 83.31 323 CYS A CA 1
ATOM 2463 C C . CYS A 1 323 ? 0.298 40.780 -17.036 1.00 83.31 323 CYS A C 1
ATOM 2465 O O . CYS A 1 323 ? 0.967 41.792 -17.236 1.00 83.31 323 CYS A O 1
ATOM 2467 N N . GLY A 1 324 ? 0.748 39.560 -17.352 1.00 83.12 324 GLY A N 1
ATOM 2468 C CA . GLY A 1 324 ? 2.079 39.292 -17.910 1.00 83.12 324 GLY A CA 1
ATOM 2469 C C . GLY A 1 324 ? 3.240 39.429 -16.915 1.00 83.12 324 GLY A C 1
ATOM 2470 O O . GLY A 1 324 ? 4.393 39.251 -17.306 1.00 83.12 324 GLY A O 1
ATOM 2471 N N . VAL A 1 325 ? 2.944 39.719 -15.647 1.00 87.88 325 VAL A N 1
ATOM 2472 C CA . VAL A 1 325 ? 3.899 39.718 -14.526 1.00 87.88 325 VAL A CA 1
ATOM 2473 C C . VAL A 1 325 ? 3.966 38.335 -13.884 1.00 87.88 325 VAL A C 1
ATOM 2475 O O . VAL A 1 325 ? 3.132 37.480 -14.172 1.00 87.88 325 VAL A O 1
ATOM 2478 N N . ALA A 1 326 ? 4.934 38.096 -13.004 1.00 87.31 326 ALA A N 1
ATOM 2479 C CA . ALA A 1 326 ? 5.067 36.823 -12.300 1.00 87.31 326 ALA A CA 1
ATOM 2480 C C . ALA A 1 326 ? 3.788 36.465 -11.509 1.00 87.31 326 ALA A C 1
ATOM 2482 O O . ALA A 1 326 ? 3.156 37.332 -10.901 1.00 87.31 326 ALA A O 1
ATOM 2483 N N . ASN A 1 327 ? 3.373 35.197 -11.548 1.00 86.19 327 ASN A N 1
ATOM 2484 C CA . ASN A 1 327 ? 2.132 34.738 -10.918 1.00 86.19 327 ASN A CA 1
ATOM 2485 C C . ASN A 1 327 ? 2.257 34.596 -9.383 1.00 86.19 327 ASN A C 1
ATOM 2487 O O . ASN A 1 327 ? 3.326 34.792 -8.797 1.00 86.19 327 ASN A O 1
ATOM 2491 N N . ARG A 1 328 ? 1.154 34.216 -8.724 1.00 86.81 328 ARG A N 1
ATOM 2492 C CA . ARG A 1 328 ? 1.102 34.043 -7.264 1.00 86.81 328 ARG A CA 1
ATOM 2493 C C . ARG A 1 328 ? 2.078 32.979 -6.753 1.00 86.81 328 ARG A C 1
ATOM 2495 O O . ARG A 1 328 ? 2.747 33.190 -5.749 1.00 86.81 328 ARG A O 1
ATOM 2502 N N . THR A 1 329 ? 2.209 31.870 -7.470 1.00 77.12 329 THR A N 1
ATOM 2503 C CA . THR A 1 329 ? 3.151 30.800 -7.124 1.00 77.12 329 THR A CA 1
ATOM 2504 C C . THR A 1 329 ? 4.593 31.307 -7.116 1.00 77.12 329 THR A C 1
ATOM 2506 O O . THR A 1 329 ? 5.338 31.042 -6.175 1.00 77.12 329 THR A O 1
ATOM 2509 N N . THR A 1 330 ? 4.963 32.107 -8.117 1.00 81.12 330 THR A N 1
ATOM 2510 C CA . THR A 1 330 ? 6.277 32.757 -8.191 1.00 81.12 330 THR A CA 1
ATOM 2511 C C . THR A 1 330 ? 6.450 33.783 -7.066 1.00 81.12 330 THR A C 1
ATOM 2513 O O . THR A 1 330 ? 7.523 33.866 -6.476 1.00 81.12 330 THR A O 1
ATOM 2516 N N . PHE A 1 331 ? 5.398 34.529 -6.709 1.00 89.56 331 PHE A N 1
ATOM 2517 C CA . PHE A 1 331 ? 5.428 35.454 -5.570 1.00 89.56 331 PHE A CA 1
ATOM 2518 C C . PHE A 1 331 ? 5.730 34.748 -4.247 1.00 89.56 331 PHE A C 1
ATOM 2520 O O . PHE A 1 331 ? 6.639 35.169 -3.534 1.00 89.56 331 PHE A O 1
ATOM 2527 N N . ASP A 1 332 ? 4.992 33.684 -3.918 1.00 82.06 332 ASP A N 1
ATOM 2528 C CA . ASP A 1 332 ? 5.141 32.989 -2.635 1.00 82.06 332 ASP A CA 1
ATOM 2529 C C . ASP A 1 332 ? 6.554 32.387 -2.505 1.00 82.06 332 ASP A C 1
ATOM 2531 O O . ASP A 1 332 ? 7.176 32.461 -1.444 1.00 82.06 332 ASP A O 1
ATOM 2535 N N . GLN A 1 333 ? 7.111 31.879 -3.610 1.00 78.31 333 GLN A N 1
ATOM 2536 C CA . GLN A 1 333 ? 8.497 31.408 -3.673 1.00 78.31 333 GLN A CA 1
ATOM 2537 C C . G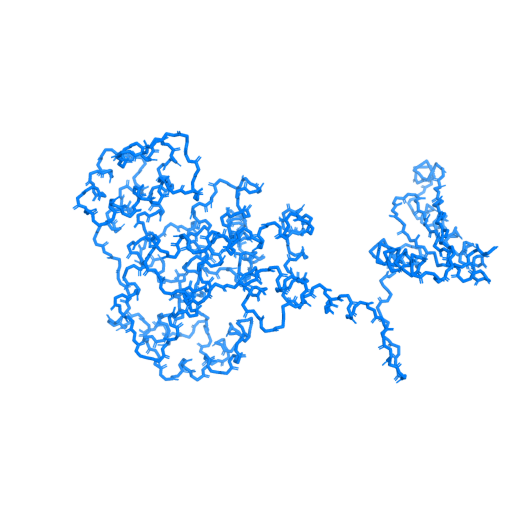LN A 1 333 ? 9.501 32.548 -3.455 1.00 78.31 333 GLN A C 1
ATOM 2539 O O . GLN A 1 333 ? 10.383 32.446 -2.597 1.00 78.31 333 GLN A O 1
ATOM 2544 N N . SER A 1 334 ? 9.353 33.651 -4.194 1.00 83.62 334 SER A N 1
ATOM 2545 C CA . SER A 1 334 ? 10.234 34.815 -4.083 1.00 83.62 334 SER A CA 1
ATOM 2546 C C . SER A 1 334 ? 10.191 35.456 -2.699 1.00 83.62 334 SER A C 1
ATOM 2548 O O . SER A 1 334 ? 11.234 35.878 -2.196 1.00 83.62 334 SER A O 1
ATOM 2550 N N . LEU A 1 335 ? 9.025 35.514 -2.050 1.00 87.31 335 LEU A N 1
ATOM 2551 C CA . LEU A 1 335 ? 8.868 36.085 -0.712 1.00 87.31 335 LEU A CA 1
ATOM 2552 C C . LEU A 1 335 ? 9.649 35.286 0.333 1.00 87.31 335 LEU A C 1
ATOM 2554 O O . LEU A 1 335 ? 10.387 35.877 1.119 1.00 87.31 335 LEU A O 1
ATOM 2558 N N . VAL A 1 336 ? 9.538 33.954 0.312 1.00 78.44 336 VAL A N 1
ATOM 2559 C CA . VAL A 1 336 ? 10.265 33.074 1.242 1.00 78.44 336 VAL A CA 1
ATOM 2560 C C . VAL A 1 336 ? 11.775 33.234 1.071 1.00 78.44 336 VAL A C 1
ATOM 2562 O O . VAL A 1 336 ? 12.490 33.417 2.056 1.00 78.44 336 VAL A O 1
ATOM 2565 N N . ILE A 1 337 ? 12.259 33.232 -0.175 1.00 76.81 337 ILE A N 1
ATOM 2566 C CA . ILE A 1 337 ? 13.685 33.417 -0.477 1.00 76.81 337 ILE A CA 1
ATOM 2567 C C . ILE A 1 337 ? 14.167 34.781 0.029 1.00 76.81 337 ILE A C 1
ATOM 2569 O O . ILE A 1 337 ? 15.182 34.868 0.721 1.00 76.81 337 ILE A O 1
ATOM 2573 N N . SER A 1 338 ? 13.423 35.841 -0.280 1.00 83.00 338 SER A N 1
ATOM 2574 C CA . SER A 1 338 ? 13.792 37.211 0.086 1.00 83.00 338 SER A CA 1
ATOM 2575 C C . SER A 1 338 ? 13.783 37.428 1.599 1.00 83.00 338 SER A C 1
ATOM 2577 O O . SER A 1 338 ? 14.640 38.131 2.129 1.00 83.00 338 SER A O 1
ATOM 2579 N N . PHE A 1 339 ? 12.837 36.810 2.310 1.00 83.88 339 PHE A N 1
ATOM 2580 C CA . PHE A 1 339 ? 12.740 36.886 3.767 1.00 83.88 339 PHE A CA 1
ATOM 2581 C C . PHE A 1 339 ? 13.932 36.209 4.448 1.00 83.88 339 PHE A C 1
ATOM 2583 O O . PHE A 1 339 ? 14.528 36.768 5.370 1.00 83.88 339 PHE A O 1
ATOM 2590 N N . GLU A 1 340 ? 14.333 35.037 3.958 1.00 76.88 340 GLU A N 1
ATOM 2591 C CA . GLU A 1 340 ? 15.511 34.326 4.459 1.00 76.88 340 GLU A CA 1
ATOM 2592 C C . GLU A 1 340 ? 16.811 35.093 4.188 1.00 76.88 340 GLU A C 1
ATOM 2594 O O . GLU A 1 340 ? 17.669 35.189 5.067 1.00 76.88 340 GLU A O 1
ATOM 2599 N N . GLN A 1 341 ? 16.936 35.711 3.011 1.00 77.69 341 GLN A N 1
ATOM 2600 C CA . GLN A 1 341 ? 18.066 36.583 2.682 1.00 77.69 341 GLN A CA 1
ATOM 2601 C C . GLN A 1 341 ? 18.130 37.804 3.608 1.00 77.69 341 GLN A C 1
ATOM 2603 O O . GLN A 1 341 ? 19.193 38.106 4.153 1.00 77.69 341 GLN A O 1
ATOM 2608 N N . ALA A 1 342 ? 17.000 38.474 3.844 1.00 80.88 342 ALA A N 1
ATOM 2609 C CA . ALA A 1 342 ? 16.928 39.608 4.761 1.00 80.88 342 ALA A CA 1
ATOM 2610 C C . ALA A 1 342 ? 17.310 39.204 6.195 1.00 80.88 342 ALA A C 1
ATOM 2612 O O . ALA A 1 342 ? 18.121 39.876 6.835 1.00 80.88 342 ALA A O 1
ATOM 2613 N N . ARG A 1 343 ? 16.818 38.051 6.672 1.00 78.38 343 ARG A N 1
ATOM 2614 C CA . ARG A 1 343 ? 17.183 37.479 7.980 1.00 78.38 343 ARG A CA 1
ATOM 2615 C C . ARG A 1 343 ? 18.677 37.159 8.088 1.00 78.38 343 ARG A C 1
ATOM 2617 O O . ARG A 1 343 ? 19.251 37.298 9.164 1.00 78.38 343 ARG A O 1
ATOM 2624 N N . ALA A 1 344 ? 19.306 36.756 6.987 1.00 76.81 344 ALA A N 1
ATOM 2625 C CA . ALA A 1 344 ? 20.742 36.494 6.899 1.00 76.81 344 ALA A CA 1
ATOM 2626 C C . ALA A 1 344 ? 21.603 37.767 6.746 1.00 76.81 344 ALA A C 1
ATOM 2628 O O . ALA A 1 344 ? 22.818 37.662 6.586 1.00 76.81 344 ALA A O 1
ATOM 2629 N N . GLY A 1 345 ? 21.003 38.962 6.807 1.00 81.06 345 GLY A N 1
ATOM 2630 C CA . GLY A 1 345 ? 21.717 40.239 6.761 1.00 81.06 345 GLY A CA 1
ATOM 2631 C C . GLY A 1 345 ? 21.868 40.840 5.362 1.00 81.06 345 GLY A C 1
ATOM 2632 O O . GLY A 1 345 ? 22.659 41.763 5.192 1.00 81.06 345 GLY A O 1
ATOM 2633 N N . ALA A 1 346 ? 21.113 40.368 4.362 1.00 75.44 346 ALA A N 1
ATOM 2634 C CA . ALA A 1 346 ? 21.161 40.914 3.002 1.00 75.44 346 ALA A CA 1
ATOM 2635 C C . ALA A 1 346 ? 20.522 42.312 2.857 1.00 75.44 346 ALA A C 1
ATOM 2637 O O . ALA A 1 346 ? 20.545 42.863 1.762 1.00 75.44 346 ALA A O 1
ATOM 2638 N N . GLY A 1 347 ? 19.977 42.888 3.934 1.00 82.50 347 GLY A N 1
ATOM 2639 C CA . GLY A 1 347 ? 19.288 44.182 3.956 1.00 82.50 347 GLY A CA 1
ATOM 2640 C C . GLY A 1 347 ? 17.794 44.051 4.280 1.00 82.50 347 GLY A C 1
ATOM 2641 O O . GLY A 1 347 ? 17.268 42.937 4.315 1.00 82.50 347 GLY A O 1
ATOM 2642 N N . PRO A 1 348 ? 17.098 45.167 4.553 1.00 84.44 348 PRO A N 1
ATOM 2643 C CA . PRO A 1 348 ? 15.669 45.158 4.853 1.00 84.44 348 PRO A CA 1
ATOM 2644 C C . PRO A 1 348 ? 14.841 44.708 3.641 1.00 84.44 348 PRO A C 1
ATOM 2646 O O . PRO A 1 348 ? 15.177 44.987 2.487 1.00 84.44 348 PRO A O 1
ATOM 2649 N N . LEU A 1 349 ? 13.749 44.001 3.925 1.00 88.81 349 LEU A N 1
ATOM 2650 C CA . LEU A 1 349 ? 12.768 43.549 2.945 1.00 88.81 349 LEU A CA 1
ATOM 2651 C C . LEU A 1 349 ? 11.489 44.364 3.111 1.00 88.81 349 LEU A C 1
ATOM 2653 O O . LEU A 1 349 ? 10.924 44.396 4.204 1.00 88.81 349 LEU A O 1
ATOM 2657 N N . SER A 1 350 ? 11.009 44.950 2.019 1.00 91.81 350 SER A N 1
ATOM 2658 C CA . SER A 1 350 ? 9.733 45.658 1.977 1.00 91.81 350 SER A CA 1
ATOM 2659 C C . SER A 1 350 ? 8.765 44.946 1.036 1.00 91.81 350 SER A C 1
ATOM 2661 O O . SER A 1 350 ? 9.123 44.542 -0.070 1.00 91.81 350 SER A O 1
ATOM 2663 N N . LEU A 1 351 ? 7.520 44.796 1.480 1.00 93.19 351 LEU A N 1
ATOM 2664 C CA . LEU A 1 351 ? 6.425 44.239 0.694 1.00 93.19 351 LEU A CA 1
ATOM 2665 C C . LEU A 1 351 ? 5.306 45.272 0.626 1.00 93.19 351 LEU A C 1
ATOM 2667 O O . LEU A 1 351 ? 4.848 45.758 1.659 1.00 93.19 351 LEU A O 1
ATOM 2671 N N . VAL A 1 352 ? 4.846 45.564 -0.585 1.00 93.94 352 VAL A N 1
ATOM 2672 C CA . VAL A 1 352 ? 3.695 46.437 -0.820 1.00 93.94 352 VAL A CA 1
ATOM 2673 C C . VAL A 1 352 ? 2.643 45.652 -1.587 1.00 93.94 352 VAL A C 1
ATOM 2675 O O . VAL A 1 352 ? 2.950 45.042 -2.608 1.00 93.94 352 VAL A O 1
ATOM 2678 N N . ILE A 1 353 ? 1.404 45.659 -1.103 1.00 93.19 353 ILE A N 1
ATOM 2679 C CA . ILE A 1 353 ? 0.261 45.063 -1.800 1.00 93.19 353 ILE A CA 1
ATOM 2680 C C . ILE A 1 353 ? -0.649 46.201 -2.253 1.00 93.19 353 ILE A C 1
ATOM 2682 O O . ILE A 1 353 ? -1.030 47.055 -1.457 1.00 93.19 353 ILE A O 1
ATOM 2686 N N . PHE A 1 354 ? -0.965 46.207 -3.542 1.00 92.94 354 PHE A N 1
ATOM 2687 C CA . PHE A 1 354 ? -1.865 47.145 -4.196 1.00 92.94 354 PHE A CA 1
ATOM 2688 C C . PHE A 1 354 ? -3.175 46.433 -4.501 1.00 92.94 354 PHE A C 1
ATOM 2690 O O . PHE A 1 354 ? -3.158 45.344 -5.073 1.00 92.94 354 PHE A O 1
ATOM 2697 N N . GLU A 1 355 ? -4.297 47.060 -4.172 1.00 92.94 355 GLU A N 1
ATOM 2698 C CA . GLU A 1 355 ? -5.635 46.576 -4.500 1.00 92.94 355 GLU A CA 1
ATOM 2699 C C . GLU A 1 355 ? -6.339 47.595 -5.398 1.00 92.94 355 GLU A C 1
ATOM 2701 O O . GLU A 1 355 ? -6.244 48.799 -5.166 1.00 92.94 355 GLU A O 1
ATOM 2706 N N . ILE A 1 356 ? -6.985 47.118 -6.465 1.00 90.06 356 ILE A N 1
ATOM 2707 C CA . ILE A 1 356 ? -7.788 47.969 -7.346 1.00 90.06 356 ILE A CA 1
ATOM 2708 C C . ILE A 1 356 ? -9.201 48.059 -6.780 1.00 90.06 356 ILE A C 1
ATOM 2710 O O . ILE A 1 356 ? -9.985 47.114 -6.899 1.00 90.06 356 ILE A O 1
ATOM 2714 N N . ASP A 1 357 ? -9.539 49.219 -6.229 1.00 91.19 357 ASP A N 1
ATOM 2715 C CA . ASP A 1 357 ? -10.892 49.496 -5.761 1.00 91.19 357 ASP A CA 1
ATOM 2716 C C . ASP A 1 357 ? -11.896 49.462 -6.923 1.00 91.19 357 ASP A C 1
ATOM 2718 O O . ASP A 1 357 ? -11.675 50.038 -7.990 1.00 91.19 357 ASP A O 1
ATOM 2722 N N . GLY A 1 358 ? -13.031 48.790 -6.713 1.00 86.69 358 GLY A N 1
ATOM 2723 C CA . GLY A 1 358 ? -14.148 48.803 -7.660 1.00 86.69 358 GLY A CA 1
ATOM 2724 C C . GLY A 1 358 ? -13.907 48.054 -8.976 1.00 86.69 358 GLY A C 1
ATOM 2725 O O . GLY A 1 358 ? -14.648 48.277 -9.933 1.00 86.69 358 GLY A O 1
ATOM 2726 N N . LEU A 1 359 ? -12.917 47.152 -9.049 1.00 88.44 359 LEU A N 1
ATOM 2727 C CA . LEU A 1 359 ? -12.653 46.363 -10.261 1.00 88.44 359 LEU A CA 1
ATOM 2728 C C . LEU A 1 359 ? -13.880 45.546 -10.711 1.00 88.44 359 LEU A C 1
ATOM 2730 O O . LEU A 1 359 ? -14.157 45.456 -11.906 1.00 88.44 359 LEU A O 1
ATOM 2734 N N . ASP A 1 360 ? -14.651 45.010 -9.764 1.00 84.25 360 ASP A N 1
ATOM 2735 C CA . ASP A 1 360 ? -15.895 44.291 -10.059 1.00 84.25 360 ASP A CA 1
ATOM 2736 C C . ASP A 1 360 ? -16.961 45.216 -10.664 1.00 84.25 360 ASP A C 1
ATOM 2738 O O . ASP A 1 360 ? -17.619 44.837 -11.632 1.00 84.25 360 ASP A O 1
ATOM 2742 N N . SER A 1 361 ? -17.083 46.455 -10.175 1.00 88.62 361 SER A N 1
ATOM 2743 C CA . SER A 1 361 ? -17.984 47.464 -10.753 1.00 88.62 361 SER A CA 1
ATOM 2744 C C . SER A 1 361 ? -17.580 47.829 -12.184 1.00 88.62 361 SER A C 1
ATOM 2746 O O . SER A 1 361 ? -18.438 47.904 -13.058 1.00 88.62 361 SER A O 1
ATOM 2748 N N . ILE A 1 362 ? -16.278 47.962 -12.463 1.00 85.12 362 ILE A N 1
ATOM 2749 C CA . ILE A 1 362 ? -15.750 48.203 -13.821 1.00 85.12 362 ILE A CA 1
ATOM 2750 C C . ILE A 1 362 ? -16.074 47.028 -14.755 1.00 85.12 362 ILE A C 1
ATOM 2752 O O . ILE A 1 362 ? -16.446 47.232 -15.915 1.00 85.12 362 ILE A O 1
ATOM 2756 N N . ASN A 1 363 ? -15.954 45.795 -14.259 1.00 84.38 363 ASN A N 1
ATOM 2757 C CA . ASN A 1 363 ? -16.298 44.594 -15.020 1.00 84.38 363 ASN A CA 1
ATOM 2758 C C . ASN A 1 363 ? -17.800 44.511 -15.327 1.00 84.38 363 ASN A C 1
ATOM 2760 O O . ASN A 1 363 ? -18.165 44.028 -16.400 1.00 84.38 363 ASN A O 1
ATOM 2764 N N . LEU A 1 364 ? -18.646 44.985 -14.405 1.00 85.19 364 LEU A N 1
ATOM 2765 C CA . LEU A 1 364 ? -20.105 45.004 -14.532 1.00 85.19 364 LEU A CA 1
ATOM 2766 C C . LEU A 1 364 ? -20.616 46.123 -15.454 1.00 85.19 364 LEU A C 1
ATOM 2768 O O . LEU A 1 364 ? -21.509 45.876 -16.258 1.00 85.19 364 LEU A O 1
ATOM 2772 N N . GLU A 1 365 ? -20.073 47.339 -15.348 1.00 91.75 365 GLU A N 1
ATOM 2773 C CA . GLU A 1 365 ? -20.504 48.504 -16.142 1.00 91.75 365 GLU A CA 1
ATOM 2774 C C . GLU A 1 365 ? -19.971 48.485 -17.580 1.00 91.75 365 GLU A C 1
ATOM 2776 O O . GLU A 1 365 ? -20.578 49.059 -18.488 1.00 91.75 365 GLU A O 1
ATOM 2781 N N . HIS A 1 366 ? -18.832 47.828 -17.799 1.00 88.25 366 HIS A N 1
ATOM 2782 C CA . HIS A 1 366 ? -18.206 47.722 -19.109 1.00 88.25 366 HIS A CA 1
ATOM 2783 C C . HIS A 1 366 ? -18.096 46.259 -19.538 1.00 88.25 366 HIS A C 1
ATOM 2785 O O . HIS A 1 366 ? -19.054 45.694 -20.057 1.00 88.25 366 HIS A O 1
ATOM 2791 N N . THR A 1 367 ? -16.923 45.645 -19.376 1.00 86.00 367 THR A N 1
ATOM 2792 C CA . THR A 1 367 ? -16.681 44.233 -19.692 1.00 86.00 367 THR A CA 1
ATOM 2793 C C . THR A 1 367 ? -15.498 43.714 -18.879 1.00 86.00 367 THR A C 1
ATOM 2795 O O . THR A 1 367 ? -14.637 44.493 -18.467 1.00 86.00 367 THR A O 1
ATOM 2798 N N . GLN A 1 368 ? -15.374 42.390 -18.758 1.00 80.31 368 GLN A N 1
ATOM 2799 C CA . GLN A 1 368 ? -14.187 41.749 -18.181 1.00 80.31 368 GLN A CA 1
ATOM 2800 C C . GLN A 1 368 ? -12.886 42.135 -18.914 1.00 80.31 368 GLN A C 1
ATOM 2802 O O . GLN A 1 368 ? -11.854 42.347 -18.284 1.00 80.31 368 GLN A O 1
ATOM 2807 N N . ALA A 1 369 ? -12.938 42.322 -20.238 1.00 82.06 369 ALA A N 1
ATOM 2808 C CA . ALA A 1 369 ? -11.781 42.766 -21.018 1.00 82.06 369 ALA A CA 1
ATOM 2809 C C . ALA A 1 369 ? -11.311 44.183 -20.629 1.00 82.06 369 ALA A C 1
ATOM 2811 O O . ALA A 1 369 ? -10.118 44.489 -20.725 1.00 82.06 369 ALA A O 1
ATOM 2812 N N . THR A 1 370 ? 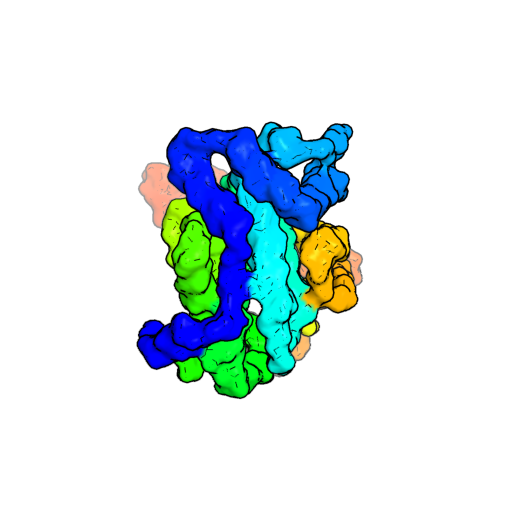-12.235 45.036 -20.171 1.00 85.88 370 THR A N 1
ATOM 2813 C CA . THR A 1 370 ? -11.933 46.370 -19.640 1.00 85.88 370 THR A CA 1
ATOM 2814 C C . THR A 1 370 ? -11.211 46.267 -18.296 1.00 85.88 370 THR A C 1
ATOM 2816 O O . THR A 1 370 ? -10.172 46.905 -18.130 1.00 85.88 370 THR A O 1
ATOM 2819 N N . GLY A 1 371 ? -11.675 45.420 -17.371 1.00 86.88 371 GLY A N 1
ATOM 2820 C CA . GLY A 1 371 ? -10.967 45.174 -16.107 1.00 86.88 371 GLY A CA 1
ATOM 2821 C C . GLY A 1 371 ? -9.580 44.561 -16.310 1.00 86.88 371 GLY A C 1
ATOM 2822 O O . GLY A 1 371 ? -8.606 45.013 -15.708 1.00 86.88 371 GLY A O 1
ATOM 2823 N N . ASP A 1 372 ? -9.443 43.622 -17.248 1.00 89.00 372 ASP A N 1
ATOM 2824 C CA . ASP A 1 372 ? -8.148 43.049 -17.632 1.00 89.00 372 ASP A CA 1
ATOM 2825 C C . ASP A 1 372 ? -7.198 44.099 -18.235 1.00 89.00 372 ASP A C 1
ATOM 2827 O O . ASP A 1 372 ? -5.975 44.000 -18.106 1.00 89.00 372 ASP A O 1
ATOM 2831 N N . ALA A 1 373 ? -7.725 45.117 -18.926 1.00 87.50 373 ALA A N 1
ATOM 2832 C CA . ALA A 1 373 ? -6.924 46.235 -19.425 1.00 87.50 373 ALA A CA 1
ATOM 2833 C C . ALA A 1 373 ? -6.418 47.134 -18.285 1.00 87.50 373 ALA A C 1
ATOM 2835 O O . ALA A 1 373 ? -5.254 47.537 -18.314 1.00 87.50 373 ALA A O 1
ATOM 2836 N N . VAL A 1 374 ? -7.245 47.388 -17.264 1.00 90.06 374 VAL A N 1
ATOM 2837 C CA . VAL A 1 374 ? -6.847 48.128 -16.052 1.00 90.06 374 VAL A CA 1
ATOM 2838 C C . VAL A 1 374 ? -5.753 47.373 -15.295 1.00 90.06 374 VAL A C 1
ATOM 2840 O O . VAL A 1 374 ? -4.719 47.954 -14.969 1.00 90.06 374 VAL A O 1
ATOM 2843 N N . LEU A 1 375 ? -5.927 46.064 -15.096 1.00 91.06 375 LEU A N 1
ATOM 2844 C CA . LEU A 1 375 ? -4.938 45.191 -14.460 1.00 91.06 375 LEU A CA 1
ATOM 2845 C C . LEU A 1 375 ? -3.586 45.205 -15.192 1.00 91.06 375 LEU A C 1
ATOM 2847 O O . LEU A 1 375 ? -2.541 45.388 -14.566 1.00 91.06 375 LEU A O 1
ATOM 2851 N N . ARG A 1 376 ? -3.597 45.081 -16.527 1.00 93.00 376 ARG A N 1
ATOM 2852 C CA . ARG A 1 376 ? -2.383 45.170 -17.362 1.00 93.00 376 ARG A CA 1
ATOM 2853 C C . ARG A 1 376 ? -1.712 46.533 -17.287 1.00 93.00 376 ARG A C 1
ATOM 2855 O O . ARG A 1 376 ? -0.483 46.609 -17.265 1.00 93.00 376 ARG A O 1
ATOM 2862 N N . TRP A 1 377 ? -2.496 47.607 -17.293 1.00 94.00 377 TRP A N 1
ATOM 2863 C CA . TRP A 1 377 ? -1.964 48.961 -17.192 1.00 94.00 377 TRP A CA 1
ATOM 2864 C C . TRP A 1 377 ? -1.291 49.188 -15.836 1.00 94.00 377 TRP A C 1
ATOM 2866 O O . TRP A 1 377 ? -0.146 49.642 -15.802 1.00 94.00 377 TRP A O 1
ATOM 2876 N N . LEU A 1 378 ? -1.949 48.794 -14.741 1.00 91.75 378 LEU A N 1
ATOM 2877 C CA . LEU A 1 378 ? -1.400 48.928 -13.394 1.00 91.75 378 LEU A CA 1
ATOM 2878 C C . LEU A 1 378 ? -0.124 48.098 -13.228 1.00 91.75 378 LEU A C 1
ATOM 2880 O O . LEU A 1 378 ? 0.876 48.616 -12.742 1.00 91.75 378 LEU A O 1
ATOM 2884 N N . ALA A 1 379 ? -0.123 46.848 -13.696 1.00 91.81 379 ALA A N 1
ATOM 2885 C CA . ALA A 1 379 ? 1.056 45.987 -13.660 1.00 91.81 379 ALA A CA 1
ATOM 2886 C C . ALA A 1 379 ? 2.271 46.640 -14.343 1.00 91.81 379 ALA A C 1
ATOM 2888 O O . ALA A 1 379 ? 3.335 46.746 -13.739 1.00 91.81 379 ALA A O 1
ATOM 2889 N N . ARG A 1 380 ? 2.092 47.170 -15.562 1.00 92.06 380 ARG A N 1
ATOM 2890 C CA . ARG A 1 380 ? 3.154 47.874 -16.305 1.00 92.06 380 ARG A CA 1
ATOM 2891 C C . ARG A 1 380 ? 3.609 49.157 -15.618 1.00 92.06 380 ARG A C 1
ATOM 2893 O O . ARG A 1 380 ? 4.794 49.485 -15.654 1.00 92.06 380 ARG A O 1
ATOM 2900 N N . MET A 1 381 ? 2.677 49.908 -15.031 1.00 94.56 381 MET A N 1
ATOM 2901 C CA . MET A 1 381 ? 2.997 51.128 -14.293 1.00 94.56 381 MET A CA 1
ATOM 2902 C C . MET A 1 381 ? 3.879 50.803 -13.082 1.00 94.56 381 MET A C 1
ATOM 2904 O O . MET A 1 381 ? 4.942 51.404 -12.932 1.00 94.56 381 MET A O 1
ATOM 2908 N N . LEU A 1 382 ? 3.500 49.792 -12.293 1.00 93.62 382 LEU A N 1
ATOM 2909 C CA . LEU A 1 382 ? 4.278 49.325 -11.145 1.00 93.62 382 LEU A CA 1
ATOM 2910 C C . LEU A 1 382 ? 5.648 48.781 -11.571 1.00 93.62 382 LEU A C 1
ATOM 2912 O O . LEU A 1 382 ? 6.653 49.136 -10.959 1.00 93.62 382 LEU A O 1
ATOM 2916 N N . GLU A 1 383 ? 5.724 47.983 -12.642 1.00 90.94 383 GLU A N 1
ATOM 2917 C CA . GLU A 1 383 ? 7.004 47.470 -13.148 1.00 90.94 383 GLU A CA 1
ATOM 2918 C C . GLU A 1 383 ? 7.950 48.607 -13.528 1.00 90.94 383 GLU A C 1
ATOM 2920 O O . GLU A 1 383 ? 9.130 48.555 -13.199 1.00 90.94 383 GLU A O 1
ATOM 2925 N N . ASN A 1 384 ? 7.449 49.651 -14.193 1.00 89.00 384 ASN A N 1
ATOM 2926 C CA . ASN A 1 384 ? 8.265 50.804 -14.564 1.00 89.00 384 ASN A CA 1
ATOM 2927 C C . ASN A 1 384 ? 8.694 51.628 -13.343 1.00 89.00 384 ASN A C 1
ATOM 2929 O O . ASN A 1 384 ? 9.850 52.043 -13.276 1.00 89.00 384 ASN A O 1
ATOM 2933 N N . GLN A 1 385 ? 7.791 51.838 -12.382 1.00 91.69 385 GLN A N 1
ATOM 2934 C CA . GLN A 1 385 ? 8.060 52.649 -11.196 1.00 91.69 385 GLN A CA 1
ATOM 2935 C C . GLN A 1 385 ? 9.084 51.990 -10.262 1.00 91.69 385 GLN A C 1
ATOM 2937 O O . GLN A 1 385 ? 9.964 52.666 -9.733 1.00 91.69 385 GLN A O 1
ATOM 2942 N N . PHE A 1 386 ? 8.995 50.672 -10.074 1.00 85.75 386 PHE A N 1
ATOM 2943 C CA . PHE A 1 386 ? 9.835 49.938 -9.124 1.00 85.75 386 PHE A CA 1
ATOM 2944 C C . PHE A 1 386 ? 11.075 49.290 -9.751 1.00 85.75 386 PHE A C 1
ATOM 2946 O O . PHE A 1 386 ? 11.932 48.793 -9.019 1.00 85.75 386 PHE A O 1
ATOM 2953 N N . ARG A 1 387 ? 11.249 49.367 -11.081 1.00 79.56 387 ARG A N 1
ATOM 2954 C CA . ARG A 1 387 ? 12.440 48.850 -11.781 1.00 79.56 387 ARG A CA 1
ATOM 2955 C C . ARG A 1 387 ? 13.747 49.415 -11.229 1.00 79.56 387 ARG A C 1
ATOM 2957 O O . ARG A 1 387 ? 14.701 48.666 -11.044 1.00 79.56 387 ARG A O 1
ATOM 2964 N N . ALA A 1 388 ? 13.797 50.724 -10.971 1.00 73.69 388 ALA A N 1
ATOM 2965 C CA . ALA A 1 388 ? 15.004 51.395 -10.479 1.00 73.69 388 ALA A CA 1
ATOM 2966 C C . ALA A 1 388 ? 15.399 50.946 -9.061 1.00 73.69 388 ALA A C 1
ATOM 2968 O O . ALA A 1 388 ? 16.579 50.946 -8.728 1.00 73.69 388 ALA A O 1
ATOM 2969 N N . ALA A 1 389 ? 14.421 50.516 -8.260 1.00 76.44 389 ALA A N 1
ATOM 2970 C CA . ALA A 1 389 ? 14.614 49.996 -6.908 1.00 76.44 389 ALA A CA 1
ATOM 2971 C C . ALA A 1 389 ? 14.778 48.463 -6.873 1.00 76.44 389 ALA A C 1
ATOM 2973 O O . ALA A 1 389 ? 14.627 47.856 -5.816 1.00 76.44 389 ALA A O 1
ATOM 2974 N N . ALA A 1 390 ? 15.022 47.823 -8.026 1.00 78.81 390 ALA A N 1
ATOM 2975 C CA . ALA A 1 390 ? 15.068 46.365 -8.173 1.00 78.81 390 ALA A CA 1
ATOM 2976 C C . ALA A 1 390 ? 13.815 45.639 -7.626 1.00 78.81 390 ALA A C 1
ATOM 2978 O O . ALA A 1 390 ? 13.883 44.482 -7.211 1.00 78.81 390 ALA A O 1
ATOM 2979 N N . GLY A 1 391 ? 12.658 46.311 -7.626 1.00 84.81 391 GLY A N 1
ATOM 2980 C CA . GLY A 1 391 ? 11.396 45.737 -7.177 1.00 84.81 391 GLY A CA 1
ATOM 2981 C C . GLY A 1 391 ? 10.798 44.801 -8.215 1.00 84.81 391 GLY A C 1
ATOM 2982 O O . GLY A 1 391 ? 10.733 45.134 -9.398 1.00 84.81 391 GLY A O 1
ATOM 2983 N N . THR A 1 392 ? 10.330 43.637 -7.767 1.00 91.12 392 THR A N 1
ATOM 2984 C CA . THR A 1 392 ? 9.639 42.677 -8.639 1.00 91.12 392 THR A CA 1
ATOM 2985 C C . THR A 1 392 ? 8.136 42.749 -8.405 1.00 91.12 392 THR A C 1
ATOM 2987 O O . THR A 1 392 ? 7.685 42.718 -7.258 1.00 91.12 392 THR A O 1
ATOM 2990 N N . VAL A 1 393 ? 7.368 42.851 -9.491 1.00 93.56 393 VAL A N 1
ATOM 2991 C CA . VAL A 1 393 ? 5.904 42.943 -9.466 1.00 93.56 393 VAL A CA 1
ATOM 2992 C C . VAL A 1 393 ? 5.296 41.571 -9.722 1.00 93.56 393 VAL A C 1
ATOM 2994 O O . VAL A 1 393 ? 5.732 40.841 -10.611 1.00 93.56 393 VAL A O 1
ATOM 2997 N N . TYR A 1 394 ? 4.261 41.241 -8.958 1.00 94.06 394 TYR A N 1
ATOM 2998 C CA . TYR A 1 394 ? 3.579 39.961 -9.012 1.00 94.06 394 TYR A CA 1
ATOM 2999 C C . TYR A 1 394 ? 2.069 40.127 -9.048 1.00 94.06 394 TYR A C 1
ATOM 3001 O O . TYR A 1 394 ? 1.495 41.044 -8.452 1.00 94.06 394 TYR A O 1
ATOM 3009 N N . ARG A 1 395 ? 1.405 39.161 -9.676 1.00 92.88 395 ARG A N 1
ATOM 3010 C CA . ARG A 1 395 ? -0.028 38.964 -9.527 1.00 92.88 395 ARG A CA 1
ATOM 3011 C C . ARG A 1 395 ? -0.305 38.212 -8.228 1.00 92.88 395 ARG A C 1
ATOM 3013 O O . ARG A 1 395 ? 0.071 37.052 -8.100 1.00 92.88 395 ARG A O 1
ATOM 3020 N N . PHE A 1 396 ? -0.993 38.852 -7.285 1.00 86.88 396 PHE A N 1
ATOM 3021 C CA . PHE A 1 396 ? -1.268 38.250 -5.976 1.00 86.88 396 PHE A CA 1
ATOM 3022 C C . PHE A 1 396 ? -2.609 37.494 -5.936 1.00 86.88 396 PHE A C 1
ATOM 3024 O O . PHE A 1 396 ? -2.697 36.443 -5.299 1.00 86.88 396 PHE A O 1
ATOM 3031 N N . GLY A 1 397 ? -3.621 37.995 -6.656 1.00 82.81 397 GLY A N 1
ATOM 3032 C CA . GLY A 1 397 ? -4.940 37.369 -6.833 1.00 82.81 397 GLY A CA 1
ATOM 3033 C C . GLY A 1 397 ? -6.060 38.407 -6.994 1.00 82.81 397 GLY A C 1
ATOM 3034 O O . GLY A 1 397 ? -5.886 39.548 -6.589 1.00 82.81 397 GLY A O 1
ATOM 3035 N N . GLY A 1 398 ? -7.203 38.053 -7.592 1.00 85.25 398 GLY A N 1
ATOM 3036 C CA . GLY A 1 398 ? -8.399 38.923 -7.629 1.00 85.25 398 GLY A CA 1
ATOM 3037 C C . GLY A 1 398 ? -8.150 40.330 -8.196 1.00 85.25 398 GLY A C 1
ATOM 3038 O O . GLY A 1 398 ? -7.804 40.470 -9.360 1.00 85.25 398 GLY A O 1
ATOM 3039 N N . ALA A 1 399 ? -8.278 41.388 -7.395 1.00 87.69 399 ALA A N 1
ATOM 3040 C CA . ALA A 1 399 ? -7.954 42.770 -7.787 1.00 87.69 399 ALA A CA 1
ATOM 3041 C C . ALA A 1 399 ? -6.548 43.228 -7.341 1.00 87.69 399 ALA A C 1
ATOM 3043 O O . ALA A 1 399 ? -6.200 44.398 -7.480 1.00 87.69 399 ALA A O 1
ATOM 3044 N N . GLN A 1 400 ? -5.732 42.312 -6.810 1.00 93.12 400 GLN A N 1
ATOM 3045 C CA . GLN A 1 400 ? -4.499 42.627 -6.095 1.00 93.12 400 GLN A CA 1
ATOM 3046 C C . GLN A 1 400 ? -3.226 42.323 -6.900 1.00 93.12 400 GLN A C 1
ATOM 3048 O O . GLN A 1 400 ? -3.115 41.303 -7.603 1.00 93.12 400 GLN A O 1
ATOM 3053 N N . LEU A 1 401 ? -2.235 43.200 -6.743 1.00 94.75 401 LEU A N 1
ATOM 3054 C CA . LEU A 1 401 ? -0.849 43.029 -7.175 1.00 94.75 401 LEU A CA 1
ATOM 3055 C C . LEU A 1 401 ? 0.088 43.233 -5.985 1.00 94.75 401 LEU A C 1
ATOM 3057 O O . LEU A 1 401 ? -0.194 44.028 -5.096 1.00 94.75 401 LEU A O 1
ATOM 3061 N N . ALA A 1 402 ? 1.215 42.534 -5.977 1.00 95.12 402 ALA A N 1
ATOM 3062 C CA . ALA A 1 402 ? 2.229 42.676 -4.942 1.00 95.12 402 ALA A CA 1
ATOM 3063 C C . ALA A 1 402 ? 3.545 43.157 -5.550 1.00 95.12 402 ALA A C 1
ATOM 3065 O O . ALA A 1 402 ? 3.907 42.760 -6.656 1.00 95.12 402 ALA A O 1
ATOM 3066 N N . VAL A 1 403 ? 4.273 43.989 -4.815 1.00 95.06 403 VAL A N 1
ATOM 3067 C CA . VAL A 1 403 ? 5.624 44.428 -5.156 1.00 95.06 403 VAL A CA 1
ATOM 3068 C C . VAL A 1 403 ? 6.548 44.042 -4.016 1.00 95.06 403 VAL A C 1
ATOM 3070 O O . VAL A 1 403 ? 6.351 44.462 -2.875 1.00 95.06 403 VAL A O 1
ATOM 3073 N N . LEU A 1 404 ? 7.552 43.233 -4.338 1.00 92.38 404 LEU A N 1
ATOM 3074 C CA . LEU A 1 404 ? 8.583 42.815 -3.399 1.00 92.38 404 LEU A CA 1
ATOM 3075 C C . LEU A 1 404 ? 9.860 43.609 -3.670 1.00 92.38 404 LEU A C 1
ATOM 3077 O O . LEU A 1 404 ? 10.387 43.566 -4.783 1.00 92.38 404 LEU A O 1
ATOM 3081 N N . LEU A 1 405 ? 10.340 44.325 -2.657 1.00 89.31 405 LEU A N 1
ATOM 3082 C CA . LEU A 1 405 ? 11.511 45.194 -2.719 1.00 89.31 405 LEU A CA 1
ATOM 3083 C C . LEU A 1 405 ? 12.568 44.678 -1.749 1.00 89.31 405 LEU A C 1
ATOM 3085 O O . LEU A 1 405 ? 12.360 44.657 -0.536 1.00 89.31 405 LEU A O 1
ATOM 3089 N N . GLN A 1 406 ? 13.709 44.266 -2.285 1.00 82.12 406 GLN A N 1
ATOM 3090 C CA . GLN A 1 406 ? 14.854 43.847 -1.486 1.00 82.12 406 GLN A CA 1
ATOM 3091 C C . GLN A 1 406 ? 15.801 45.032 -1.294 1.00 82.12 406 GLN A C 1
ATOM 3093 O O . GLN A 1 406 ? 16.028 45.784 -2.238 1.00 82.12 406 GLN A O 1
ATOM 3098 N N . ARG A 1 407 ? 16.416 45.144 -0.110 1.00 76.75 407 ARG A N 1
ATOM 3099 C CA . ARG A 1 407 ? 17.450 46.148 0.197 1.00 76.75 407 ARG A CA 1
ATOM 3100 C C . ARG A 1 407 ? 16.934 47.589 0.164 1.00 76.75 407 ARG A C 1
ATOM 3102 O O . ARG A 1 407 ? 17.597 48.457 -0.382 1.00 76.75 407 ARG A O 1
ATOM 3109 N N . THR A 1 408 ? 15.758 47.832 0.734 1.00 64.81 408 THR A N 1
ATOM 3110 C CA . THR A 1 408 ? 15.206 49.189 0.879 1.00 64.81 408 THR A CA 1
ATOM 3111 C C . THR A 1 408 ? 15.872 49.910 2.050 1.00 64.81 408 THR A C 1
ATOM 3113 O O . THR A 1 408 ? 15.368 49.834 3.170 1.00 64.81 408 THR A O 1
ATOM 3116 N N . ASP A 1 409 ? 17.039 50.501 1.822 1.00 57.38 409 ASP A N 1
ATOM 3117 C CA . ASP A 1 409 ? 17.761 51.325 2.796 1.00 57.38 409 ASP A CA 1
ATOM 3118 C C . ASP A 1 409 ? 17.133 52.709 3.029 1.00 57.38 409 ASP A C 1
ATOM 3120 O O . ASP A 1 409 ? 16.550 53.291 2.083 1.00 57.38 409 ASP A O 1
#

Secondary structure (DSSP, 8-state):
--HHHHHHHHT-TTS----HHHHHHHHHHHSTT--HHHHHHHHHT-HHHHHHHHHHHTSTTT--SS---SHHHHHHHH-HHHHHHHHHHHHHHHHHHHTPPTTS-HHHHHHHHHHHHHHHHHHHHHHT-S-HHHHHHHHHHTTHHHHHHHHHHTHHHHHHHHHTTT-GGGHHHHHHHHHSS-HHHHHHHHHHHTT--HHHHHHHHHTT-GGGS-GGGHHHHHHHHHHHHHHHHHH-SSTHHHHHHHHHHHHHHH---HHHHHHHHHHHHHHHHHHHHHHT----SPP-HHHHHHHHHHHHHHHHS----TT-------B-TTT-SB-HHHHHHHHHHHHHHIIIII--EEEEEEE-TTHHHHHHHT-HHHHHHHHHHHHHHHHHHHGGGTPEEEEEETTEEEEEEE---

pLDDT: mean 86.67, std 11.74, range [26.3, 98.12]

Nearest PDB structures (foldseek):
  3hc1-assembly1_A  TM=7.375E-01  e=1.643E-09  Geobacter sulfurreducens
  5euh-assembly2_B  TM=9.359E-01  e=1.087E-04  Pseudomonas fluorescens Pf0-1
  3i5c-assembly1_A  TM=7.221E-01  e=1.130E-03  Saccharomyces cerevisiae
  3i5a-assembly1_A  TM=5.673E-01  e=1.751E-04  Pseudomonas syringae pv. tomato str. DC3000
  3bre-assembly1_B  TM=4.198E-01  e=7.989E-04  Pseudomonas aeruginosa PAO1

Sequence (409 aa):
MNPDILERVLSCDRLPSLPAVALRVIELTQDKNVNLKELAKVIENDQGLTAKILRTVNSSFYGLRQRCASINQAIVMLGLSAVKTLALGFSLVAAISEKGSEGFDYTSYWRRGLYSGIAARLVARVVKTGFEEESFLGGLLQDVGMVAMHEALGNEYRVILAACKHDQAALPKLELQAFETQHADIGAMLARRWKLPEELVMPIKYHDRPTAAPSSHTAIVRAVGLGNIAADVLLSSEPAGPLGRYYGRAEQWFGLGSMQADDVLRSITQASREVARLLQLDTGSPVDAEGVLKKANKRLLAMTIPGERLGAPLSIEEKDVVCGVANRTTFDQSLVISFEQARAGAGPLSLVIFEIDGLDSINLEHTQATGDAVLRWLARMLENQFRAAAGTVYRFGGAQLAVLLQRTD

Radius of gyration: 26.54 Å; Cα contacts (8 Å, |Δi|>4): 581; chains: 1; bounding box: 56×76×50 Å

Solvent-accessible surface area (backbone atoms only — not comparable to full-atom values): 21808 Å² total; per-residue (Å²): 109,43,65,67,60,50,50,45,43,74,70,34,85,71,53,70,60,79,48,69,64,42,52,48,53,48,59,51,65,70,44,94,78,54,53,64,68,59,53,30,50,56,45,58,72,37,60,68,59,38,50,43,50,45,51,49,58,59,27,81,90,60,61,59,94,65,86,57,87,47,61,63,51,42,30,73,75,65,30,60,66,42,50,51,42,50,52,42,44,56,44,47,54,49,34,52,60,75,59,66,59,89,91,60,68,56,38,61,51,46,34,43,16,49,36,5,6,48,31,2,19,51,47,20,56,76,71,60,68,84,41,33,49,44,12,22,48,16,16,45,46,26,62,49,9,49,58,42,44,37,70,44,48,42,68,68,41,47,56,54,61,60,69,32,74,82,42,68,88,51,42,59,57,53,33,36,74,76,52,45,38,35,40,29,57,49,19,23,51,50,35,49,76,69,61,51,56,63,76,42,27,49,17,15,48,19,32,94,43,34,89,76,43,58,82,94,48,33,69,51,13,38,23,15,21,50,7,46,35,50,26,43,25,68,69,38,97,68,22,32,65,37,42,56,52,37,44,56,48,38,31,74,76,70,68,37,50,65,69,60,51,48,50,48,52,48,48,30,52,67,46,44,64,58,52,30,61,65,72,70,51,60,43,72,80,84,61,61,46,66,62,44,50,54,53,18,52,55,47,43,49,57,72,69,45,93,70,89,65,90,85,69,89,86,81,78,78,57,52,30,90,70,50,67,34,35,16,42,70,53,41,59,53,50,50,54,54,49,50,54,39,28,74,73,67,67,37,49,69,46,77,48,78,46,71,51,82,62,45,68,56,45,28,69,78,68,32,63,71,54,36,44,48,52,48,28,50,52,46,52,50,50,40,64,70,29,46,86,58,66,30,48,51,24,38,63,50,97,58,33,34,34,37,45,28,62,51,69,126

Mean predicted aligned error: 13.47 Å

Foldseek 3Di:
DFVVLVVLLVPQPLAFDFDPLLLVLLVLVPDPPRPQVVNQVSQVVPVLLFVLLQPVCQDVLVPDPDRDDGLSSVCVPVNSVLSSLSSNQLRRLVRLVVSDDPLDPQLQLQLQLLQLLLQLLLLCVVLVVVCNSLLNSLSNQLQVLLSSSCSRVPVLSSVLVVVCVQVPLCSQVSCCVRPVGGSLVSSLVVCVVNVHDVSNSQLSNDLSPLVPGDPVNSSSNLSSVLSSLLSCLQRDPANQVSLVVSQVSCCVRRNDHSVNSLVSSVVSLVCSVVVCVSSVGNNDDGTDSVVSCVNNVVVNVVVLDPPDDPDDDPDPQPADPLQRFREQVVVVSVVVVLVVCVVVVQADKDKDKDFDPCLVVQCVVPHPVRSSVVSNVVSVVCCVVCVVQVWGKYDNDDRMIMIIGHHPD